Protein 6ZVF (pdb70)

Nearest PDB structures (foldseek):
  6zvf-assembly1_L  TM=1.005E+00  e=1.394E-44  Rattus norvegicus
  6x8u-assembly1_L  TM=9.868E-01  e=9.577E-41  Mus musculus
  4jn2-assembly2_L  TM=9.913E-01  e=4.842E-40  Mus musculus
  8fas-assembly1_B  TM=9.924E-01  e=2.448E-39  Mus musculus
  7lud-assembly2_B  TM=9.868E-01  e=1.115E-38  Homo sapiens

Secondary structure (DSSP, 8-state):
--EEEEE--SEE-TT--EEEEEEEESS-GGGSEEEEEEE-TTS-EEEEEEE-TTT--EEE-GGGTTTEEEEEEGGGTEEEEEE-S--GGG-EEEEEEEE-TT--EEEE---EEEEE-SSPPBPPEEEEE---TTSEETTEEEEEEEEEEEBSS--EEEEGGGTB-TTEEEPPPEE-TTS-EEEEEEEEEEGGGTTT---EEEEEEGGGTEEEEEE------/---EEEE-SEEEEETT--EEEEEEESS--B-TTS-B-EEEEEE-TTS--EEEEETTTEEPTT--TTEEEEE-SSEEEEEESS--GGG-EEEEEEE-SSSSPEE---EEEEEE---BPPEEEEEPPPHHHHHTTEEEEEEEEEEEBSS--EEEEEETTEEP-SSEEEEEPPPPTTT--EEEEEEEEEEHHHHHT--EEEEEEE-TT-SSPEEEEEESS--/---GGGS--

B-factor: mean 27.75, std 8.6, range [12.98, 88.63]

Foldseek 3Di:
DKAKEKPPQEDAEAFFAKDKIKIFIPWFQQAPVRFRFKFKWFDAFPGDIDTAGTSQFHGDPPHDPLWGKDDDTGMIMIMRNGDALQRFGWMWMWGVRDPPIGIYPTYTYAYDDDFAFWDKDKDWADPVVVVVFKTKIKIKTPFGPDPDKDKWKAFVNRTDPDQKDKDKGDADSHSRGIMMMMIGMDGSVVVVVTFKIWIWMDGPNDPHIDIDIGTPPDD/DWAWAKDWDAEDAQQAKIKIKTFIDDDQLQQWKKWKWWAAVVHDIDTQWIARLNVQDTDGDPVNPDQWDWGDPNVRSMIMIMGGSDDQVSQTWMKIFTADPVGDSDYIYPTHGHHHDPDAWDFWDKDKQAWEPVQDDPQKTKIWIKGDFTDDDDKDKDKPVPPDDPQKDWDDWDQDPVRTTITIIMGIGGNVCLVPDWIWIFIADPRVRDTDTHTHHHPDD/DDDPVVDDD

Solvent-accessible surface area: 19866 Å² total; per-residue (Å²): 129,6,94,7,70,3,71,53,120,67,35,35,36,39,102,38,92,89,6,57,4,38,0,112,11,74,86,41,0,70,43,118,75,62,84,20,7,0,0,1,1,5,27,64,42,97,91,21,2,97,9,12,2,49,24,19,63,108,56,14,117,83,24,61,130,20,8,54,10,51,45,72,99,50,107,2,28,0,88,3,74,123,1,50,13,71,3,5,8,39,2,14,0,3,0,0,6,56,47,20,3,20,21,4,81,7,0,104,5,35,0,103,78,102,76,20,42,12,50,10,7,0,1,21,14,16,109,92,2,30,164,80,32,50,0,2,0,0,0,0,0,12,48,0,17,26,95,126,30,125,22,60,6,62,4,56,130,54,106,46,111,82,38,56,63,87,19,50,9,90,14,42,46,177,56,3,5,4,0,6,7,3,24,0,48,21,54,67,62,60,7,75,146,65,114,36,0,9,0,33,0,67,9,130,32,42,127,75,71,52,80,43,36,15,47,88,76,119,119,196,48,99,8,75,5,65,12,54,25,35,47,98,74,47,76,50,2,106,0,28,0,110,4,38,52,47,75,10,50,92,59,0,0,2,0,0,34,25,33,77,92,121,11,12,76,5,0,0,2,0,24,2,175,93,28,127,45,16,46,5,99,99,7,128,74,51,12,83,4,43,44,92,60,125,48,35,10,0,3,0,50,0,48,82,2,85,127,115,2,45,0,26,0,2,0,0,13,0,37,106,59,1,7,2,24,93,18,0,104,9,8,55,0,25,12,23,90,53,85,50,94,27,13,54,10,15,24,5,24,2,17,100,75,0,49,61,84,50,53,0,0,0,0,0,6,0,19,32,0,30,1,54,35,15,82,28,45,2,40,102,40,95,35,100,90,40,40,20,52,4,61,24,28,103,29,134,77,33,35,42,11,14,5,0,1,0,42,6,75,39,109,22,40,79,106,91,71,19,39,0,27,2,40,0,99,29,28,138,23,161,52,97,45,92,4,94,64,87,87,137,53,8,1,38,1,0,100,75,141

Structure (mmCIF, N/CA/C/O backbone):
data_6ZVF
#
_entry.id   6ZVF
#
_cell.length_a   94.134
_cell.length_b   61.270
_cell.length_c   80.909
_cell.angle_alpha   90.000
_cell.angle_beta   103.360
_cell.angle_gamma   90.000
#
_symmetry.space_group_name_H-M   'C 1 2 1'
#
loop_
_entity.id
_entity.type
_entity.pdbx_description
1 polymer 'Chimeric Fab M3/38 (L,H)'
2 polymer 'Chimeric Fab M3/38 (L,H)'
3 polymer Galectin-3
4 water water
#
loop_
_atom_site.group_PDB
_atom_site.id
_atom_site.type_symbol
_atom_site.label_atom_id
_atom_site.label_alt_id
_atom_site.label_comp_id
_atom_site.label_asym_id
_atom_site.label_entity_id
_atom_site.label_seq_id
_atom_site.pdbx_PDB_ins_code
_atom_site.Cartn_x
_atom_site.Cartn_y
_atom_site.Cartn_z
_atom_site.occupancy
_atom_site.B_iso_or_equiv
_atom_site.auth_seq_id
_atom_site.auth_comp_id
_atom_site.auth_asym_id
_atom_site.auth_atom_id
_atom_site.pdbx_PDB_model_num
ATOM 1 N N . ASP A 1 1 ? 95.487 60.185 114.131 1.00 33.39 1 ASP L N 1
ATOM 2 C CA . ASP A 1 1 ? 95.852 58.858 113.592 1.00 32.86 1 ASP L CA 1
ATOM 3 C C . ASP A 1 1 ? 97.352 58.629 113.791 1.00 31.70 1 ASP L C 1
ATOM 4 O O . ASP A 1 1 ? 98.133 59.572 113.551 1.00 32.30 1 ASP L O 1
ATOM 9 N N . VAL A 1 2 ? 97.752 57.412 114.150 1.00 29.92 2 VAL L N 1
ATOM 10 C CA . VAL A 1 2 ? 99.188 57.028 114.237 1.00 29.65 2 VAL L CA 1
ATOM 11 C C . VAL A 1 2 ? 99.729 56.901 112.807 1.00 29.72 2 VAL L C 1
ATOM 12 O O . VAL A 1 2 ? 99.139 56.134 112.033 1.00 29.62 2 VAL L O 1
ATOM 16 N N . VAL A 1 3 ? 100.776 57.659 112.475 1.00 29.69 3 VAL L N 1
ATOM 17 C CA . VAL A 1 3 ? 101.488 57.561 111.166 1.00 30.10 3 VAL L CA 1
ATOM 18 C C . VAL A 1 3 ? 102.522 56.443 111.261 1.00 29.85 3 VAL L C 1
ATOM 19 O O . VAL A 1 3 ? 103.379 56.430 112.204 1.00 29.84 3 VAL L O 1
ATOM 23 N N . MET A 1 4 ? 102.419 55.521 110.317 1.00 29.10 4 MET L N 1
ATOM 24 C CA . MET A 1 4 ? 103.317 54.364 110.170 1.00 29.06 4 MET L CA 1
ATOM 25 C C . MET A 1 4 ? 104.194 54.618 108.941 1.00 28.76 4 MET L C 1
ATOM 26 O O . MET A 1 4 ? 103.637 54.676 107.842 1.00 28.93 4 MET L O 1
ATOM 31 N N . THR A 1 5 ? 105.490 54.859 109.133 1.00 28.67 5 THR L N 1
ATOM 32 C CA . THR A 1 5 ? 106.443 55.157 108.027 1.00 28.47 5 THR L CA 1
ATOM 33 C C . THR A 1 5 ? 107.331 53.936 107.808 1.00 28.15 5 THR L C 1
ATOM 34 O O . THR A 1 5 ? 107.869 53.384 108.803 1.00 27.79 5 THR L O 1
ATOM 38 N N . GLN A 1 6 ? 107.482 53.537 106.550 1.00 26.68 6 GLN L N 1
ATOM 39 C CA . GLN A 1 6 ? 108.268 52.350 106.167 1.00 26.44 6 GLN L CA 1
ATOM 40 C C . GLN A 1 6 ? 109.398 52.786 105.243 1.00 26.55 6 GLN L C 1
ATOM 41 O O . GLN A 1 6 ? 109.155 53.585 104.323 1.00 26.13 6 GLN L O 1
ATOM 47 N N . THR A 1 7 ? 110.584 52.247 105.479 1.00 27.75 7 THR L N 1
ATOM 48 C CA . THR A 1 7 ? 111.768 52.408 104.605 1.00 28.36 7 THR L CA 1
ATOM 49 C C . THR A 1 7 ? 112.415 51.039 104.463 1.00 27.98 7 THR L C 1
ATOM 50 O O . THR A 1 7 ? 112.309 50.218 105.375 1.00 28.44 7 THR L O 1
ATOM 54 N N . PRO A 1 8 ? 113.023 50.720 103.297 1.00 27.37 8 PRO L N 1
ATOM 55 C CA . PRO A 1 8 ? 112.939 51.580 102.111 1.00 27.10 8 PRO L CA 1
ATOM 56 C C . PRO A 1 8 ? 111.549 51.559 101.460 1.00 26.86 8 PRO L C 1
ATOM 57 O O . PRO A 1 8 ? 110.734 50.696 101.779 1.00 26.86 8 PRO L O 1
ATOM 61 N N . VAL A 1 9 ? 111.293 52.496 100.548 1.00 26.79 9 VAL L N 1
ATOM 62 C CA . VAL A 1 9 ? 110.048 52.519 99.727 1.00 27.04 9 VAL L CA 1
ATOM 63 C C . VAL A 1 9 ? 110.051 51.249 98.870 1.00 27.05 9 VAL L C 1
ATOM 64 O O . VAL A 1 9 ? 108.987 50.648 98.674 1.00 25.93 9 VAL L O 1
ATOM 68 N N . SER A 1 10 ? 111.220 50.850 98.370 1.00 28.13 10 SER L N 1
ATOM 69 C CA . SER A 1 10 ? 111.374 49.623 97.560 1.00 28.57 10 SER L CA 1
ATOM 70 C C . SER A 1 10 ? 112.808 49.105 97.667 1.00 28.97 10 SER L C 1
ATOM 71 O O . SER A 1 10 ? 113.721 49.897 97.965 1.00 29.04 10 SER L O 1
ATOM 74 N N . LEU A 1 11 ? 112.977 47.805 97.449 1.00 28.70 11 LEU L N 1
ATOM 75 C CA . LEU A 1 11 ? 114.309 47.183 97.324 1.00 28.69 11 LEU L CA 1
ATOM 76 C C . LEU A 1 11 ? 114.229 45.996 96.370 1.00 27.67 11 LEU L C 1
ATOM 77 O O . LEU A 1 11 ? 113.148 45.456 96.123 1.00 26.37 11 LEU L O 1
ATOM 82 N N . SER A 1 12 ? 115.363 45.736 95.751 1.00 27.08 12 SER L N 1
ATOM 83 C CA . SER A 1 12 ? 115.590 44.645 94.792 1.00 26.69 12 SER L CA 1
ATOM 84 C C . SER A 1 12 ? 116.698 43.782 95.389 1.00 26.77 12 SER L C 1
ATOM 85 O O . SER A 1 12 ? 117.813 44.311 95.561 1.00 27.25 12 SER L O 1
ATOM 88 N N . LEU A 1 13 ? 116.375 42.534 95.732 1.00 26.20 13 LEU L N 1
ATOM 89 C CA . LEU A 1 13 ? 117.286 41.553 96.368 1.00 25.81 13 LEU L CA 1
ATOM 90 C C . LEU A 1 13 ? 117.298 40.270 95.545 1.00 25.19 13 LEU L C 1
ATOM 91 O O . LEU A 1 13 ? 116.235 39.874 95.028 1.00 23.81 13 LEU L O 1
ATOM 96 N N . ALA A 1 14 ? 118.476 39.651 95.440 1.00 25.64 14 ALA L N 1
ATOM 97 C CA . ALA A 1 14 ? 118.677 38.359 94.751 1.00 25.69 14 ALA L CA 1
ATOM 98 C C . ALA A 1 14 ? 118.087 37.262 95.627 1.00 25.80 14 ALA L C 1
ATOM 99 O O . ALA A 1 14 ? 118.029 37.432 96.883 1.00 24.75 14 ALA L O 1
ATOM 101 N N . ILE A 1 15 ? 117.680 36.171 94.994 1.00 25.89 15 ILE L N 1
ATOM 102 C CA . ILE A 1 15 ? 117.273 34.923 95.694 1.00 26.79 15 ILE L CA 1
ATOM 103 C C . ILE A 1 15 ? 118.418 34.481 96.624 1.00 27.17 15 ILE L C 1
ATOM 104 O O . ILE A 1 15 ? 119.597 34.523 96.196 1.00 26.17 15 ILE L O 1
ATOM 109 N N . GLY A 1 16 ? 118.066 34.137 97.867 1.00 27.05 16 GLY L N 1
ATOM 110 C CA . GLY A 1 16 ? 118.985 33.647 98.908 1.00 28.11 16 GLY L CA 1
ATOM 111 C C . GLY A 1 16 ? 119.577 34.751 99.773 1.00 28.82 16 GLY L C 1
ATOM 112 O O . GLY A 1 16 ? 120.262 34.394 100.756 1.00 28.61 16 GLY L O 1
ATOM 113 N N . GLN A 1 17 ? 119.413 36.028 99.404 1.00 28.86 17 GLN L N 1
ATOM 114 C CA . GLN A 1 17 ? 119.984 37.177 100.158 1.00 29.57 17 GLN L CA 1
ATOM 115 C C . GLN A 1 17 ? 119.041 37.485 101.317 1.00 29.10 17 GLN L C 1
ATOM 116 O O . GLN A 1 17 ? 117.861 37.155 101.261 1.00 28.15 17 GLN L O 1
ATOM 122 N N . PRO A 1 18 ? 119.536 38.064 102.431 1.00 29.37 18 PRO L N 1
ATOM 123 C CA . PRO A 1 18 ? 118.670 38.424 103.546 1.00 29.07 18 PRO L CA 1
ATOM 124 C C . PRO A 1 18 ? 117.941 39.743 103.241 1.00 29.08 18 PRO L C 1
ATOM 125 O O . PRO A 1 18 ? 118.437 40.515 102.425 1.00 28.17 18 PRO L O 1
ATOM 129 N N . ALA A 1 19 ? 116.795 39.970 103.897 1.00 29.30 19 ALA L N 1
ATOM 130 C CA . ALA A 1 19 ? 115.966 41.193 103.781 1.00 29.39 19 ALA L CA 1
ATOM 131 C C . ALA A 1 19 ? 115.642 41.747 105.170 1.00 30.07 19 ALA L C 1
ATOM 132 O O . ALA A 1 19 ? 115.279 40.962 106.067 1.00 29.22 19 ALA L O 1
ATOM 134 N N . SER A 1 20 ? 115.733 43.068 105.307 1.00 30.72 20 SER L N 1
ATOM 135 C CA . SER A 1 20 ? 115.336 43.833 106.509 1.00 31.33 20 SER L CA 1
ATOM 136 C C . SER A 1 20 ? 114.564 45.071 106.054 1.00 31.06 20 SER L C 1
ATOM 137 O O . SER A 1 20 ? 115.127 45.859 105.272 1.00 31.40 20 SER L O 1
ATOM 140 N N . ILE A 1 21 ? 113.311 45.194 106.502 1.00 30.74 21 ILE L N 1
ATOM 141 C CA . ILE A 1 21 ? 112.406 46.353 106.255 1.00 30.89 21 ILE L CA 1
ATOM 142 C C . ILE A 1 21 ? 112.080 46.995 107.600 1.00 30.36 21 ILE L C 1
ATOM 143 O O . ILE A 1 21 ? 111.700 46.252 108.525 1.00 30.01 21 ILE L O 1
ATOM 148 N N . SER A 1 22 ? 112.144 48.321 107.660 1.00 30.33 22 SER L N 1
ATOM 149 C CA . SER A 1 22 ? 111.866 49.114 108.883 1.00 30.58 22 SER L CA 1
ATOM 150 C C . SER A 1 22 ? 110.490 49.769 108.804 1.00 29.51 22 SER L C 1
ATOM 151 O O . SER A 1 22 ? 110.037 50.162 107.704 1.00 27.76 22 SER L O 1
ATOM 154 N N . CYS A 1 23 ? 109.885 49.936 109.974 1.00 28.46 23 CYS L N 1
ATOM 155 C CA . CYS A 1 23 ? 108.545 50.517 110.180 1.00 28.09 23 CYS L CA 1
ATOM 156 C C . CYS A 1 23 ? 108.642 51.405 111.421 1.00 28.46 23 CYS L C 1
ATOM 157 O O . CYS A 1 23 ? 109.065 50.868 112.465 1.00 28.78 23 CYS L O 1
ATOM 160 N N . LYS A 1 24 ? 108.320 52.691 111.308 1.00 28.60 24 LYS L N 1
ATOM 161 C CA . LYS A 1 24 ? 108.386 53.624 112.468 1.00 30.23 24 LYS L CA 1
ATOM 162 C C . LYS A 1 24 ? 106.986 54.179 112.739 1.00 29.42 24 LYS L C 1
ATOM 163 O O . LYS A 1 24 ? 106.290 54.523 111.770 1.00 28.52 24 LYS L O 1
ATOM 169 N N . SER A 1 25 ? 106.561 54.158 114.006 1.00 28.72 25 SER L N 1
ATOM 170 C CA . SER A 1 25 ? 105.258 54.710 114.444 1.00 28.64 25 SER L CA 1
ATOM 171 C C . SER A 1 25 ? 105.471 56.107 115.040 1.00 28.74 25 SER L C 1
ATOM 172 O O . SER A 1 25 ? 106.528 56.355 115.648 1.00 29.08 25 SER L O 1
ATOM 175 N N . SER A 1 26 ? 104.489 56.980 114.866 1.00 28.53 26 SER L N 1
ATOM 176 C CA . SER A 1 26 ? 104.501 58.375 115.368 1.00 29.13 26 SER L CA 1
ATOM 177 C C . SER A 1 26 ? 104.202 58.393 116.873 1.00 30.01 26 SER L C 1
ATOM 178 O O . SER A 1 26 ? 104.353 59.472 117.481 1.00 30.05 26 SER L O 1
ATOM 181 N N . GLN A 1 27 ? 103.783 57.264 117.453 1.00 30.90 27 GLN L N 1
ATOM 182 C CA . GLN A 1 27 ? 103.745 57.095 118.931 1.00 32.27 27 GLN L CA 1
ATOM 183 C C . GLN A 1 27 ? 103.950 55.630 119.334 1.00 31.86 27 GLN L C 1
ATOM 184 O O . GLN A 1 27 ? 103.810 54.714 118.487 1.00 30.99 27 GLN L O 1
ATOM 190 N N . SER A 1 28 A 104.328 55.425 120.595 1.00 30.96 27 SER L N 1
ATOM 191 C CA . SER A 1 28 A 104.585 54.086 121.166 1.00 31.00 27 SER L CA 1
ATOM 192 C C . SER A 1 28 A 103.388 53.190 120.863 1.00 30.98 27 SER L C 1
ATOM 193 O O . SER A 1 28 A 102.234 53.651 121.049 1.00 31.13 27 SER L O 1
ATOM 196 N N . LEU A 1 29 B 103.656 51.958 120.434 1.00 30.91 27 LEU L N 1
ATOM 197 C CA . LEU A 1 29 B 102.603 50.953 120.153 1.00 31.35 27 LEU L CA 1
ATOM 198 C C . LEU A 1 29 B 102.474 49.997 121.340 1.00 31.65 27 LEU L C 1
ATOM 199 O O . LEU A 1 29 B 101.730 49.021 121.209 1.00 32.39 27 LEU L O 1
ATOM 204 N N . VAL A 1 30 C 103.160 50.286 122.449 1.00 31.95 27 VAL L N 1
ATOM 205 C CA . VAL A 1 30 C 103.061 49.522 123.726 1.00 32.54 27 VAL L CA 1
ATOM 206 C C . VAL A 1 30 C 101.782 49.988 124.417 1.00 32.02 27 VAL L C 1
ATOM 207 O O . VAL A 1 30 C 101.715 51.187 124.751 1.00 32.69 27 VAL L O 1
ATOM 211 N N . HIS A 1 31 D 100.786 49.107 124.533 1.00 31.03 27 HIS L N 1
ATOM 212 C CA . HIS A 1 31 D 99.456 49.407 125.115 1.00 31.02 27 HIS L CA 1
ATOM 213 C C . HIS A 1 31 D 99.559 49.226 126.635 1.00 32.02 27 HIS L C 1
ATOM 214 O O . HIS A 1 31 D 100.446 48.481 127.066 1.00 31.34 27 HIS L O 1
ATOM 221 N N . SER A 1 32 E 98.652 49.838 127.397 1.00 33.55 27 SER L N 1
ATOM 222 C CA . SER A 1 32 E 98.610 49.761 128.887 1.00 34.38 27 SER L CA 1
ATOM 223 C C . SER A 1 32 E 98.383 48.327 129.375 1.00 34.85 27 SER L C 1
ATOM 224 O O . SER A 1 32 E 98.607 48.097 130.566 1.00 36.41 27 SER L O 1
ATOM 227 N N . ASP A 1 33 ? 97.942 47.403 128.512 1.00 34.00 28 ASP L N 1
ATOM 228 C CA . ASP A 1 33 ? 97.751 45.963 128.842 1.00 33.34 28 ASP L CA 1
ATOM 229 C C . ASP A 1 33 ? 99.075 45.205 128.654 1.00 33.17 28 ASP L C 1
ATOM 230 O O . ASP A 1 33 ? 99.072 43.995 128.877 1.00 33.29 28 ASP L O 1
ATOM 235 N N . GLY A 1 34 ? 100.160 45.887 128.261 1.00 32.73 29 GLY L N 1
ATOM 236 C CA . GLY A 1 34 ? 101.517 45.312 128.164 1.00 32.75 29 GLY L CA 1
ATOM 237 C C . GLY A 1 34 ? 101.805 44.735 126.785 1.00 32.94 29 GLY L C 1
ATOM 238 O O . GLY A 1 34 ? 102.956 44.342 126.540 1.00 32.59 29 GLY L O 1
ATOM 239 N N . LYS A 1 35 ? 100.799 44.650 125.917 1.00 33.12 30 LYS L N 1
ATOM 240 C CA . LYS A 1 35 ? 100.951 44.056 124.557 1.00 33.00 30 LYS L CA 1
ATOM 241 C C . LYS A 1 35 ? 101.246 45.165 123.547 1.00 31.80 30 LYS L C 1
ATOM 242 O O . LYS A 1 35 ? 100.788 46.306 123.751 1.00 31.02 30 LYS L O 1
ATOM 248 N N . THR A 1 36 ? 101.961 44.819 122.473 1.00 30.96 31 THR L N 1
ATOM 249 C CA . THR A 1 36 ? 102.345 45.739 121.374 1.00 30.29 31 THR L CA 1
ATOM 250 C C . THR A 1 36 ? 101.673 45.272 120.079 1.00 29.61 31 THR L C 1
ATOM 251 O O . THR A 1 36 ? 102.070 44.210 119.552 1.00 29.65 31 THR L O 1
ATOM 255 N N . TYR A 1 37 ? 100.663 46.002 119.619 1.00 28.63 32 TYR L N 1
ATOM 256 C CA . TYR A 1 37 ? 99.745 45.533 118.561 1.00 28.35 32 TYR L CA 1
ATOM 257 C C . TYR A 1 37 ? 100.298 46.031 117.230 1.00 27.58 32 TYR L C 1
ATOM 258 O O . TYR A 1 37 ? 99.634 46.864 116.611 1.00 26.72 32 TYR L O 1
ATOM 267 N N . LEU A 1 38 ? 101.508 45.593 116.875 1.00 27.42 33 LEU L N 1
ATOM 268 C CA . LEU A 1 38 ? 102.074 45.845 115.522 1.00 27.19 33 LEU L CA 1
ATOM 269 C C . LEU A 1 38 ? 102.065 44.548 114.709 1.00 26.40 33 LEU L C 1
ATOM 270 O O . LEU A 1 38 ? 102.612 43.517 115.194 1.00 27.07 33 LEU L O 1
ATOM 275 N N . SER A 1 39 ? 101.580 44.629 113.466 1.00 24.58 34 SER L N 1
ATOM 276 C CA . SER A 1 39 ? 101.361 43.465 112.590 1.00 23.75 34 SER L CA 1
ATOM 277 C C . SER A 1 39 ? 101.911 43.794 111.189 1.00 22.89 34 SER L C 1
ATOM 278 O O . SER A 1 39 ? 102.173 44.995 110.915 1.00 21.45 34 SER L O 1
ATOM 281 N N . TRP A 1 40 ? 102.153 42.753 110.403 1.00 22.57 35 TRP L N 1
ATOM 282 C CA . TRP A 1 40 ? 102.622 42.857 108.991 1.00 22.30 35 TRP L CA 1
ATOM 283 C C . TRP A 1 40 ? 101.729 42.006 108.090 1.00 22.11 35 TRP L C 1
ATOM 284 O O . TRP A 1 40 ? 101.368 40.865 108.482 1.00 21.70 35 TRP L O 1
ATOM 295 N N . ILE A 1 41 ? 101.472 42.511 106.878 1.00 21.49 36 ILE L N 1
ATOM 296 C CA . ILE A 1 41 ? 100.706 41.804 105.822 1.00 21.36 36 ILE L CA 1
ATOM 297 C C . ILE A 1 41 ? 101.547 41.904 104.533 1.00 20.97 36 ILE L C 1
ATOM 298 O O . ILE A 1 41 ? 102.467 42.744 104.476 1.00 19.80 36 ILE L O 1
ATOM 303 N N . LEU A 1 42 ? 101.278 41.026 103.576 1.00 21.47 37 LEU L N 1
ATOM 304 C CA . LEU A 1 42 ? 101.936 41.058 102.242 1.00 22.07 37 LEU L CA 1
ATOM 305 C C . LEU A 1 42 ? 100.830 41.050 101.199 1.00 23.08 37 LEU L C 1
ATOM 306 O O . LEU A 1 42 ? 99.911 40.231 101.331 1.00 23.27 37 LEU L O 1
ATOM 311 N N . GLN A 1 43 ? 100.934 41.912 100.192 1.00 24.38 38 GLN L N 1
ATOM 312 C CA . GLN A 1 43 ? 100.033 41.898 99.021 1.00 26.10 38 GLN L CA 1
ATOM 313 C C . GLN A 1 43 ? 100.895 41.692 97.774 1.00 27.59 38 GLN L C 1
ATOM 314 O O . GLN A 1 43 ? 101.687 42.600 97.458 1.00 26.01 38 GLN L O 1
ATOM 320 N N . ARG A 1 44 ? 100.774 40.513 97.163 1.00 31.27 39 ARG L N 1
ATOM 321 C CA . ARG A 1 44 ? 101.516 40.082 95.942 1.00 35.04 39 ARG L CA 1
ATOM 322 C C . ARG A 1 44 ? 100.721 40.550 94.732 1.00 36.21 39 ARG L C 1
ATOM 323 O O . ARG A 1 44 ? 99.582 40.993 94.862 1.00 37.72 39 ARG L O 1
ATOM 331 N N . PRO A 1 45 ? 101.314 40.528 93.518 1.00 39.64 40 PRO L N 1
ATOM 332 C CA . PRO A 1 45 ? 100.693 41.153 92.345 1.00 40.24 40 PRO L CA 1
ATOM 333 C C . PRO A 1 45 ? 99.183 40.956 92.071 1.00 41.82 40 PRO L C 1
ATOM 334 O O . PRO A 1 45 ? 98.760 39.835 91.882 1.00 42.48 40 PRO L O 1
ATOM 338 N N . GLY A 1 46 ? 98.425 42.065 92.013 1.00 42.40 41 GLY L N 1
ATOM 339 C CA . GLY A 1 46 ? 96.976 42.135 91.715 1.00 44.12 41 GLY L CA 1
ATOM 340 C C . GLY A 1 46 ? 96.073 41.416 92.727 1.00 45.37 41 GLY L C 1
ATOM 341 O O . GLY A 1 46 ? 94.856 41.303 92.449 1.00 47.72 41 GLY L O 1
ATOM 342 N N . GLN A 1 47 ? 96.600 40.925 93.854 1.00 43.69 42 GLN L N 1
ATOM 343 C CA . GLN A 1 47 ? 95.818 40.067 94.791 1.00 41.83 42 GLN L CA 1
ATOM 344 C C . GLN A 1 47 ? 95.505 40.812 96.083 1.00 39.07 42 GLN L C 1
ATOM 345 O O . GLN A 1 47 ? 96.030 41.921 96.295 1.00 39.67 42 GLN L O 1
ATOM 351 N N . SER A 1 48 ? 94.692 40.165 96.913 1.00 36.63 43 SER L N 1
ATOM 352 C CA . SER A 1 48 ? 94.317 40.597 98.279 1.00 35.06 43 SER L CA 1
ATOM 353 C C . SER A 1 48 ? 95.465 40.290 99.233 1.00 32.10 43 SER L C 1
ATOM 354 O O . SER A 1 48 ? 96.159 39.283 99.084 1.00 29.44 43 SER L O 1
ATOM 357 N N . PRO A 1 49 ? 95.695 41.152 100.245 1.00 29.49 44 PRO L N 1
ATOM 358 C CA . PRO A 1 49 ? 96.675 40.871 101.288 1.00 28.64 44 PRO L CA 1
ATOM 359 C C . PRO A 1 49 ? 96.524 39.504 101.972 1.00 27.58 44 PRO L C 1
ATOM 360 O O . PRO A 1 49 ? 95.440 38.936 101.940 1.00 26.25 44 PRO L O 1
ATOM 364 N N . LYS A 1 50 ? 97.629 39.036 102.560 1.00 27.40 45 LYS L N 1
ATOM 365 C CA . LYS A 1 50 ? 97.711 37.890 103.500 1.00 28.66 45 LYS L CA 1
ATOM 366 C C . LYS A 1 50 ? 98.404 38.358 104.791 1.00 26.94 45 LYS L C 1
ATOM 367 O O . LYS A 1 50 ? 99.385 39.069 104.702 1.00 26.11 45 LYS L O 1
ATOM 373 N N . GLY A 1 51 ? 97.922 37.960 105.964 1.00 27.38 46 GLY L N 1
ATOM 374 C CA . GLY A 1 51 ? 98.624 38.237 107.235 1.00 27.12 46 GLY L CA 1
ATOM 375 C C . GLY A 1 51 ? 99.914 37.429 107.341 1.00 26.74 46 GLY L C 1
ATOM 376 O O . GLY A 1 51 ? 99.910 36.249 106.919 1.00 27.94 46 GLY L O 1
ATOM 377 N N . LEU A 1 52 ? 100.987 38.029 107.859 1.00 25.59 47 LEU L N 1
ATOM 378 C CA . LEU A 1 52 ? 102.289 37.361 108.102 1.00 25.70 47 LEU L CA 1
ATOM 379 C C . LEU A 1 52 ? 102.583 37.293 109.601 1.00 25.88 47 LEU L C 1
ATOM 380 O O . LEU A 1 52 ? 102.932 36.198 110.072 1.00 25.65 47 LEU L O 1
ATOM 385 N N . ILE A 1 53 ? 102.528 38.442 110.276 1.00 26.10 48 ILE L N 1
ATOM 386 C CA . ILE A 1 53 ? 103.033 38.622 111.672 1.00 26.97 48 ILE L CA 1
ATOM 387 C C . ILE A 1 53 ? 102.012 39.435 112.471 1.00 27.46 48 ILE L C 1
ATOM 388 O O . ILE A 1 53 ? 101.365 40.313 111.907 1.00 27.12 48 ILE L O 1
ATOM 393 N N . TYR A 1 54 ? 101.913 39.143 113.770 1.00 28.28 49 TYR L N 1
ATOM 394 C CA . TYR A 1 54 ? 101.124 39.915 114.757 1.00 28.65 49 TYR L CA 1
ATOM 395 C C . TYR A 1 54 ? 101.922 39.925 116.065 1.00 29.23 49 TYR L C 1
ATOM 396 O O . TYR A 1 54 ? 102.869 39.102 116.227 1.00 28.69 49 TYR L O 1
ATOM 405 N N . LEU A 1 55 ? 101.561 40.845 116.954 1.00 29.78 50 LEU L N 1
ATOM 406 C CA . LEU A 1 55 ? 102.251 41.046 118.249 1.00 30.36 50 LEU L CA 1
ATOM 407 C C . LEU A 1 55 ? 103.760 41.072 118.012 1.00 30.14 50 LEU L C 1
ATOM 408 O O . LEU A 1 55 ? 104.473 40.328 118.698 1.00 29.91 50 LEU L O 1
ATOM 413 N N . VAL A 1 56 ? 104.188 41.864 117.016 1.00 29.63 51 VAL L N 1
ATOM 414 C CA . VAL A 1 56 ? 105.608 42.208 116.692 1.00 29.70 51 VAL L CA 1
ATOM 415 C C . VAL A 1 56 ? 106.338 41.036 116.030 1.00 30.10 51 VAL L C 1
ATOM 416 O O . VAL A 1 56 ? 107.091 41.298 115.076 1.00 30.20 51 VAL L O 1
ATOM 420 N N . SER A 1 57 ? 106.228 39.826 116.578 1.00 31.25 52 SER L N 1
ATOM 421 C CA . SER A 1 57 ? 107.160 38.704 116.301 1.00 31.79 52 SER L CA 1
ATOM 422 C C . SER A 1 57 ? 106.442 37.354 116.164 1.00 32.50 52 SER L C 1
ATOM 423 O O . SER A 1 57 ? 107.160 36.361 115.937 1.00 32.47 52 SER L O 1
ATOM 426 N N . LYS A 1 58 ? 105.102 37.295 116.267 1.00 32.74 53 LYS L N 1
ATOM 427 C CA . LYS A 1 58 ? 104.348 36.014 116.179 1.00 33.49 53 LYS L CA 1
ATOM 428 C C . LYS A 1 58 ? 103.975 35.723 114.717 1.00 33.12 53 LYS L C 1
ATOM 429 O O . LYS A 1 58 ? 103.263 36.542 114.110 1.00 32.06 53 LYS L O 1
ATOM 435 N N . LEU A 1 59 ? 104.426 34.586 114.182 1.00 33.31 54 LEU L N 1
ATOM 436 C CA . LEU A 1 59 ? 104.147 34.212 112.767 1.00 33.54 54 LEU L CA 1
ATOM 437 C C . LEU A 1 59 ? 102.703 33.720 112.683 1.00 33.48 54 LEU L C 1
ATOM 438 O O . LEU A 1 59 ? 102.302 32.931 113.540 1.00 32.71 54 LEU L O 1
ATOM 443 N N . ASP A 1 60 ? 101.932 34.255 111.733 1.00 33.67 55 ASP L N 1
ATOM 444 C CA . ASP A 1 60 ? 100.596 33.716 111.378 1.00 34.39 55 ASP L CA 1
ATOM 445 C C . ASP A 1 60 ? 100.780 32.262 110.950 1.00 34.54 55 ASP L C 1
ATOM 446 O O . ASP A 1 60 ? 101.869 31.923 110.408 1.00 34.66 55 ASP L O 1
ATOM 451 N N . SER A 1 61 ? 99.748 31.452 111.168 1.00 35.00 56 SER L N 1
ATOM 452 C CA . SER A 1 61 ? 99.722 30.008 110.827 1.00 35.79 56 SER L CA 1
ATOM 453 C C . SER A 1 61 ? 100.135 29.829 109.360 1.00 35.63 56 SER L C 1
ATOM 454 O O . SER A 1 61 ? 99.591 30.562 108.493 1.00 34.97 56 SER L O 1
ATOM 457 N N . GLY A 1 62 ? 101.098 28.938 109.111 1.00 35.34 57 GLY L N 1
ATOM 458 C CA . GLY A 1 62 ? 101.518 28.508 107.763 1.00 34.96 57 GLY L CA 1
ATOM 459 C C . GLY A 1 62 ? 102.593 29.402 107.171 1.00 34.99 57 GLY L C 1
ATOM 460 O O . GLY A 1 62 ? 103.097 29.064 106.070 1.00 33.59 57 GLY L O 1
ATOM 461 N N . VAL A 1 63 ? 102.946 30.505 107.845 1.00 34.69 58 VAL L N 1
ATOM 462 C CA . VAL A 1 63 ? 103.950 31.479 107.314 1.00 33.88 58 VAL L CA 1
ATOM 463 C C . VAL A 1 63 ? 105.329 30.864 107.498 1.00 33.33 58 VAL L C 1
ATOM 464 O O . VAL A 1 63 ? 105.650 30.429 108.601 1.00 33.75 58 VAL L O 1
ATOM 468 N N . PRO A 1 64 ? 106.180 30.804 106.445 1.00 32.98 59 PRO L N 1
ATOM 469 C CA . PRO A 1 64 ? 107.504 30.188 106.560 1.00 32.67 59 PRO L CA 1
ATOM 470 C C . PRO A 1 64 ? 108.342 30.864 107.647 1.00 32.33 59 PRO L C 1
ATOM 471 O O . PRO A 1 64 ? 108.215 32.070 107.802 1.00 31.59 59 PRO L O 1
ATOM 475 N N . ASP A 1 65 ? 109.226 30.110 108.303 1.00 32.82 60 ASP L N 1
ATOM 476 C CA . ASP A 1 65 ? 110.006 30.617 109.466 1.00 33.52 60 ASP L CA 1
ATOM 477 C C . ASP A 1 65 ? 111.249 31.365 108.965 1.00 32.10 60 ASP L C 1
ATOM 478 O O . ASP A 1 65 ? 112.050 31.776 109.813 1.00 31.79 60 ASP L O 1
ATOM 483 N N . ARG A 1 66 ? 111.371 31.580 107.643 1.00 29.86 61 ARG L N 1
ATOM 484 C CA . ARG A 1 66 ? 112.351 32.515 107.031 1.00 28.81 61 ARG L CA 1
ATOM 485 C C . ARG A 1 66 ? 111.985 33.941 107.455 1.00 27.68 61 ARG L C 1
ATOM 486 O O . ARG A 1 66 ? 112.860 34.824 107.426 1.00 26.78 61 ARG L O 1
ATOM 494 N N . PHE A 1 67 ? 110.711 34.154 107.798 1.00 27.22 62 PHE L N 1
ATOM 495 C CA . PHE A 1 67 ? 110.153 35.458 108.229 1.00 26.71 62 PHE L CA 1
ATOM 496 C C . PHE A 1 67 ? 110.258 35.583 109.748 1.00 27.33 62 PHE L C 1
ATOM 497 O O . PHE A 1 67 ? 109.985 34.606 110.464 1.00 27.05 62 PHE L O 1
ATOM 505 N N . SER A 1 68 ? 110.601 36.782 110.204 1.00 27.38 63 SER L N 1
ATOM 506 C CA . SER A 1 68 ? 110.587 37.150 111.637 1.00 28.02 63 SER L CA 1
ATOM 507 C C . SER A 1 68 ? 110.390 38.661 111.762 1.00 28.41 63 SER L C 1
ATOM 508 O O . SER A 1 68 ? 110.651 39.411 110.769 1.00 27.06 63 SER L O 1
ATOM 511 N N . GLY A 1 69 ? 109.870 39.076 112.917 1.00 28.69 64 GLY L N 1
ATOM 512 C CA . GLY A 1 69 ? 109.698 40.486 113.277 1.00 29.37 64 GLY L CA 1
ATOM 513 C C . GLY A 1 69 ? 110.392 40.762 114.591 1.00 30.81 64 GLY L C 1
ATOM 514 O O . GLY A 1 69 ? 110.481 39.827 115.426 1.00 31.48 64 GLY L O 1
ATOM 515 N N . SER A 1 70 ? 110.930 41.968 114.740 1.00 31.98 65 SER L N 1
ATOM 516 C CA . SER A 1 70 ? 111.500 42.485 116.008 1.00 33.12 65 SER L CA 1
ATOM 517 C C . SER A 1 70 ? 111.085 43.941 116.173 1.00 33.41 65 SER L C 1
ATOM 518 O O . SER A 1 70 ? 110.569 44.549 115.210 1.00 33.36 65 SER L O 1
ATOM 521 N N . GLY A 1 71 ? 111.283 44.465 117.378 1.00 33.38 66 GLY L N 1
ATOM 522 C CA . GLY A 1 71 ? 111.109 45.891 117.646 1.00 32.91 66 GLY L CA 1
ATOM 523 C C . GLY A 1 71 ? 110.835 46.122 119.105 1.00 33.19 66 GLY L C 1
ATOM 524 O O . GLY A 1 71 ? 110.998 45.179 119.911 1.00 32.44 66 GLY L O 1
ATOM 525 N N . SER A 1 72 ? 110.400 47.340 119.405 1.00 33.57 67 SER L N 1
ATOM 526 C CA . SER A 1 72 ? 110.294 47.886 120.773 1.00 34.00 67 SER L CA 1
ATOM 527 C C . SER A 1 72 ? 109.047 48.764 120.852 1.00 34.06 67 SER L C 1
ATOM 528 O O . SER A 1 72 ? 107.955 48.189 120.956 1.00 35.33 67 SER L O 1
ATOM 531 N N . GLU A 1 73 ? 109.190 50.087 120.773 1.00 34.10 68 GLU L N 1
ATOM 532 C CA . GLU A 1 73 ? 108.111 51.044 121.125 1.00 34.54 68 GLU L CA 1
ATOM 533 C C . GLU A 1 73 ? 107.603 51.734 119.859 1.00 32.93 68 GLU L C 1
ATOM 534 O O . GLU A 1 73 ? 106.386 51.726 119.651 1.00 32.57 68 GLU L O 1
ATOM 540 N N . THR A 1 74 ? 108.508 52.325 119.077 1.00 32.17 69 THR L N 1
ATOM 541 C CA . THR A 1 74 ? 108.191 53.044 117.814 1.00 31.39 69 THR L CA 1
ATOM 542 C C . THR A 1 74 ? 109.020 52.511 116.636 1.00 31.20 69 THR L C 1
ATOM 543 O O . THR A 1 74 ? 108.825 53.042 115.529 1.00 30.05 69 THR L O 1
ATOM 547 N N . GLU A 1 75 ? 109.935 51.555 116.858 1.00 31.33 70 GLU L N 1
ATOM 548 C CA . GLU A 1 75 ? 110.790 50.977 115.782 1.00 30.95 70 GLU L CA 1
ATOM 549 C C . GLU A 1 75 ? 110.552 49.471 115.700 1.00 30.16 70 GLU L C 1
ATOM 550 O O . GLU A 1 75 ? 110.660 48.780 116.718 1.00 29.55 70 GLU L O 1
ATOM 556 N N . PHE A 1 76 ? 110.271 48.993 114.488 1.00 29.07 71 PHE L N 1
ATOM 557 C CA . PHE A 1 76 ? 109.966 47.577 114.205 1.00 28.71 71 PHE L CA 1
ATOM 558 C C . PHE A 1 76 ? 110.634 47.196 112.887 1.00 28.57 71 PHE L C 1
ATOM 559 O O . PHE A 1 76 ? 110.781 48.061 111.995 1.00 27.83 71 PHE L O 1
ATOM 567 N N . THR A 1 77 ? 111.034 45.936 112.784 1.00 28.92 72 THR L N 1
ATOM 568 C CA A THR A 1 77 ? 111.660 45.394 111.556 0.50 28.88 72 THR L CA 1
ATOM 569 C CA B THR A 1 77 ? 111.672 45.386 111.563 0.50 29.14 72 THR L CA 1
ATOM 570 C C . THR A 1 77 ? 110.997 44.061 111.201 1.00 29.09 72 THR L C 1
ATOM 571 O O . THR A 1 77 ? 110.692 43.290 112.121 1.00 29.07 72 THR L O 1
ATOM 578 N N . LEU A 1 78 ? 110.774 43.849 109.907 1.00 28.46 73 LEU L N 1
ATOM 579 C CA . LEU A 1 78 ? 110.459 42.530 109.332 1.00 28.44 73 LEU L CA 1
ATOM 580 C C . LEU A 1 78 ? 111.735 42.054 108.642 1.00 28.42 73 LEU L C 1
ATOM 581 O O . LEU A 1 78 ? 112.354 42.869 107.920 1.00 27.39 73 LEU L O 1
ATOM 586 N N . LYS A 1 79 ? 112.105 40.796 108.874 1.00 28.80 74 LYS L N 1
ATOM 587 C CA . LYS A 1 79 ? 113.329 40.191 108.319 1.00 29.35 74 LYS L CA 1
ATOM 588 C C . LYS A 1 79 ? 112.949 38.920 107.570 1.00 28.34 74 LYS L C 1
ATOM 589 O O . LYS A 1 79 ? 112.031 38.216 108.005 1.00 27.92 74 LYS L O 1
ATOM 595 N N . ILE A 1 80 ? 113.615 38.701 106.443 1.00 27.78 75 ILE L N 1
ATOM 596 C CA . ILE A 1 80 ? 113.599 37.429 105.673 1.00 27.37 75 ILE L CA 1
ATOM 597 C C . ILE A 1 80 ? 115.045 36.935 105.697 1.00 27.71 75 ILE L C 1
ATOM 598 O O . ILE A 1 80 ? 115.915 37.706 105.269 1.00 27.25 75 ILE L O 1
ATOM 603 N N . SER A 1 81 ? 115.297 35.752 106.272 1.00 28.61 76 SER L N 1
ATOM 604 C CA . SER A 1 81 ? 116.662 35.183 106.423 1.00 29.11 76 SER L CA 1
ATOM 605 C C . SER A 1 81 ? 117.239 34.951 105.025 1.00 29.88 76 SER L C 1
ATOM 606 O O . SER A 1 81 ? 118.398 35.332 104.798 1.00 29.36 76 SER L O 1
ATOM 609 N N . ARG A 1 82 ? 116.403 34.408 104.133 1.00 31.00 77 ARG L N 1
ATOM 610 C CA . ARG A 1 82 ? 116.720 33.917 102.766 1.00 32.58 77 ARG L CA 1
ATOM 611 C C . ARG A 1 82 ? 115.561 34.304 101.834 1.00 31.07 77 ARG L C 1
ATOM 612 O O . ARG A 1 82 ? 114.478 33.723 101.977 1.00 30.32 77 ARG L O 1
ATOM 620 N N . VAL A 1 83 ? 115.743 35.246 100.910 1.00 30.34 78 VAL L N 1
ATOM 621 C CA . VAL A 1 83 ? 114.624 35.666 100.010 1.00 29.05 78 VAL L CA 1
ATOM 622 C C . VAL A 1 83 ? 114.377 34.562 98.971 1.00 28.04 78 VAL L C 1
ATOM 623 O O . VAL A 1 83 ? 115.348 33.988 98.471 1.00 27.02 78 VAL L O 1
ATOM 627 N N . GLU A 1 84 ? 113.105 34.274 98.700 1.00 27.67 79 GLU L N 1
ATOM 628 C CA . GLU A 1 84 ? 112.636 33.320 97.666 1.00 27.98 79 GLU L CA 1
ATOM 629 C C . GLU A 1 84 ? 111.805 34.087 96.620 1.00 26.42 79 GLU L C 1
ATOM 630 O O . GLU A 1 84 ? 111.299 35.173 96.935 1.00 25.17 79 GLU L O 1
ATOM 636 N N . ALA A 1 85 ? 111.661 33.528 95.413 1.00 25.72 80 ALA L N 1
ATOM 637 C CA . ALA A 1 85 ? 111.037 34.199 94.247 1.00 24.61 80 ALA L CA 1
ATOM 638 C C . ALA A 1 85 ? 109.622 34.644 94.623 1.00 24.31 80 ALA L C 1
ATOM 639 O O . ALA A 1 85 ? 109.208 35.744 94.226 1.00 23.66 80 ALA L O 1
ATOM 641 N N . GLU A 1 86 ? 108.915 33.831 95.406 1.00 24.36 81 GLU L N 1
ATOM 642 C CA . GLU A 1 86 ? 107.494 34.096 95.770 1.00 24.85 81 GLU L CA 1
ATOM 643 C C . GLU A 1 86 ? 107.354 35.121 96.906 1.00 23.81 81 GLU L C 1
ATOM 644 O O . GLU A 1 86 ? 106.228 35.356 97.313 1.00 24.10 81 GLU L O 1
ATOM 650 N N . ASP A 1 87 ? 108.426 35.673 97.458 1.00 23.19 82 ASP L N 1
ATOM 651 C CA . ASP A 1 87 ? 108.326 36.688 98.546 1.00 22.93 82 ASP L CA 1
ATOM 652 C C . ASP A 1 87 ? 108.044 38.083 97.978 1.00 22.25 82 ASP L C 1
ATOM 653 O O . ASP A 1 87 ? 107.827 39.016 98.785 1.00 22.25 82 ASP L O 1
ATOM 658 N N . LEU A 1 88 ? 108.033 38.238 96.646 1.00 21.75 83 LEU L N 1
ATOM 659 C CA . LEU A 1 88 ? 107.858 39.564 95.992 1.00 21.04 83 LEU L CA 1
ATOM 660 C C . LEU A 1 88 ? 106.491 40.157 96.339 1.00 20.22 83 LEU L C 1
ATOM 661 O O . LEU A 1 88 ? 105.533 39.408 96.529 1.00 19.84 83 LEU L O 1
ATOM 666 N N . GLY A 1 89 ? 106.402 41.485 96.359 1.00 20.13 84 GLY L N 1
ATOM 667 C CA . GLY A 1 89 ? 105.133 42.211 96.564 1.00 19.85 84 GLY L CA 1
ATOM 668 C C . GLY A 1 89 ? 105.314 43.379 97.515 1.00 19.70 84 GLY L C 1
ATOM 669 O O . GLY A 1 89 ? 106.458 43.853 97.686 1.00 20.41 84 GLY L O 1
ATOM 670 N N . VAL A 1 90 ? 104.228 43.854 98.107 1.00 19.18 85 VAL L N 1
ATOM 671 C CA . VAL A 1 90 ? 104.264 45.065 98.970 1.00 18.67 85 VAL L CA 1
ATOM 672 C C . VAL A 1 90 ? 103.986 44.598 100.387 1.00 19.06 85 VAL L C 1
ATOM 673 O O . VAL A 1 90 ? 102.927 44.026 100.589 1.00 18.94 85 VAL L O 1
ATOM 677 N N . TYR A 1 91 ? 104.933 44.853 101.280 1.00 19.48 86 TYR L N 1
ATOM 678 C CA . TYR A 1 91 ? 104.854 44.565 102.733 1.00 19.79 86 TYR L CA 1
ATOM 679 C C . TYR A 1 91 ? 104.320 45.817 103.433 1.00 20.21 86 TYR L C 1
ATOM 680 O O . TYR A 1 91 ? 104.867 46.922 103.217 1.00 20.57 86 TYR L O 1
ATOM 689 N N . TYR A 1 92 ? 103.289 45.663 104.263 1.00 20.45 87 TYR L N 1
ATOM 690 C CA . TYR A 1 92 ? 102.735 46.779 105.056 1.00 20.79 87 TYR L CA 1
ATOM 691 C C . TYR A 1 92 ? 102.797 46.381 106.521 1.00 20.90 87 TYR L C 1
ATOM 692 O O . TYR A 1 92 ? 102.337 45.276 106.820 1.00 20.18 87 TYR L O 1
ATOM 701 N N . CYS A 1 93 ? 103.388 47.223 107.359 1.00 21.44 88 CYS L N 1
ATOM 702 C CA . CYS A 1 93 ? 103.152 47.147 108.824 1.00 22.16 88 CYS L CA 1
ATOM 703 C C . CYS A 1 93 ? 101.822 47.836 109.107 1.00 21.79 88 CYS L C 1
ATOM 704 O O . CYS A 1 93 ? 101.344 48.614 108.289 1.00 20.77 88 CYS L O 1
ATOM 707 N N . TRP A 1 94 ? 101.197 47.527 110.235 1.00 21.65 89 TRP L N 1
ATOM 708 C CA . TRP A 1 94 ? 99.923 48.192 110.592 1.00 21.75 89 TRP L CA 1
ATOM 709 C C . TRP A 1 94 ? 99.734 48.007 112.088 1.00 21.80 89 TRP L C 1
ATOM 710 O O . TRP A 1 94 ? 100.287 47.026 112.609 1.00 21.41 89 TRP L O 1
ATOM 721 N N . GLN A 1 95 ? 99.027 48.933 112.731 1.00 22.51 90 GLN L N 1
ATOM 722 C CA . GLN A 1 95 ? 98.948 48.965 114.221 1.00 22.77 90 GLN L CA 1
ATOM 723 C C . GLN A 1 95 ? 97.485 48.936 114.663 1.00 23.47 90 GLN L C 1
ATOM 724 O O . GLN A 1 95 ? 96.621 49.429 113.930 1.00 23.26 90 GLN L O 1
ATOM 730 N N . ALA A 1 96 ? 97.222 48.397 115.860 1.00 24.31 91 ALA L N 1
ATOM 731 C CA . ALA A 1 96 ? 95.862 48.337 116.437 1.00 25.03 91 ALA L CA 1
ATOM 732 C C . ALA A 1 96 ? 95.932 48.537 117.955 1.00 26.06 91 ALA L C 1
ATOM 733 O O . ALA A 1 96 ? 95.107 47.921 118.639 1.00 26.81 91 ALA L O 1
ATOM 735 N N . THR A 1 97 ? 96.885 49.348 118.425 1.00 26.96 92 THR L N 1
ATOM 736 C CA . THR A 1 97 ? 97.027 49.813 119.839 1.00 27.52 92 THR L CA 1
ATOM 737 C C . THR A 1 97 ? 96.145 51.049 120.016 1.00 28.67 92 THR L C 1
ATOM 738 O O . THR A 1 97 ? 95.553 51.199 121.099 1.00 29.72 92 THR L O 1
ATOM 742 N N . HIS A 1 98 ? 96.049 51.900 118.986 1.00 29.16 93 HIS L N 1
ATOM 743 C CA . HIS A 1 98 ? 95.304 53.188 119.032 1.00 29.47 93 HIS L CA 1
ATOM 744 C C . HIS A 1 98 ? 94.236 53.240 117.939 1.00 29.49 93 HIS L C 1
ATOM 745 O O . HIS A 1 98 ? 94.519 52.803 116.790 1.00 29.26 93 HIS L O 1
ATOM 752 N N . PHE A 1 99 ? 93.069 53.803 118.274 1.00 28.97 94 PHE L N 1
ATOM 753 C CA . PHE A 1 99 ? 91.962 54.057 117.318 1.00 28.52 94 PHE L CA 1
ATOM 754 C C . PHE A 1 99 ? 92.269 55.305 116.488 1.00 27.98 94 PHE L C 1
ATOM 755 O O . PHE A 1 99 ? 92.664 56.333 117.043 1.00 27.71 94 PHE L O 1
ATOM 763 N N . PRO A 1 100 ? 92.112 55.293 115.135 1.00 26.88 95 PRO L N 1
ATOM 764 C CA . PRO A 1 100 ? 91.760 54.101 114.366 1.00 26.31 95 PRO L CA 1
ATOM 765 C C . PRO A 1 100 ? 92.986 53.262 113.971 1.00 25.31 95 PRO L C 1
ATOM 766 O O . PRO A 1 100 ? 94.091 53.760 113.951 1.00 25.25 95 PRO L O 1
ATOM 770 N N . LEU A 1 101 ? 92.759 51.998 113.653 1.00 24.71 96 LEU L N 1
ATOM 771 C CA . LEU A 1 101 ? 93.799 51.133 113.044 1.00 24.18 96 LEU L CA 1
ATOM 772 C C . LEU A 1 101 ? 94.380 51.893 111.842 1.00 23.32 96 LEU L C 1
ATOM 773 O O . LEU A 1 101 ? 93.618 52.577 111.167 1.00 22.55 96 LEU L O 1
ATOM 778 N N . THR A 1 102 ? 95.694 51.817 111.641 1.00 23.27 97 THR L N 1
ATOM 779 C CA . THR A 1 102 ? 96.403 52.497 110.525 1.00 23.07 97 THR L CA 1
ATOM 780 C C . THR A 1 102 ? 97.431 51.546 109.907 1.00 22.72 97 THR L C 1
ATOM 781 O O . THR A 1 102 ? 97.974 50.704 110.609 1.00 22.17 97 THR L O 1
ATOM 785 N N . PHE A 1 103 ? 97.651 51.711 108.604 1.00 22.60 98 PHE L N 1
ATOM 786 C CA . PHE A 1 103 ? 98.579 50.927 107.763 1.00 22.47 98 PHE L CA 1
ATOM 787 C C . PHE A 1 103 ? 99.757 51.824 107.396 1.00 22.41 98 PHE L C 1
ATOM 788 O O . PHE A 1 103 ? 99.570 53.033 107.174 1.00 21.88 98 PHE L O 1
ATOM 796 N N . GLY A 1 104 ? 100.940 51.229 107.352 1.00 23.00 99 GLY L N 1
ATOM 797 C CA . GLY A 1 104 ? 102.156 51.843 106.801 1.00 23.54 99 GLY L CA 1
ATOM 798 C C . GLY A 1 104 ? 102.042 52.166 105.324 1.00 23.78 99 GLY L C 1
ATOM 799 O O . GLY A 1 104 ? 101.069 51.740 104.676 1.00 23.66 99 GLY L O 1
ATOM 800 N N . SER A 1 105 ? 103.041 52.907 104.847 1.00 24.51 100 SER L N 1
ATOM 801 C CA . SER A 1 105 ? 103.189 53.448 103.478 1.00 24.28 100 SER L CA 1
ATOM 802 C C . SER A 1 105 ? 103.566 52.314 102.520 1.00 24.02 100 SER L C 1
ATOM 803 O O . SER A 1 105 ? 103.366 52.495 101.313 1.00 23.62 100 SER L O 1
ATOM 806 N N . GLY A 1 106 ? 104.109 51.203 103.037 1.00 22.90 101 GLY L N 1
ATOM 807 C CA . GLY A 1 106 ? 104.400 50.007 102.232 1.00 22.72 101 GLY L CA 1
ATOM 808 C C . GLY A 1 106 ? 105.813 50.028 101.667 1.00 22.39 101 GLY L C 1
ATOM 809 O O . GLY A 1 106 ? 106.323 51.109 101.322 1.00 22.09 101 GLY L O 1
ATOM 810 N N . THR A 1 107 ? 106.435 48.854 101.630 1.00 22.02 102 THR L N 1
ATOM 811 C CA . THR A 1 107 ? 107.741 48.600 100.997 1.00 21.85 102 THR L CA 1
ATOM 812 C C . THR A 1 107 ? 107.524 47.560 99.896 1.00 21.71 102 THR L C 1
ATOM 813 O O . THR A 1 107 ? 107.070 46.466 100.220 1.00 21.29 102 THR L O 1
ATOM 817 N N . LYS A 1 108 ? 107.894 47.858 98.653 1.00 21.95 103 LYS L N 1
ATOM 818 C CA . LYS A 1 108 ? 107.784 46.879 97.541 1.00 22.08 103 LYS L CA 1
ATOM 819 C C . LYS A 1 108 ? 109.110 46.118 97.413 1.00 22.21 103 LYS L C 1
ATOM 820 O O . LYS A 1 108 ? 110.155 46.771 97.215 1.00 22.06 103 LYS L O 1
ATOM 826 N N . LEU A 1 109 ? 109.061 44.787 97.504 1.00 22.29 104 LEU L N 1
ATOM 827 C CA . LEU A 1 109 ? 110.232 43.891 97.320 1.00 22.17 104 LEU L CA 1
ATOM 828 C C . LEU A 1 109 ? 110.227 43.387 95.880 1.00 21.40 104 LEU L C 1
ATOM 829 O O . LEU A 1 109 ? 109.234 42.761 95.529 1.00 21.34 104 LEU L O 1
ATOM 834 N N . GLU A 1 110 ? 111.257 43.715 95.086 1.00 21.17 105 GLU L N 1
ATOM 835 C CA A GLU A 1 110 ? 111.493 43.190 93.699 0.50 20.65 105 GLU L CA 1
ATOM 836 C CA B GLU A 1 110 ? 111.454 43.162 93.728 0.50 21.38 105 GLU L CA 1
ATOM 837 C C . GLU A 1 110 ? 112.575 42.113 93.794 1.00 20.90 105 GLU L C 1
ATOM 838 O O . GLU A 1 110 ? 113.467 42.237 94.652 1.00 21.41 105 GLU L O 1
ATOM 849 N N . ILE A 1 111 ? 112.503 41.092 92.960 1.00 20.30 106 ILE L N 1
ATOM 850 C CA . ILE A 1 111 ? 113.558 40.055 92.928 1.00 20.57 106 ILE L CA 1
ATOM 851 C C . ILE A 1 111 ? 114.546 40.470 91.835 1.00 20.94 106 ILE L C 1
ATOM 852 O O . ILE A 1 111 ? 114.099 40.820 90.725 1.00 20.45 106 ILE L O 1
ATOM 857 N N . LYS A 1 112 ? 115.827 40.516 92.187 1.00 21.63 107 LYS L N 1
ATOM 858 C CA . LYS A 1 112 ? 116.944 40.727 91.235 1.00 22.14 107 LYS L CA 1
ATOM 859 C C . LYS A 1 112 ? 117.362 39.356 90.699 1.00 21.53 107 LYS L C 1
ATOM 860 O O . LYS A 1 112 ? 117.519 38.408 91.497 1.00 22.24 107 LYS L O 1
ATOM 866 N N . ARG A 1 113 ? 117.475 39.219 89.385 1.00 20.25 108 ARG L N 1
ATOM 867 C CA . ARG A 1 113 ? 117.821 37.927 88.761 1.00 19.50 108 ARG L CA 1
ATOM 868 C C . ARG A 1 113 ? 118.735 38.229 87.571 1.00 19.16 108 ARG L C 1
ATOM 869 O O . ARG A 1 113 ? 119.051 39.410 87.330 1.00 18.86 108 ARG L O 1
ATOM 877 N N . THR A 1 114 ? 119.128 37.207 86.843 1.00 18.76 109 THR L N 1
ATOM 878 C CA . THR A 1 114 ? 120.045 37.381 85.693 1.00 18.63 109 THR L CA 1
ATOM 879 C C . THR A 1 114 ? 119.280 38.053 84.554 1.00 18.02 109 THR L C 1
ATOM 880 O O . THR A 1 114 ? 118.037 37.961 84.467 1.00 17.58 109 THR L O 1
ATOM 884 N N . VAL A 1 115 ? 120.037 38.726 83.702 1.00 17.83 110 VAL L N 1
ATOM 885 C CA . VAL A 1 115 ? 119.535 39.378 82.475 1.00 17.39 110 VAL L CA 1
ATOM 886 C C . VAL A 1 115 ? 118.895 38.284 81.618 1.00 17.09 110 VAL L C 1
ATOM 887 O O . VAL A 1 115 ? 119.487 37.225 81.494 1.00 17.21 110 VAL L O 1
ATOM 891 N N . ALA A 1 116 ? 117.699 38.534 81.099 1.00 16.68 111 ALA L N 1
ATOM 892 C CA . ALA A 1 116 ? 116.947 37.607 80.222 1.00 16.52 111 ALA L CA 1
ATOM 893 C C . ALA A 1 116 ? 116.337 38.435 79.102 1.00 16.47 111 ALA L C 1
ATOM 894 O O . ALA A 1 116 ? 115.557 39.350 79.370 1.00 15.95 111 ALA L O 1
ATOM 896 N N . ALA A 1 117 ? 116.771 38.157 77.883 1.00 16.75 112 ALA L N 1
ATOM 897 C CA . ALA A 1 117 ? 116.295 38.834 76.673 1.00 16.87 112 ALA L CA 1
ATOM 898 C C . ALA A 1 117 ? 114.864 38.370 76.393 1.00 16.78 112 ALA L C 1
ATOM 899 O O . ALA A 1 117 ? 114.497 37.243 76.702 1.00 16.70 112 ALA L O 1
ATOM 901 N N . PRO A 1 118 ? 113.995 39.229 75.830 1.00 16.87 113 PRO L N 1
ATOM 902 C CA . PRO A 1 118 ? 112.631 38.824 75.499 1.00 16.88 113 PRO L CA 1
ATOM 903 C C . PRO A 1 118 ? 112.581 37.881 74.290 1.00 17.22 113 PRO L C 1
ATOM 904 O O . PRO A 1 118 ? 113.434 38.022 73.391 1.00 17.00 113 PRO L O 1
ATOM 908 N N . SER A 1 119 ? 111.620 36.952 74.320 1.00 17.33 114 SER L N 1
ATOM 909 C CA . SER A 1 119 ? 111.057 36.281 73.123 1.00 17.80 114 SER L CA 1
ATOM 910 C C . SER A 1 119 ? 110.022 37.223 72.484 1.00 17.91 114 SER L C 1
ATOM 911 O O . SER A 1 119 ? 109.104 37.705 73.205 1.00 17.51 114 SER L O 1
ATOM 914 N N . VAL A 1 120 ? 110.155 37.493 71.185 1.00 18.10 115 VAL L N 1
ATOM 915 C CA . VAL A 1 120 ? 109.322 38.515 70.502 1.00 18.61 115 VAL L CA 1
ATOM 916 C C . VAL A 1 120 ? 108.387 37.856 69.483 1.00 19.21 115 VAL L C 1
ATOM 917 O O . VAL A 1 120 ? 108.878 37.223 68.516 1.00 19.70 115 VAL L O 1
ATOM 921 N N . PHE A 1 121 ? 107.087 38.110 69.636 1.00 19.29 116 PHE L N 1
ATOM 922 C CA . PHE A 1 121 ? 106.028 37.556 68.765 1.00 19.73 116 PHE L CA 1
ATOM 923 C C . PHE A 1 121 ? 105.190 38.707 68.196 1.00 19.60 116 PHE L C 1
ATOM 924 O O . PHE A 1 121 ? 105.169 39.845 68.738 1.00 19.22 116 PHE L O 1
ATOM 932 N N . ILE A 1 122 ? 104.563 38.447 67.050 1.00 19.47 117 ILE L N 1
ATOM 933 C CA . ILE A 1 122 ? 103.603 39.411 66.450 1.00 19.38 117 ILE L CA 1
ATOM 934 C C . ILE A 1 122 ? 102.358 38.655 65.992 1.00 19.28 117 ILE L C 1
ATOM 935 O O . ILE A 1 122 ? 102.481 37.488 65.546 1.00 19.78 117 ILE L O 1
ATOM 940 N N . PHE A 1 123 ? 101.208 39.323 66.110 1.00 19.13 118 PHE L N 1
ATOM 941 C CA . PHE A 1 123 ? 99.857 38.844 65.745 1.00 18.92 118 PHE L CA 1
ATOM 942 C C . PHE A 1 123 ? 99.240 39.861 64.792 1.00 19.43 118 PHE L C 1
ATOM 943 O O . PHE A 1 123 ? 99.045 41.017 65.155 1.00 18.97 118 PHE L O 1
ATOM 951 N N . PRO A 1 124 ? 98.937 39.477 63.529 1.00 20.21 119 PRO L N 1
ATOM 952 C CA . PRO A 1 124 ? 98.111 40.308 62.660 1.00 20.85 119 PRO L CA 1
ATOM 953 C C . PRO A 1 124 ? 96.705 40.525 63.212 1.00 21.68 119 PRO L C 1
ATOM 954 O O . PRO A 1 124 ? 96.264 39.836 64.125 1.00 20.72 119 PRO L O 1
ATOM 958 N N . PRO A 1 125 ? 95.924 41.470 62.647 1.00 23.03 120 PRO L N 1
ATOM 959 C CA . PRO A 1 125 ? 94.526 41.589 63.046 1.00 23.67 120 PRO L CA 1
ATOM 960 C C . PRO A 1 125 ? 93.784 40.279 62.694 1.00 24.46 120 PRO L C 1
ATOM 961 O O . PRO A 1 125 ? 94.125 39.628 61.699 1.00 24.15 120 PRO L O 1
ATOM 965 N N . SER A 1 126 ? 92.820 39.902 63.531 1.00 24.77 121 SER L N 1
ATOM 966 C CA . SER A 1 126 ? 91.852 38.810 63.265 1.00 25.97 121 SER L CA 1
ATOM 967 C C . SER A 1 126 ? 90.917 39.242 62.131 1.00 27.18 121 SER L C 1
ATOM 968 O O . SER A 1 126 ? 90.635 40.456 62.009 1.00 26.25 121 SER L O 1
ATOM 971 N N . ASP A 1 127 ? 90.426 38.274 61.359 1.00 29.98 122 ASP L N 1
ATOM 972 C CA . ASP A 1 127 ? 89.413 38.530 60.306 1.00 32.80 122 ASP L CA 1
ATOM 973 C C . ASP A 1 127 ? 88.168 39.137 60.965 1.00 33.11 122 ASP L C 1
ATOM 974 O O . ASP A 1 127 ? 87.615 40.082 60.375 1.00 33.38 122 ASP L O 1
ATOM 979 N N . GLU A 1 128 ? 87.800 38.674 62.167 1.00 32.66 123 GLU L N 1
ATOM 980 C CA . GLU A 1 128 ? 86.637 39.197 62.935 1.00 33.60 123 GLU L CA 1
ATOM 981 C C . GLU A 1 128 ? 86.770 40.719 63.093 1.00 31.77 123 GLU L C 1
ATOM 982 O O . GLU A 1 128 ? 85.796 41.427 62.792 1.00 31.70 123 GLU L O 1
ATOM 988 N N . GLN A 1 129 ? 87.926 41.227 63.527 1.00 30.55 124 GLN L N 1
ATOM 989 C CA . GLN A 1 129 ? 88.123 42.691 63.743 1.00 29.40 124 GLN L CA 1
ATOM 990 C C . GLN A 1 129 ? 88.142 43.418 62.387 1.00 29.64 124 GLN L C 1
ATOM 991 O O . GLN A 1 129 ? 87.607 44.535 62.281 1.00 28.56 124 GLN L O 1
ATOM 997 N N . LEU A 1 130 ? 88.789 42.847 61.382 1.00 30.38 125 LEU L N 1
ATOM 998 C CA . LEU A 1 130 ? 88.897 43.528 60.067 1.00 32.00 125 LEU L CA 1
ATOM 999 C C . LEU A 1 130 ? 87.487 43.814 59.531 1.00 33.66 125 LEU L C 1
ATOM 1000 O O . LEU A 1 130 ? 87.239 44.966 59.114 1.00 35.05 125 LEU L O 1
ATOM 1005 N N . LYS A 1 131 ? 86.574 42.852 59.679 1.00 35.00 126 LYS L N 1
ATOM 1006 C CA . LYS A 1 131 ? 85.139 42.963 59.290 1.00 36.52 126 LYS L CA 1
ATOM 1007 C C . LYS A 1 131 ? 84.460 44.152 59.982 1.00 36.40 126 LYS L C 1
ATOM 1008 O O . LYS A 1 131 ? 83.598 44.781 59.345 1.00 35.94 126 LYS L O 1
ATOM 1014 N N . SER A 1 132 ? 84.840 44.476 61.220 1.00 35.73 127 SER L N 1
ATOM 1015 C CA . SER A 1 132 ? 84.297 45.638 61.968 1.00 35.85 127 SER L CA 1
ATOM 1016 C C . SER A 1 132 ? 84.939 46.934 61.460 1.00 35.01 127 SER L C 1
ATOM 1017 O O . SER A 1 132 ? 84.487 47.989 61.881 1.00 36.07 127 SER L O 1
ATOM 1020 N N . GLY A 1 133 ? 85.985 46.858 60.626 1.00 34.59 128 GLY L N 1
ATOM 1021 C CA . GLY A 1 133 ? 86.624 48.027 59.978 1.00 33.87 128 GLY L CA 1
ATOM 1022 C C . GLY A 1 133 ? 87.751 48.670 60.793 1.00 32.71 128 GLY L C 1
ATOM 1023 O O . GLY A 1 133 ? 88.106 49.821 60.498 1.00 32.66 128 GLY L O 1
ATOM 1024 N N . THR A 1 134 ? 88.339 47.963 61.761 1.00 31.18 129 THR L N 1
ATOM 1025 C CA . THR A 1 134 ? 89.561 48.407 62.492 1.00 29.82 129 THR L CA 1
ATOM 1026 C C . THR A 1 134 ? 90.600 47.286 62.455 1.00 27.63 129 THR L C 1
ATOM 1027 O O . THR A 1 134 ? 90.196 46.126 62.330 1.00 27.73 129 THR L O 1
ATOM 1031 N N . ALA A 1 135 ? 91.887 47.633 62.544 1.00 26.02 130 ALA L N 1
ATOM 1032 C CA . ALA A 1 135 ? 93.047 46.704 62.484 1.00 24.37 130 ALA L CA 1
ATOM 1033 C C . ALA A 1 135 ? 93.979 46.963 63.674 1.00 23.07 130 ALA L C 1
ATOM 1034 O O . ALA A 1 135 ? 94.669 47.987 63.640 1.00 23.10 130 ALA L O 1
ATOM 1036 N N . SER A 1 136 ? 93.974 46.078 64.682 1.00 21.61 131 SER L N 1
ATOM 1037 C CA . SER A 1 136 ? 94.959 46.011 65.799 1.00 20.53 131 SER L CA 1
ATOM 1038 C C . SER A 1 136 ? 96.027 44.964 65.492 1.00 19.76 131 SER L C 1
ATOM 1039 O O . SER A 1 136 ? 95.651 43.793 65.284 1.00 20.04 131 SER L O 1
ATOM 1042 N N . VAL A 1 137 ? 97.295 45.376 65.488 1.00 19.10 132 VAL L N 1
ATOM 1043 C CA . VAL A 1 137 ? 98.498 44.497 65.440 1.00 18.77 132 VAL L CA 1
ATOM 1044 C C . VAL A 1 137 ? 99.135 44.453 66.836 1.00 18.43 132 VAL L C 1
ATOM 1045 O O . VAL A 1 137 ? 99.341 45.520 67.465 1.00 18.00 132 VAL L O 1
ATOM 1049 N N . VAL A 1 138 ? 99.427 43.254 67.315 1.00 18.11 133 VAL L N 1
ATOM 1050 C CA . VAL A 1 138 ? 99.943 43.080 68.698 1.00 17.91 133 VAL L CA 1
ATOM 1051 C C . VAL A 1 138 ? 101.353 42.504 68.641 1.00 18.07 133 VAL L C 1
ATOM 1052 O O . VAL A 1 138 ? 101.560 41.456 67.957 1.00 18.17 133 VAL L O 1
ATOM 1056 N N . CYS A 1 139 ? 102.259 43.166 69.363 1.00 18.51 134 CYS L N 1
ATOM 1057 C CA . CYS A 1 139 ? 103.662 42.769 69.592 1.00 18.86 134 CYS L CA 1
ATOM 1058 C C . CYS A 1 139 ? 103.811 42.323 71.046 1.00 18.60 134 CYS L C 1
ATOM 1059 O O . CYS A 1 139 ? 103.458 43.117 71.950 1.00 18.46 134 CYS L O 1
ATOM 1062 N N . LEU A 1 140 ? 104.290 41.088 71.246 1.00 18.33 135 LEU L N 1
ATOM 1063 C CA . LEU A 1 140 ? 104.460 40.472 72.586 1.00 18.12 135 LEU L CA 1
ATOM 1064 C C . LEU A 1 140 ? 105.952 40.274 72.851 1.00 18.04 135 LEU L C 1
ATOM 1065 O O . LEU A 1 140 ? 106.639 39.699 71.983 1.00 18.35 135 LEU L O 1
ATOM 1070 N N . LEU A 1 141 ? 106.431 40.800 73.973 1.00 17.67 136 LEU L N 1
ATOM 1071 C CA . LEU A 1 141 ? 107.792 40.572 74.522 1.00 17.68 136 LEU L CA 1
ATOM 1072 C C . LEU A 1 141 ? 107.616 39.707 75.758 1.00 17.71 136 LEU L C 1
ATOM 1073 O O . LEU A 1 141 ? 107.112 40.257 76.774 1.00 17.36 136 LEU L O 1
ATOM 1078 N N . ASN A 1 142 ? 108.034 38.444 75.694 1.00 18.27 137 ASN L N 1
ATOM 1079 C CA . ASN A 1 142 ? 107.757 37.449 76.769 1.00 1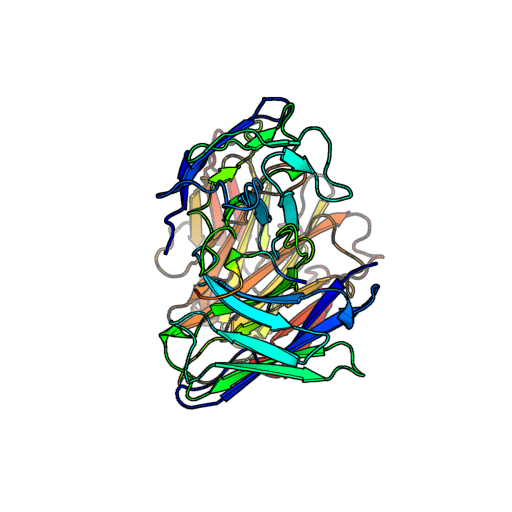8.93 137 ASN L CA 1
ATOM 1080 C C . ASN A 1 142 ? 108.997 37.187 77.643 1.00 18.54 137 ASN L C 1
ATOM 1081 O O . ASN A 1 142 ? 110.083 36.942 77.101 1.00 17.98 137 ASN L O 1
ATOM 1086 N N . ASN A 1 143 ? 108.810 37.257 78.971 1.00 18.17 138 ASN L N 1
ATOM 1087 C CA . ASN A 1 143 ? 109.733 36.721 80.013 1.00 18.40 138 ASN L CA 1
ATOM 1088 C C . ASN A 1 143 ? 111.136 37.334 79.862 1.00 17.64 138 ASN L C 1
ATOM 1089 O O . ASN A 1 143 ? 112.064 36.570 79.601 1.00 17.59 138 ASN L O 1
ATOM 1094 N N . PHE A 1 144 ? 111.281 38.636 80.125 1.00 16.65 139 PHE L N 1
ATOM 1095 C CA . PHE A 1 144 ? 112.565 39.372 80.061 1.00 16.40 139 PHE L CA 1
ATOM 1096 C C . PHE A 1 144 ? 112.890 39.988 81.420 1.00 16.27 139 PHE L C 1
ATOM 1097 O O . PHE A 1 144 ? 112.038 40.045 82.340 1.00 15.86 139 PHE L O 1
ATOM 1105 N N . TYR A 1 145 ? 114.142 40.381 81.575 1.00 16.49 140 TYR L N 1
ATOM 1106 C CA . TYR A 1 145 ? 114.660 41.038 82.802 1.00 16.82 140 TYR L CA 1
ATOM 1107 C C . TYR A 1 145 ? 115.962 41.753 82.454 1.00 17.55 140 TYR L C 1
ATOM 1108 O O . TYR A 1 145 ? 116.818 41.142 81.825 1.00 17.82 140 TYR L O 1
ATOM 1117 N N . PRO A 1 146 ? 116.181 43.029 82.851 1.00 18.28 141 PRO L N 1
ATOM 1118 C CA . PRO A 1 146 ? 115.236 43.798 83.667 1.00 18.52 141 PRO L CA 1
ATOM 1119 C C . PRO A 1 146 ? 114.009 44.347 82.909 1.00 18.96 141 PRO L C 1
ATOM 1120 O O . PRO A 1 146 ? 113.820 44.094 81.727 1.00 17.98 141 PRO L O 1
ATOM 1124 N N . ARG A 1 147 ? 113.189 45.105 83.637 1.00 20.03 142 ARG L N 1
ATOM 1125 C CA . ARG A 1 147 ? 111.853 45.570 83.193 1.00 21.56 142 ARG L CA 1
ATOM 1126 C C . ARG A 1 147 ? 111.918 46.542 82.014 1.00 21.56 142 ARG L C 1
ATOM 1127 O O . ARG A 1 147 ? 110.977 46.548 81.213 1.00 21.20 142 ARG L O 1
ATOM 1135 N N . GLU A 1 148 ? 112.985 47.328 81.889 1.00 22.25 143 GLU L N 1
ATOM 1136 C CA . GLU A 1 148 ? 113.058 48.416 80.884 1.00 22.62 143 GLU L CA 1
ATOM 1137 C C . GLU A 1 148 ? 113.206 47.760 79.514 1.00 22.18 143 GLU L C 1
ATOM 1138 O O . GLU A 1 148 ? 114.033 46.863 79.390 1.00 21.54 143 GLU L O 1
ATOM 1144 N N . ALA A 1 149 ? 112.400 48.180 78.546 1.00 21.62 144 ALA L N 1
ATOM 1145 C CA . ALA A 1 149 ? 112.463 47.690 77.156 1.00 22.55 144 ALA L CA 1
ATOM 1146 C C . ALA A 1 149 ? 111.893 48.774 76.249 1.00 22.97 144 ALA L C 1
ATOM 1147 O O . ALA A 1 149 ? 111.076 49.585 76.724 1.00 21.93 144 ALA L O 1
ATOM 1149 N N . LYS A 1 150 ? 112.310 48.781 74.992 1.00 23.41 145 LYS L N 1
ATOM 1150 C CA . LYS A 1 150 ? 111.827 49.753 73.989 1.00 24.49 145 LYS L CA 1
ATOM 1151 C C . LYS A 1 150 ? 111.207 48.985 72.820 1.00 24.11 145 LYS L C 1
ATOM 1152 O O . LYS A 1 150 ? 111.853 48.036 72.341 1.00 23.27 145 LYS L O 1
ATOM 1158 N N . VAL A 1 151 ? 109.987 49.356 72.424 1.00 23.70 146 VAL L N 1
ATOM 1159 C CA . VAL A 1 151 ? 109.297 48.809 71.227 1.00 24.47 146 VAL L CA 1
ATOM 1160 C C . VAL A 1 151 ? 109.068 49.980 70.276 1.00 24.64 146 VAL L C 1
ATOM 1161 O O . VAL A 1 151 ? 108.598 51.005 70.736 1.00 24.87 146 VAL L O 1
ATOM 1165 N N . GLN A 1 152 ? 109.444 49.827 69.018 1.00 25.38 147 GLN L N 1
ATOM 1166 C CA . GLN A 1 152 ? 109.085 50.790 67.943 1.00 26.29 147 GLN L CA 1
ATOM 1167 C C . GLN A 1 152 ? 108.282 50.023 66.892 1.00 25.62 147 GLN L C 1
ATOM 1168 O O . GLN A 1 152 ? 108.658 48.885 66.577 1.00 25.90 147 GLN L O 1
ATOM 1174 N N . TRP A 1 153 ? 107.192 50.612 66.405 1.00 24.47 148 TRP L N 1
ATOM 1175 C CA . TRP A 1 153 ? 106.370 50.048 65.312 1.00 23.73 148 TRP L CA 1
ATOM 1176 C C . TRP A 1 153 ? 106.887 50.626 64.006 1.00 24.70 148 TRP L C 1
ATOM 1177 O O . TRP A 1 153 ? 107.140 51.831 63.993 1.00 24.71 148 TRP L O 1
ATOM 1188 N N . LYS A 1 154 ? 107.036 49.790 62.984 1.00 26.29 149 LYS L N 1
ATOM 1189 C CA . LYS A 1 154 ? 107.410 50.221 61.610 1.00 27.52 149 LYS L CA 1
ATOM 1190 C C . LYS A 1 154 ? 106.415 49.619 60.619 1.00 28.32 149 LYS L C 1
ATOM 1191 O O . LYS A 1 154 ? 106.129 48.415 60.727 1.00 28.05 149 LYS L O 1
ATOM 1197 N N . VAL A 1 155 ? 105.903 50.439 59.689 1.00 29.52 150 VAL L N 1
ATOM 1198 C CA . VAL A 1 155 ? 104.963 50.014 58.612 1.00 30.08 150 VAL L CA 1
ATOM 1199 C C . VAL A 1 155 ? 105.624 50.391 57.280 1.00 31.57 150 VAL L C 1
ATOM 1200 O O . VAL A 1 155 ? 105.925 51.575 57.102 1.00 31.68 150 VAL L O 1
ATOM 1204 N N . ASP A 1 156 ? 105.927 49.406 56.435 1.00 32.81 151 ASP L N 1
ATOM 1205 C CA . ASP A 1 156 ? 106.786 49.594 55.232 1.00 34.94 151 ASP L CA 1
ATOM 1206 C C . ASP A 1 156 ? 107.975 50.483 55.612 1.00 35.82 151 ASP L C 1
ATOM 1207 O O . ASP A 1 156 ? 108.138 51.549 54.984 1.00 36.07 151 ASP L O 1
ATOM 1212 N N . ASN A 1 157 ? 108.726 50.091 56.651 1.00 35.78 152 ASN L N 1
ATOM 1213 C CA . ASN A 1 157 ? 109.981 50.757 57.103 1.00 36.61 152 ASN L CA 1
ATOM 1214 C C . ASN A 1 157 ? 109.725 52.140 57.724 1.00 34.66 152 ASN L C 1
ATOM 1215 O O . ASN A 1 157 ? 110.708 52.797 58.048 1.00 35.58 152 ASN L O 1
ATOM 1220 N N . ALA A 1 158 ? 108.488 52.607 57.866 1.00 32.95 153 ALA L N 1
ATOM 1221 C CA . ALA A 1 158 ? 108.221 53.974 58.373 1.00 32.88 153 ALA L CA 1
ATOM 1222 C C . ALA A 1 158 ? 107.936 53.919 59.881 1.00 32.28 153 ALA L C 1
ATOM 1223 O O . ALA A 1 158 ? 106.930 53.314 60.251 1.00 31.00 153 ALA L O 1
ATOM 1225 N N . LEU A 1 159 ? 108.785 54.552 60.692 1.00 32.05 154 LEU L N 1
ATOM 1226 C CA . LEU A 1 159 ? 108.626 54.630 62.171 1.00 32.63 154 LEU L CA 1
ATOM 1227 C C . LEU A 1 159 ? 107.266 55.263 62.503 1.00 32.04 154 LEU L C 1
ATOM 1228 O O . LEU A 1 159 ? 106.993 56.386 62.047 1.00 32.78 154 LEU L O 1
ATOM 1233 N N . GLN A 1 160 ? 106.425 54.563 63.261 1.00 31.10 155 GLN L N 1
ATOM 1234 C CA . GLN A 1 160 ? 105.066 55.036 63.627 1.00 30.74 155 GLN L CA 1
ATOM 1235 C C . GLN A 1 160 ? 105.135 55.845 64.923 1.00 31.70 155 GLN L C 1
ATOM 1236 O O . GLN A 1 160 ? 105.877 55.456 65.837 1.00 32.76 155 GLN L O 1
ATOM 1242 N N . SER A 1 161 ? 104.366 56.927 64.997 1.00 32.35 156 SER L N 1
ATOM 1243 C CA . SER A 1 161 ? 104.067 57.628 66.263 1.00 31.91 156 SER L CA 1
ATOM 1244 C C . SER A 1 161 ? 102.566 57.857 66.361 1.00 30.86 156 SER L C 1
ATOM 1245 O O . SER A 1 161 ? 101.938 58.189 65.332 1.00 32.38 156 SER L O 1
ATOM 1248 N N . GLY A 1 162 ? 102.017 57.668 67.559 1.00 29.51 157 GLY L N 1
ATOM 1249 C CA . GLY A 1 162 ? 100.706 58.210 67.957 1.00 28.08 157 GLY L CA 1
ATOM 1250 C C . GLY A 1 162 ? 99.573 57.220 67.777 1.00 26.90 157 GLY L C 1
ATOM 1251 O O . GLY A 1 162 ? 98.428 57.620 68.053 1.00 28.88 157 GLY L O 1
ATOM 1252 N N . ASN A 1 163 ? 99.860 55.973 67.395 1.00 24.97 158 ASN L N 1
ATOM 1253 C CA A ASN A 1 163 ? 98.830 54.952 67.062 0.50 24.14 158 ASN L CA 1
ATOM 1254 C CA B ASN A 1 163 ? 98.799 54.971 67.102 0.50 24.28 158 ASN L CA 1
ATOM 1255 C C . ASN A 1 163 ? 99.103 53.666 67.852 1.00 23.25 158 ASN L C 1
ATOM 1256 O O . ASN A 1 163 ? 98.561 52.619 67.454 1.00 23.45 158 ASN L O 1
ATOM 1265 N N . SER A 1 164 ? 99.879 53.743 68.939 1.00 21.72 159 SER L N 1
ATOM 1266 C CA . SER A 1 164 ? 100.237 52.540 69.743 1.00 20.32 159 SER L CA 1
ATOM 1267 C C . SER A 1 164 ? 100.122 52.826 71.245 1.00 19.24 159 SER L C 1
ATOM 1268 O O . SER A 1 164 ? 100.215 54.001 71.649 1.00 18.76 159 SER L O 1
ATOM 1271 N N . GLN A 1 165 ? 99.828 51.765 72.001 1.00 18.66 160 GLN L N 1
ATOM 1272 C CA A GLN A 1 165 ? 99.831 51.748 73.487 0.50 18.16 160 GLN L CA 1
ATOM 1273 C CA B GLN A 1 165 ? 99.784 51.735 73.489 0.50 18.36 160 GLN L CA 1
ATOM 1274 C C . GLN A 1 165 ? 100.455 50.436 73.974 1.00 17.89 160 GLN L C 1
ATOM 1275 O O . GLN A 1 165 ? 100.328 49.407 73.259 1.00 17.88 160 GLN L O 1
ATOM 1286 N N . GLU A 1 166 ? 101.095 50.456 75.149 1.00 17.41 161 GLU L N 1
ATOM 1287 C CA . GLU A 1 166 ? 101.776 49.267 75.705 1.00 16.95 161 GLU L CA 1
ATOM 1288 C C . GLU A 1 166 ? 101.561 49.227 77.219 1.00 16.18 161 GLU L C 1
ATOM 1289 O O . GLU A 1 166 ? 101.285 50.285 77.806 1.00 15.75 161 GLU L O 1
ATOM 1295 N N . SER A 1 167 ? 101.628 48.037 77.798 1.00 15.37 162 SER L N 1
ATOM 1296 C CA . SER A 1 167 ? 101.713 47.886 79.267 1.00 15.14 162 SER L CA 1
ATOM 1297 C C . SER A 1 167 ? 102.690 46.760 79.593 1.00 15.02 162 SER L C 1
ATOM 1298 O O . SER A 1 167 ? 102.901 45.849 78.766 1.00 14.63 162 SER L O 1
ATOM 1301 N N . VAL A 1 168 ? 103.247 46.818 80.799 1.00 14.76 163 VAL L N 1
ATOM 1302 C CA . VAL A 1 168 ? 104.190 45.789 81.295 1.00 14.78 163 VAL L CA 1
ATOM 1303 C C . VAL A 1 168 ? 103.507 45.073 82.470 1.00 14.71 163 VAL L C 1
ATOM 1304 O O . VAL A 1 168 ? 102.736 45.738 83.183 1.00 14.46 163 VAL L O 1
ATOM 1308 N N . THR A 1 169 ? 103.721 43.763 82.592 1.00 14.65 164 THR L N 1
ATOM 1309 C CA . THR A 1 169 ? 103.233 42.983 83.739 1.00 14.82 164 THR L CA 1
ATOM 1310 C C . THR A 1 169 ? 103.971 43.433 84.997 1.00 14.89 164 THR L C 1
ATOM 1311 O O . THR A 1 169 ? 105.016 44.075 84.918 1.00 14.58 164 THR L O 1
ATOM 1315 N N . GLU A 1 170 ? 103.375 43.112 86.119 1.00 15.22 165 GLU L N 1
ATOM 1316 C CA A GLU A 1 170 ? 104.075 42.972 87.410 0.50 15.49 165 GLU L CA 1
ATOM 1317 C CA B GLU A 1 170 ? 104.094 42.988 87.407 0.50 15.53 165 GLU L CA 1
ATOM 1318 C C . GLU A 1 170 ? 105.126 41.865 87.251 1.00 15.54 165 GLU L C 1
ATOM 1319 O O . GLU A 1 170 ? 105.032 41.101 86.262 1.00 15.19 165 GLU L O 1
ATOM 1330 N N . GLN A 1 171 ? 106.044 41.756 88.200 1.00 15.68 166 GLN L N 1
ATOM 1331 C CA . GLN A 1 171 ? 107.090 40.712 88.180 1.00 16.16 166 GLN L CA 1
ATOM 1332 C C . GLN A 1 171 ? 106.482 39.324 88.446 1.00 16.49 166 GLN L C 1
ATOM 1333 O O . GLN A 1 171 ? 105.588 39.176 89.349 1.00 16.05 166 GLN L O 1
ATOM 1339 N N . ASP A 1 172 ? 106.940 38.324 87.693 1.00 17.03 167 ASP L N 1
ATOM 1340 C CA . ASP A 1 172 ? 106.485 36.910 87.824 1.00 17.88 167 ASP L CA 1
ATOM 1341 C C . ASP A 1 172 ? 106.973 36.298 89.145 1.00 18.53 167 ASP L C 1
ATOM 1342 O O . ASP A 1 172 ? 108.197 36.347 89.432 1.00 17.89 167 ASP L O 1
ATOM 1347 N N . SER A 1 173 ? 106.057 35.685 89.904 1.00 19.54 168 SER L N 1
ATOM 1348 C CA . SER A 1 173 ? 106.330 35.133 91.254 1.00 20.96 168 SER L CA 1
ATOM 1349 C C . SER A 1 173 ? 107.165 33.851 91.152 1.00 21.59 168 SER L C 1
ATOM 1350 O O . SER A 1 173 ? 107.570 33.366 92.198 1.00 22.06 168 SER L O 1
ATOM 1353 N N . LYS A 1 174 ? 107.463 33.354 89.940 1.00 22.29 169 LYS L N 1
ATOM 1354 C CA . LYS A 1 174 ? 108.196 32.078 89.765 1.00 23.05 169 LYS L CA 1
ATOM 1355 C C . LYS A 1 174 ? 109.533 32.274 89.035 1.00 21.94 169 LYS L C 1
ATOM 1356 O O . LYS A 1 174 ? 110.516 31.763 89.564 1.00 22.11 169 LYS L O 1
ATOM 1362 N N . ASP A 1 175 ? 109.582 32.924 87.867 1.00 20.32 170 ASP L N 1
ATOM 1363 C CA . ASP A 1 175 ? 110.858 33.094 87.107 1.00 19.52 170 ASP L CA 1
ATOM 1364 C C . ASP A 1 175 ? 111.397 34.528 87.267 1.00 18.32 170 ASP L C 1
ATOM 1365 O O . ASP A 1 175 ? 112.462 34.826 86.685 1.00 18.77 170 ASP L O 1
ATOM 1370 N N . SER A 1 176 ? 110.687 35.405 87.979 1.00 16.84 171 SER L N 1
ATOM 1371 C CA . SER A 1 176 ? 111.105 36.793 88.320 1.00 16.12 171 SER L CA 1
ATOM 1372 C C . SER A 1 176 ? 111.269 37.676 87.066 1.00 15.38 171 SER L C 1
ATOM 1373 O O . SER A 1 176 ? 111.953 38.702 87.169 1.00 15.26 171 SER L O 1
ATOM 1376 N N . THR A 1 177 ? 110.654 37.312 85.941 1.00 14.53 172 THR L N 1
ATOM 1377 C CA . THR A 1 177 ? 110.669 38.102 84.688 1.00 14.19 172 THR L CA 1
ATOM 1378 C C . THR A 1 177 ? 109.460 39.049 84.603 1.00 13.73 172 THR L C 1
ATOM 1379 O O . THR A 1 177 ? 108.540 39.000 85.448 1.00 13.36 172 THR L O 1
ATOM 1383 N N . TYR A 1 178 ? 109.473 39.850 83.559 1.00 13.40 173 TYR L N 1
ATOM 1384 C CA . TYR A 1 178 ? 108.384 40.738 83.120 1.00 13.23 173 TYR L CA 1
ATOM 1385 C C . TYR A 1 178 ? 107.990 40.332 81.707 1.00 13.18 173 TYR L C 1
ATOM 1386 O O . TYR A 1 178 ? 108.804 39.707 81.007 1.00 13.31 173 TYR L O 1
ATOM 1395 N N . SER A 1 179 ? 106.787 40.693 81.306 1.00 13.14 174 SER L N 1
ATOM 1396 C CA . SER A 1 179 ? 106.334 40.600 79.893 1.00 13.24 174 SER L CA 1
ATOM 1397 C C . SER A 1 179 ? 105.686 41.932 79.487 1.00 13.29 174 SER L C 1
ATOM 1398 O O . SER A 1 179 ? 105.248 42.704 80.352 1.00 13.14 174 SER L O 1
ATOM 1401 N N . LEU A 1 180 ? 105.691 42.236 78.199 1.00 13.53 175 LEU L N 1
ATOM 1402 C CA . LEU A 1 180 ? 105.113 43.497 77.711 1.00 13.84 175 LEU L CA 1
ATOM 1403 C C . LEU A 1 180 ? 104.298 43.219 76.457 1.00 14.14 175 LEU L C 1
ATOM 1404 O O . LEU A 1 180 ? 104.767 42.453 75.596 1.00 14.19 175 LEU L O 1
ATOM 1409 N N . SER A 1 181 ? 103.165 43.909 76.344 1.00 14.43 176 SER L N 1
ATOM 1410 C CA . SER A 1 181 ? 102.268 43.867 75.172 1.00 14.68 176 SER L CA 1
ATOM 1411 C C . SER A 1 181 ? 102.168 45.277 74.603 1.00 14.97 176 SER L C 1
ATOM 1412 O O . SER A 1 181 ? 101.884 46.199 75.393 1.00 14.83 176 SER L O 1
ATOM 1415 N N . SER A 1 182 ? 102.402 45.427 73.292 1.00 15.24 177 SER L N 1
ATOM 1416 C CA . SER A 1 182 ? 102.148 46.685 72.545 1.00 15.50 177 SER L CA 1
ATOM 1417 C C . SER A 1 182 ? 101.117 46.415 71.444 1.00 15.89 177 SER L C 1
ATOM 1418 O O . SER A 1 182 ? 101.220 45.382 70.775 1.00 15.99 177 SER L O 1
ATOM 1421 N N . THR A 1 183 ? 100.138 47.311 71.283 1.00 16.42 178 THR L N 1
ATOM 1422 C CA . THR A 1 183 ? 99.094 47.255 70.224 1.00 16.85 178 THR L CA 1
ATOM 1423 C C . THR A 1 183 ? 99.184 48.496 69.345 1.00 17.58 178 THR L C 1
ATOM 1424 O O . THR A 1 183 ? 99.078 49.633 69.890 1.00 17.32 178 THR L O 1
ATOM 1428 N N . LEU A 1 184 ? 99.359 48.261 68.041 1.00 18.40 179 LEU L N 1
ATOM 1429 C CA . LEU A 1 184 ? 99.278 49.289 66.982 1.00 19.54 179 LEU L CA 1
ATOM 1430 C C . LEU A 1 184 ? 97.872 49.196 66.384 1.00 20.18 179 LEU L C 1
ATOM 1431 O O . LEU A 1 184 ? 97.535 48.086 65.919 1.00 20.22 179 LEU L O 1
ATOM 1436 N N . THR A 1 185 ? 97.081 50.275 66.443 1.00 21.23 180 THR L N 1
ATOM 1437 C CA . THR A 1 185 ? 95.68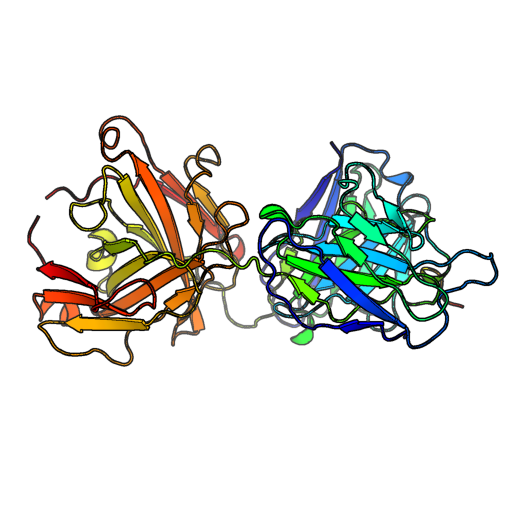4 50.314 65.930 1.00 22.42 180 THR L CA 1
ATOM 1438 C C . THR A 1 185 ? 95.558 51.306 64.772 1.00 23.70 180 THR L C 1
ATOM 1439 O O . THR A 1 185 ? 95.838 52.499 64.967 1.00 23.65 180 THR L O 1
ATOM 1443 N N . LEU A 1 186 ? 95.156 50.788 63.611 1.00 25.35 181 LEU L N 1
ATOM 1444 C CA . LEU A 1 186 ? 94.871 51.546 62.374 1.00 26.76 181 LEU L CA 1
ATOM 1445 C C . LEU A 1 186 ? 93.422 51.292 61.964 1.00 27.84 181 LEU L C 1
ATOM 1446 O O . LEU A 1 186 ? 92.888 50.214 62.312 1.00 27.86 181 LEU L O 1
ATOM 1451 N N . SER A 1 187 ? 92.824 52.221 61.205 1.00 28.81 182 SER L N 1
ATOM 1452 C CA . SER A 1 187 ? 91.581 51.976 60.438 1.00 29.71 182 SER L CA 1
ATOM 1453 C C . SER A 1 187 ? 91.865 50.820 59.479 1.00 30.42 182 SER L C 1
ATOM 1454 O O . SER A 1 187 ? 93.028 50.666 59.102 1.00 30.70 182 SER L O 1
ATOM 1457 N N . LYS A 1 188 ? 90.853 50.038 59.096 1.00 32.21 183 LYS L N 1
ATOM 1458 C CA . LYS A 1 188 ? 91.018 48.932 58.111 1.00 33.32 183 LYS L CA 1
ATOM 1459 C C . LYS A 1 188 ? 91.556 49.506 56.798 1.00 33.69 183 LYS L C 1
ATOM 1460 O O . LYS A 1 188 ? 92.370 48.831 56.135 1.00 33.08 183 LYS L O 1
ATOM 1466 N N . ALA A 1 189 ? 91.127 50.713 56.438 1.00 34.70 184 ALA L N 1
ATOM 1467 C CA . ALA A 1 189 ? 91.493 51.353 55.154 1.00 35.65 184 ALA L CA 1
ATOM 1468 C C . ALA A 1 189 ? 92.982 51.698 55.205 1.00 36.24 184 ALA L C 1
ATOM 1469 O O . ALA A 1 189 ? 93.720 51.322 54.254 1.00 36.11 184 ALA L O 1
ATOM 1471 N N . ASP A 1 190 ? 93.426 52.328 56.301 1.00 35.96 185 ASP L N 1
ATOM 1472 C CA . ASP A 1 190 ? 94.863 52.675 56.485 1.00 36.22 185 ASP L CA 1
ATOM 1473 C C . ASP A 1 190 ? 95.679 51.377 56.494 1.00 35.72 185 ASP L C 1
ATOM 1474 O O . ASP A 1 190 ? 96.719 51.352 55.806 1.00 36.30 185 ASP L O 1
ATOM 1479 N N . TYR A 1 191 ? 95.215 50.335 57.204 1.00 34.84 186 TYR L N 1
ATOM 1480 C CA . TYR A 1 191 ? 95.879 48.999 57.246 1.00 34.57 186 TYR L CA 1
ATOM 1481 C C . TYR A 1 191 ? 96.061 48.464 55.819 1.00 35.74 186 TYR L C 1
ATOM 1482 O O . TYR A 1 191 ? 97.161 47.985 55.485 1.00 34.50 186 TYR L O 1
ATOM 1491 N N . GLU A 1 192 ? 94.978 48.552 55.036 1.00 39.06 187 GLU L N 1
ATOM 1492 C CA . GLU A 1 192 ? 94.814 48.067 53.632 1.00 42.20 187 GLU L CA 1
ATOM 1493 C C . GLU A 1 192 ? 95.887 48.655 52.708 1.00 42.48 187 GLU L C 1
ATOM 1494 O O . GLU A 1 192 ? 96.195 48.013 51.681 1.00 43.74 187 GLU L O 1
ATOM 1500 N N . LYS A 1 193 ? 96.371 49.856 53.031 1.00 42.72 188 LYS L N 1
ATOM 1501 C CA . LYS A 1 193 ? 97.237 50.708 52.170 1.00 43.61 188 LYS L CA 1
ATOM 1502 C C . LYS A 1 193 ? 98.708 50.288 52.236 1.00 42.24 188 LYS L C 1
ATOM 1503 O O . LYS A 1 193 ? 99.491 50.819 51.432 1.00 42.29 188 LYS L O 1
ATOM 1509 N N . HIS A 1 194 ? 99.092 49.432 53.186 1.00 40.02 189 HIS L N 1
ATOM 1510 C CA . HIS A 1 194 ? 100.517 49.102 53.461 1.00 38.75 189 HIS L CA 1
ATOM 1511 C C . HIS A 1 194 ? 100.706 47.592 53.492 1.00 36.96 189 HIS L C 1
ATOM 1512 O O . HIS A 1 194 ? 99.711 46.874 53.674 1.00 37.07 189 HIS L O 1
ATOM 1519 N N . LYS A 1 195 ? 101.959 47.154 53.390 1.00 36.66 190 LYS L N 1
ATOM 1520 C CA . LYS A 1 195 ? 102.352 45.733 53.227 1.00 36.44 190 LYS L CA 1
ATOM 1521 C C . LYS A 1 195 ? 103.036 45.209 54.504 1.00 34.28 190 LYS L C 1
ATOM 1522 O O . LYS A 1 195 ? 102.527 44.233 55.081 1.00 33.25 190 LYS L O 1
ATOM 1528 N N . VAL A 1 196 ? 104.160 45.800 54.918 1.00 32.31 191 VAL L N 1
ATOM 1529 C CA . VAL A 1 196 ? 105.055 45.216 55.964 1.00 30.12 191 VAL L CA 1
ATOM 1530 C C . VAL A 1 196 ? 104.732 45.843 57.322 1.00 28.71 191 VAL L C 1
ATOM 1531 O O . VAL A 1 196 ? 104.827 47.084 57.435 1.00 27.92 191 VAL L O 1
ATOM 1535 N N . TYR A 1 197 ? 104.381 45.007 58.307 1.00 27.30 192 TYR L N 1
ATOM 1536 C CA . TYR A 1 197 ? 104.147 45.408 59.720 1.00 26.60 192 TYR L CA 1
ATOM 1537 C C . TYR A 1 197 ? 105.217 44.752 60.591 1.00 25.65 192 TYR L C 1
ATOM 1538 O O . TYR A 1 197 ? 105.388 43.539 60.518 1.00 25.61 192 TYR L O 1
ATOM 1547 N N . ALA A 1 198 ? 105.937 45.569 61.359 1.00 25.62 193 ALA L N 1
ATOM 1548 C CA . ALA A 1 198 ? 107.170 45.195 62.087 1.00 24.94 193 ALA L CA 1
ATOM 1549 C C . ALA A 1 198 ? 107.136 45.831 63.462 1.00 23.98 193 ALA L C 1
ATOM 1550 O O . ALA A 1 198 ? 106.864 47.036 63.531 1.00 24.40 193 ALA L O 1
ATOM 1552 N N . CYS A 1 199 ? 107.482 45.089 64.506 1.00 23.51 194 CYS L N 1
ATOM 1553 C CA . CYS A 1 199 ? 107.846 45.725 65.794 1.00 23.08 194 CYS L CA 1
ATOM 1554 C C . CYS A 1 199 ? 109.322 45.454 66.055 1.00 22.97 194 CYS L C 1
ATOM 1555 O O . CYS A 1 199 ? 109.754 44.316 65.853 1.00 23.83 194 CYS L O 1
ATOM 1558 N N . GLU A 1 200 ? 110.054 46.503 66.412 1.00 23.07 195 GLU L N 1
ATOM 1559 C CA . GLU A 1 200 ? 111.508 46.493 66.667 1.00 23.78 195 GLU L CA 1
ATOM 1560 C C . GLU A 1 200 ? 111.735 46.665 68.173 1.00 22.77 195 GLU L C 1
ATOM 1561 O O . GLU A 1 200 ? 111.270 47.668 68.702 1.00 22.41 195 GLU L O 1
ATOM 1567 N N . VAL A 1 201 ? 112.404 45.694 68.795 1.00 21.94 196 VAL L N 1
ATOM 1568 C CA . VAL A 1 201 ? 112.604 45.569 70.268 1.00 21.50 196 VAL L CA 1
ATOM 1569 C C . VAL A 1 201 ? 114.085 45.792 70.612 1.00 21.37 196 VAL L C 1
ATOM 1570 O O . VAL A 1 201 ? 114.977 45.192 69.932 1.00 22.08 196 VAL L O 1
ATOM 1574 N N . THR A 1 202 ? 114.313 46.651 71.601 1.00 20.87 197 THR L N 1
ATOM 1575 C CA . THR A 1 202 ? 115.612 46.974 72.227 1.00 21.02 197 THR L CA 1
ATOM 1576 C C . THR A 1 202 ? 115.492 46.562 73.699 1.00 20.00 197 THR L C 1
ATOM 1577 O O . THR A 1 202 ? 114.463 46.923 74.350 1.00 19.64 197 THR L O 1
ATOM 1581 N N . HIS A 1 203 ? 116.481 45.817 74.190 1.00 19.11 198 HIS L N 1
ATOM 1582 C CA . HIS A 1 203 ? 116.531 45.323 75.593 1.00 18.44 198 HIS L CA 1
ATOM 1583 C C . HIS A 1 203 ? 117.991 45.010 75.915 1.00 18.47 198 HIS L C 1
ATOM 1584 O O . HIS A 1 203 ? 118.760 44.606 74.990 1.00 18.45 198 HIS L O 1
ATOM 1591 N N . GLN A 1 204 ? 118.347 45.168 77.181 1.00 18.31 199 GLN L N 1
ATOM 1592 C CA . GLN A 1 204 ? 119.710 44.928 77.711 1.00 18.69 199 GLN L CA 1
ATOM 1593 C C . GLN A 1 204 ? 120.196 43.515 77.339 1.00 18.66 199 GLN L C 1
ATOM 1594 O O . GLN A 1 204 ? 121.392 43.366 77.146 1.00 18.95 199 GLN L O 1
ATOM 1600 N N . GLY A 1 205 ? 119.310 42.522 77.205 1.00 18.48 200 GLY L N 1
ATOM 1601 C CA . GLY A 1 205 ? 119.686 41.126 76.905 1.00 18.61 200 GLY L CA 1
ATOM 1602 C C . GLY A 1 205 ? 120.035 40.905 75.442 1.00 18.78 200 GLY L C 1
ATOM 1603 O O . GLY A 1 205 ? 120.478 39.782 75.126 1.00 18.33 200 GLY L O 1
ATOM 1604 N N . LEU A 1 206 ? 119.796 41.919 74.595 1.00 19.02 201 LEU L N 1
ATOM 1605 C CA . LEU A 1 206 ? 119.986 41.864 73.122 1.00 19.68 201 LEU L CA 1
ATOM 1606 C C . LEU A 1 206 ? 121.159 42.755 72.719 1.00 20.72 201 LEU L C 1
ATOM 1607 O O . LEU A 1 206 ? 121.240 43.886 73.172 1.00 20.63 201 LEU L O 1
ATOM 1612 N N . SER A 1 207 ? 122.019 42.295 71.826 1.00 22.41 202 SER L N 1
ATOM 1613 C CA . SER A 1 207 ? 123.189 43.094 71.389 1.00 23.97 202 SER L CA 1
ATOM 1614 C C . SER A 1 207 ? 122.817 43.901 70.146 1.00 25.61 202 SER L C 1
ATOM 1615 O O . SER A 1 207 ? 123.528 44.858 69.829 1.00 26.75 202 SER L O 1
ATOM 1618 N N . SER A 1 208 ? 121.760 43.521 69.433 1.00 26.79 203 SER L N 1
ATOM 1619 C CA . SER A 1 208 ? 121.151 44.412 68.415 1.00 27.88 203 SER L CA 1
ATOM 1620 C C . SER A 1 208 ? 119.638 44.324 68.541 1.00 28.22 203 SER L C 1
ATOM 1621 O O . SER A 1 208 ? 119.119 43.395 69.159 1.00 27.80 203 SER L O 1
ATOM 1624 N N . PRO A 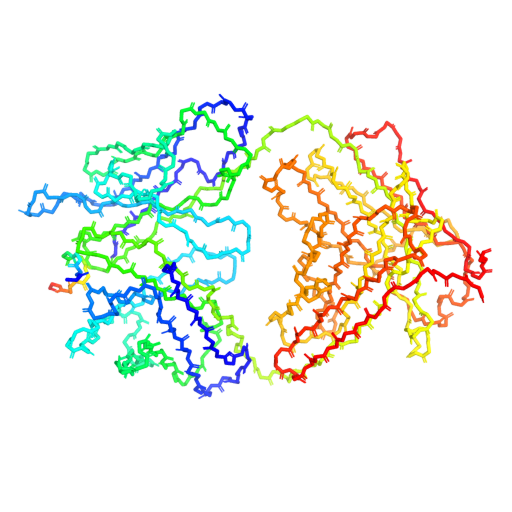1 209 ? 118.881 45.300 67.991 1.00 29.27 204 PRO L N 1
ATOM 1625 C CA . PRO A 1 209 ? 117.420 45.231 68.031 1.00 28.80 204 PRO L CA 1
ATOM 1626 C C . PRO A 1 209 ? 116.899 44.014 67.253 1.00 28.39 204 PRO L C 1
ATOM 1627 O O . PRO A 1 209 ? 117.485 43.630 66.264 1.00 29.14 204 PRO L O 1
ATOM 1631 N N . VAL A 1 210 ? 115.828 43.406 67.754 1.00 27.79 205 VAL L N 1
ATOM 1632 C CA . VAL A 1 210 ? 115.150 42.231 67.141 1.00 27.98 205 VAL L CA 1
ATOM 1633 C C . VAL A 1 210 ? 113.894 42.759 66.437 1.00 27.80 205 VAL L C 1
ATOM 1634 O O . VAL A 1 210 ? 113.053 43.382 67.095 1.00 27.03 205 VAL L O 1
ATOM 1638 N N . THR A 1 211 ? 113.780 42.522 65.142 1.00 27.48 206 THR L N 1
ATOM 1639 C CA . THR A 1 211 ? 112.593 42.892 64.335 1.00 27.65 206 THR L CA 1
ATOM 1640 C C . THR A 1 211 ? 111.723 41.660 64.109 1.00 27.38 206 THR L C 1
ATOM 1641 O O . THR A 1 211 ? 112.209 40.683 63.534 1.00 28.53 206 THR L O 1
ATOM 1645 N N . LYS A 1 212 ? 110.468 41.727 64.536 1.00 26.73 207 LYS L N 1
ATOM 1646 C CA . LYS A 1 212 ? 109.434 40.726 64.205 1.00 26.26 207 LYS L CA 1
ATOM 1647 C C . LYS A 1 212 ? 108.463 41.386 63.223 1.00 26.35 207 LYS L C 1
ATOM 1648 O O . LYS A 1 212 ? 108.006 42.505 63.529 1.00 25.48 207 LYS L O 1
ATOM 1654 N N . SER A 1 213 ? 108.207 40.766 62.066 1.00 26.31 208 SER L N 1
ATOM 1655 C CA . SER A 1 213 ? 107.394 41.381 60.985 1.00 27.12 208 SER L CA 1
ATOM 1656 C C . SER A 1 213 ? 106.508 40.350 60.289 1.00 27.34 208 SER L C 1
ATOM 1657 O O . SER A 1 213 ? 106.749 39.150 60.410 1.00 27.62 208 SER L O 1
ATOM 1660 N N . PHE A 1 214 ? 105.512 40.838 59.562 1.00 27.55 209 PHE L N 1
ATOM 1661 C CA . PHE A 1 214 ? 104.736 40.039 58.588 1.00 28.08 209 PHE L CA 1
ATOM 1662 C C . PHE A 1 214 ? 104.348 40.931 57.405 1.00 29.48 209 PHE L C 1
ATOM 1663 O O . PHE A 1 214 ? 104.424 42.180 57.508 1.00 28.46 209 PHE L O 1
ATOM 1671 N N . ASN A 1 215 ? 104.008 40.274 56.299 1.00 31.84 210 ASN L N 1
ATOM 1672 C CA . ASN A 1 215 ? 103.444 40.895 55.079 1.00 34.19 210 ASN L CA 1
ATOM 1673 C C . ASN A 1 215 ? 101.933 40.666 55.093 1.00 35.26 210 ASN L C 1
ATOM 1674 O O . ASN A 1 215 ? 101.533 39.486 55.098 1.00 34.70 210 ASN L O 1
ATOM 1679 N N . ARG A 1 216 ? 101.149 41.750 55.146 1.00 37.69 211 ARG L N 1
ATOM 1680 C CA . ARG A 1 216 ? 99.661 41.716 55.145 1.00 40.62 211 ARG L CA 1
ATOM 1681 C C . ARG A 1 216 ? 99.190 40.837 53.984 1.00 44.50 211 ARG L C 1
ATOM 1682 O O . ARG A 1 216 ? 99.472 41.204 52.826 1.00 44.43 211 ARG L O 1
ATOM 1690 N N . GLY A 1 217 ? 98.512 39.726 54.302 1.00 49.39 212 GLY L N 1
ATOM 1691 C CA . GLY A 1 217 ? 98.000 38.741 53.330 1.00 54.00 212 GLY L CA 1
ATOM 1692 C C . GLY A 1 217 ? 99.116 37.875 52.769 1.00 58.02 212 GLY L C 1
ATOM 1693 O O . GLY A 1 217 ? 99.423 38.025 51.576 1.00 59.22 212 GLY L O 1
ATOM 1694 N N . GLU A 1 218 ? 99.701 37.009 53.606 1.00 61.77 213 GLU L N 1
ATOM 1695 C CA . GLU A 1 218 ? 100.740 36.015 53.220 1.00 65.62 213 GLU L CA 1
ATOM 1696 C C . GLU A 1 218 ? 100.733 34.866 54.234 1.00 72.87 213 GLU L C 1
ATOM 1697 O O . GLU A 1 218 ? 101.593 34.877 55.151 1.00 76.66 213 GLU L O 1
ATOM 1703 N N . CYS A 1 219 ? 99.792 33.926 54.089 1.00 79.91 214 CYS L N 1
ATOM 1704 C CA . CYS A 1 219 ? 99.638 32.736 54.971 1.00 82.57 214 CYS L CA 1
ATOM 1705 C C . CYS A 1 219 ? 100.843 31.804 54.780 1.00 83.35 214 CYS L C 1
ATOM 1706 O O . CYS A 1 219 ? 101.436 31.741 53.698 1.00 83.54 214 CYS L O 1
ATOM 1710 N N . GLN B 2 1 ? 88.751 24.836 103.932 1.00 46.24 1 GLN H N 1
ATOM 1711 C CA . GLN B 2 1 ? 89.706 25.993 103.967 1.00 44.83 1 GLN H CA 1
ATOM 1712 C C . GLN B 2 1 ? 88.936 27.272 104.293 1.00 41.86 1 GLN H C 1
ATOM 1713 O O . GLN B 2 1 ? 87.734 27.365 103.963 1.00 41.33 1 GLN H O 1
ATOM 1719 N N . ILE B 2 2 ? 89.628 28.219 104.917 1.00 39.23 2 ILE H N 1
ATOM 1720 C CA . ILE B 2 2 ? 89.072 29.540 105.314 1.00 37.89 2 ILE H CA 1
ATOM 1721 C C . ILE B 2 2 ? 89.069 30.431 104.071 1.00 35.88 2 ILE H C 1
ATOM 1722 O O . ILE B 2 2 ? 90.150 30.604 103.498 1.00 34.65 2 ILE H O 1
ATOM 1727 N N . GLN B 2 3 ? 87.908 30.933 103.645 1.00 34.59 3 GLN H N 1
ATOM 1728 C CA . GLN B 2 3 ? 87.862 31.959 102.568 1.00 34.28 3 GLN H CA 1
ATOM 1729 C C . GLN B 2 3 ? 86.771 32.997 102.850 1.00 32.34 3 GLN H C 1
ATOM 1730 O O . GLN B 2 3 ? 85.748 32.661 103.518 1.00 31.85 3 GLN H O 1
ATOM 1736 N N . LEU B 2 4 ? 87.065 34.235 102.435 1.00 30.05 4 LEU H N 1
ATOM 1737 C CA . LEU B 2 4 ? 86.124 35.369 102.313 1.00 28.95 4 LEU H CA 1
ATOM 1738 C C . LEU B 2 4 ? 85.930 35.642 100.821 1.00 28.73 4 LEU H C 1
ATOM 1739 O O . LEU B 2 4 ? 86.933 35.926 100.136 1.00 27.68 4 LEU H O 1
ATOM 1744 N N . VAL B 2 5 ? 84.703 35.509 100.340 1.00 28.45 5 VAL H N 1
ATOM 1745 C CA . VAL B 2 5 ? 84.374 35.746 98.913 1.00 28.65 5 VAL H CA 1
ATOM 1746 C C . VAL B 2 5 ? 83.413 36.934 98.871 1.00 28.22 5 VAL H C 1
ATOM 1747 O O . VAL B 2 5 ? 82.332 36.877 99.486 1.00 28.32 5 VAL H O 1
ATOM 1751 N N . GLN B 2 6 ? 83.813 37.974 98.150 1.00 27.28 6 GLN H N 1
ATOM 1752 C CA . GLN B 2 6 ? 83.041 39.226 98.041 1.00 26.82 6 GLN H CA 1
ATOM 1753 C C . GLN B 2 6 ? 82.290 39.228 96.715 1.00 27.35 6 GLN H C 1
ATOM 1754 O O . GLN B 2 6 ? 82.697 38.499 95.793 1.00 26.95 6 GLN H O 1
ATOM 1760 N N . SER B 2 7 ? 81.221 40.010 96.630 1.00 28.11 7 SER H N 1
ATOM 1761 C CA . SER B 2 7 ? 80.584 40.361 95.337 1.00 28.43 7 SER H CA 1
ATOM 1762 C C . SER B 2 7 ? 79.868 41.700 95.474 1.00 27.87 7 SER H C 1
ATOM 1763 O O . SER B 2 7 ? 79.648 42.179 96.611 1.00 27.35 7 SER H O 1
ATOM 1766 N N . GLY B 2 8 ? 79.568 42.298 94.329 1.00 27.10 8 GLY H N 1
ATOM 1767 C CA . GLY B 2 8 ? 78.864 43.580 94.230 1.00 26.59 8 GLY H CA 1
ATOM 1768 C C . GLY B 2 8 ? 79.044 44.140 92.825 1.00 26.38 8 GLY H C 1
ATOM 1769 O O . GLY B 2 8 ? 79.911 43.690 92.089 1.00 25.00 8 GLY H O 1
ATOM 1770 N N . PRO B 2 9 ? 78.214 45.124 92.432 1.00 26.90 9 PRO H N 1
ATOM 1771 C CA . PRO B 2 9 ? 78.388 45.814 91.156 1.00 26.61 9 PRO H CA 1
ATOM 1772 C C . PRO B 2 9 ? 79.728 46.571 91.115 1.00 25.53 9 PRO H C 1
ATOM 1773 O O . PRO B 2 9 ? 80.193 47.010 92.156 1.00 24.92 9 PRO H O 1
ATOM 1777 N N . GLU B 2 10 ? 80.291 46.733 89.911 1.00 24.75 10 GLU H N 1
ATOM 1778 C CA . GLU B 2 10 ? 81.607 47.374 89.690 1.00 24.20 10 GLU H CA 1
ATOM 1779 C C . GLU B 2 10 ? 81.459 48.786 89.101 1.00 23.89 10 GLU H C 1
ATOM 1780 O O . GLU B 2 10 ? 82.488 49.482 89.034 1.00 22.99 10 GLU H O 1
ATOM 1786 N N . LEU B 2 11 ? 80.248 49.203 88.697 1.00 23.76 11 LEU H N 1
ATOM 1787 C CA . LEU B 2 11 ? 79.977 50.550 88.120 1.00 23.85 11 LEU H CA 1
ATOM 1788 C C . LEU B 2 11 ? 78.694 51.119 88.735 1.00 24.72 11 LEU H C 1
ATOM 1789 O O . LEU B 2 11 ? 77.698 50.392 88.790 1.00 25.12 11 LEU H O 1
ATOM 1794 N N . LYS B 2 12 ? 78.758 52.360 89.213 1.00 25.66 12 LYS H N 1
ATOM 1795 C CA . LYS B 2 12 ? 77.634 53.146 89.783 1.00 27.06 12 LYS H CA 1
ATOM 1796 C C . LYS B 2 12 ? 77.801 54.597 89.341 1.00 27.47 12 LYS H C 1
ATOM 1797 O O . LYS B 2 12 ? 78.937 54.990 89.042 1.00 27.37 12 LYS H O 1
ATOM 1803 N N . LYS B 2 13 ? 76.708 55.350 89.314 1.00 28.53 13 LYS H N 1
ATOM 1804 C CA . LYS B 2 13 ? 76.702 56.812 89.055 1.00 28.89 13 LYS H CA 1
ATOM 1805 C C . LYS B 2 13 ? 76.832 57.564 90.375 1.00 28.87 13 LYS H C 1
ATOM 1806 O O . LYS B 2 13 ? 76.417 57.062 91.422 1.00 28.08 13 LYS H O 1
ATOM 1812 N N . PRO B 2 14 ? 77.370 58.805 90.349 1.00 28.55 14 PRO H N 1
ATOM 1813 C CA . PRO B 2 14 ? 77.396 59.642 91.543 1.00 28.66 14 PRO H CA 1
ATOM 1814 C C . PRO B 2 14 ? 75.943 59.768 92.037 1.00 29.33 14 PRO H C 1
ATOM 1815 O O . PRO B 2 14 ? 75.051 59.809 91.211 1.00 28.87 14 PRO H O 1
ATOM 1819 N N . GLY B 2 15 ? 75.742 59.750 93.353 1.00 29.42 15 GLY H N 1
ATOM 1820 C CA . GLY B 2 15 ? 74.413 59.826 93.987 1.00 30.33 15 GLY H CA 1
ATOM 1821 C C . GLY B 2 15 ? 73.843 58.448 94.268 1.00 31.24 15 GLY H C 1
ATOM 1822 O O . GLY B 2 15 ? 73.074 58.331 95.232 1.00 31.71 15 GLY H O 1
ATOM 1823 N N . GLU B 2 16 ? 74.206 57.420 93.484 1.00 31.41 16 GLU H N 1
ATOM 1824 C CA . GLU B 2 16 ? 73.619 56.058 93.630 1.00 31.83 16 GLU H CA 1
ATOM 1825 C C . GLU B 2 16 ? 74.120 55.411 94.927 1.00 31.51 16 GLU H C 1
ATOM 1826 O O . GLU B 2 16 ? 74.924 56.029 95.653 1.00 31.60 16 GLU H O 1
ATOM 1832 N N . SER B 2 17 ? 73.600 54.220 95.224 1.00 31.61 17 SER H N 1
ATOM 1833 C CA . SER B 2 17 ? 73.945 53.375 96.395 1.00 31.13 17 SER H CA 1
ATOM 1834 C C . SER B 2 17 ? 74.556 52.070 95.883 1.00 30.26 17 SER H C 1
ATOM 1835 O O . SER B 2 17 ? 74.191 51.632 94.774 1.00 29.48 17 SER H O 1
ATOM 1838 N N . VAL B 2 18 ? 75.470 51.473 96.644 1.00 29.49 18 VAL H N 1
ATOM 1839 C CA . VAL B 2 18 ? 76.032 50.134 96.298 1.00 29.37 18 VAL H CA 1
ATOM 1840 C C . VAL B 2 18 ? 76.072 49.256 97.550 1.00 29.50 18 VAL H C 1
ATOM 1841 O O . VAL B 2 18 ? 76.328 49.786 98.652 1.00 28.90 18 VAL H O 1
ATOM 1845 N N . LYS B 2 19 ? 75.799 47.966 97.355 1.00 30.56 19 LYS H N 1
ATOM 1846 C CA . LYS B 2 19 ? 75.920 46.901 98.385 1.00 31.78 19 LYS H CA 1
ATOM 1847 C C . LYS B 2 19 ? 77.028 45.949 97.939 1.00 30.71 19 LYS H C 1
ATOM 1848 O O . LYS B 2 19 ? 76.950 45.447 96.801 1.00 30.31 19 LYS H O 1
ATOM 1854 N N . ILE B 2 20 ? 78.006 45.742 98.818 1.00 30.54 20 ILE H N 1
ATOM 1855 C CA . ILE B 2 20 ? 79.185 44.844 98.652 1.00 30.32 20 ILE H CA 1
ATOM 1856 C C . ILE B 2 20 ? 79.066 43.737 99.701 1.00 31.01 20 ILE H C 1
ATOM 1857 O O . ILE B 2 20 ? 78.994 44.080 100.915 1.00 31.00 20 ILE H O 1
ATOM 1862 N N . SER B 2 21 ? 79.046 42.476 99.261 1.00 31.12 21 SER H N 1
ATOM 1863 C CA . SER B 2 21 ? 78.859 41.294 100.140 1.00 32.07 21 SER H CA 1
ATOM 1864 C C . SER B 2 21 ? 80.208 40.627 100.391 1.00 31.31 21 SER H C 1
ATOM 1865 O O . SER B 2 21 ? 81.068 40.625 99.500 1.00 30.61 21 SER H O 1
ATOM 1868 N N . CYS B 2 22 ? 80.398 40.153 101.617 1.00 31.61 22 CYS H N 1
ATOM 1869 C CA . CYS B 2 22 ? 81.579 39.387 102.086 1.00 31.37 22 CYS H CA 1
ATOM 1870 C C . CYS B 2 22 ? 81.063 38.081 102.700 1.00 31.99 22 CYS H C 1
ATOM 1871 O O . CYS B 2 22 ? 80.493 38.155 103.806 1.00 31.85 22 CYS H O 1
ATOM 1874 N N . LYS B 2 23 ? 81.210 36.962 101.989 1.00 31.94 23 LYS H N 1
ATOM 1875 C CA . LYS B 2 23 ? 80.718 35.627 102.422 1.00 33.83 23 LYS H CA 1
ATOM 1876 C C . LYS B 2 23 ? 81.891 34.845 103.028 1.00 33.21 23 LYS H C 1
ATOM 1877 O O . LYS B 2 23 ? 82.889 34.618 102.318 1.00 31.40 23 LYS H O 1
ATOM 1883 N N . ALA B 2 24 ? 81.764 34.471 104.302 1.00 33.39 24 ALA H N 1
ATOM 1884 C CA . ALA B 2 24 ? 82.755 33.645 105.032 1.00 33.84 24 ALA H CA 1
ATOM 1885 C C . ALA B 2 24 ? 82.398 32.162 104.908 1.00 33.56 24 ALA H C 1
ATOM 1886 O O . ALA B 2 24 ? 81.200 31.826 104.939 1.00 35.08 24 ALA H O 1
ATOM 1888 N N . SER B 2 25 ? 83.419 31.315 104.824 1.00 33.19 25 SER H N 1
ATOM 1889 C CA . SER B 2 25 ? 83.304 29.835 104.779 1.00 33.14 25 SER H CA 1
ATOM 1890 C C . SER B 2 25 ? 84.576 29.187 105.341 1.00 32.39 25 SER H C 1
ATOM 1891 O O . SER B 2 25 ? 85.626 29.864 105.383 1.00 31.84 25 SER H O 1
ATOM 1894 N N . GLY B 2 26 ? 84.467 27.933 105.795 1.00 32.35 26 GLY H N 1
ATOM 1895 C CA . GLY B 2 26 ? 85.584 27.152 106.367 1.00 32.04 26 GLY H CA 1
ATOM 1896 C C . GLY B 2 26 ? 85.879 27.481 107.834 1.00 31.70 26 GLY H C 1
ATOM 1897 O O . GLY B 2 26 ? 86.924 27.031 108.322 1.00 31.00 26 GLY H O 1
ATOM 1898 N N . TYR B 2 27 ? 85.039 28.253 108.529 1.00 31.52 27 TYR H N 1
ATOM 1899 C CA . TYR B 2 27 ? 85.294 28.581 109.964 1.00 31.93 27 TYR H CA 1
ATOM 1900 C C . TYR B 2 27 ? 84.010 29.061 110.640 1.00 31.97 27 TYR H C 1
ATOM 1901 O O . TYR B 2 27 ? 82.994 29.231 109.950 1.00 31.99 27 TYR H O 1
ATOM 1910 N N . THR B 2 28 ? 84.059 29.287 111.953 1.00 32.13 28 THR H N 1
ATOM 1911 C CA . THR B 2 28 ? 82.916 29.844 112.728 1.00 32.75 28 THR H CA 1
ATOM 1912 C C . THR B 2 28 ? 82.829 31.359 112.506 1.00 32.42 28 THR H C 1
ATOM 1913 O O . THR B 2 28 ? 83.651 32.109 113.063 1.00 31.76 28 THR H O 1
ATOM 1917 N N . PHE B 2 29 ? 81.850 31.788 111.713 1.00 32.89 29 PHE H N 1
ATOM 1918 C CA . PHE B 2 29 ? 81.657 33.200 111.306 1.00 33.06 29 PHE H CA 1
ATOM 1919 C C . PHE B 2 29 ? 81.676 34.095 112.550 1.00 33.35 29 PHE H C 1
ATOM 1920 O O . PHE B 2 29 ? 82.405 35.093 112.556 1.00 32.92 29 PHE H O 1
ATOM 1928 N N . THR B 2 30 ? 80.944 33.703 113.597 1.00 34.29 30 THR H N 1
ATOM 1929 C CA . THR B 2 30 ? 80.631 34.552 114.775 1.00 35.20 30 THR H CA 1
ATOM 1930 C C . THR B 2 30 ? 81.815 34.620 115.751 1.00 35.98 30 THR H C 1
ATOM 1931 O O . THR B 2 30 ? 81.709 35.373 116.733 1.00 37.23 30 THR H O 1
ATOM 1935 N N . ASP B 2 31 ? 82.898 33.882 115.503 1.00 35.87 31 ASP H N 1
ATOM 1936 C CA . ASP B 2 31 ? 84.086 33.847 116.400 1.00 35.95 31 ASP H CA 1
ATOM 1937 C C . ASP B 2 31 ? 85.107 34.914 116.002 1.00 35.08 31 ASP H C 1
ATOM 1938 O O . ASP B 2 31 ? 86.035 35.159 116.806 1.00 35.47 31 ASP H O 1
ATOM 1943 N N . TYR B 2 32 ? 84.943 35.530 114.830 1.00 33.16 32 TYR H N 1
ATOM 1944 C CA . TYR B 2 32 ? 85.940 36.457 114.245 1.00 32.07 32 TYR H CA 1
ATOM 1945 C C . TYR B 2 32 ? 85.263 37.738 113.757 1.00 30.49 32 TYR H C 1
ATOM 1946 O O . TYR B 2 32 ? 84.200 37.673 113.131 1.00 31.04 32 TYR H O 1
ATOM 1955 N N . ALA B 2 33 ? 85.878 38.869 114.070 1.00 28.98 33 ALA H N 1
ATOM 1956 C CA . ALA B 2 33 ? 85.514 40.197 113.553 1.00 28.22 33 ALA H CA 1
ATOM 1957 C C . ALA B 2 33 ? 85.654 40.169 112.024 1.00 26.92 33 ALA H C 1
ATOM 1958 O O . ALA B 2 33 ? 86.415 39.326 111.533 1.00 26.10 33 ALA H O 1
ATOM 1960 N N . ILE B 2 34 ? 84.854 40.978 111.330 1.00 26.67 34 ILE H N 1
ATOM 1961 C CA . ILE B 2 34 ? 85.107 41.409 109.919 1.00 26.16 34 ILE H CA 1
ATOM 1962 C C . ILE B 2 34 ? 85.510 42.884 109.936 1.00 25.75 34 ILE H C 1
ATOM 1963 O O . ILE B 2 34 ? 84.755 43.707 110.497 1.00 26.10 34 ILE H O 1
ATOM 1968 N N . HIS B 2 35 ? 86.655 43.199 109.322 1.00 25.07 35 HIS H N 1
ATOM 1969 C CA . HIS B 2 35 ? 87.194 44.571 109.153 1.00 24.66 35 HIS H CA 1
ATOM 1970 C C . HIS B 2 35 ? 86.966 44.974 107.704 1.00 24.14 35 HIS H C 1
ATOM 1971 O O . HIS B 2 35 ? 87.013 44.068 106.864 1.00 23.73 35 HIS H O 1
ATOM 1978 N N . TRP B 2 36 ? 86.636 46.245 107.478 1.00 23.80 36 TRP H N 1
ATOM 1979 C CA . TRP B 2 36 ? 86.393 46.825 106.135 1.00 23.42 36 TRP H CA 1
ATOM 1980 C C . TRP B 2 36 ? 87.525 47.804 105.838 1.00 22.78 36 TRP H C 1
ATOM 1981 O O . TRP B 2 36 ? 87.856 48.648 106.707 1.00 22.67 36 TRP H O 1
ATOM 1992 N N . VAL B 2 37 ? 88.128 47.682 104.658 1.00 22.14 37 VAL H N 1
ATOM 1993 C CA . VAL B 2 37 ? 89.382 48.399 104.312 1.00 21.50 37 VAL H CA 1
ATOM 1994 C C . VAL B 2 37 ? 89.214 48.923 102.887 1.00 21.2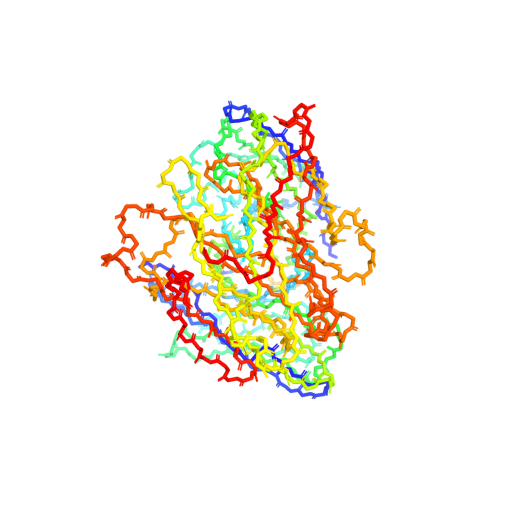5 37 VAL H C 1
ATOM 1995 O O . VAL B 2 37 ? 88.792 48.133 102.041 1.00 20.53 37 VAL H O 1
ATOM 1999 N N . LYS B 2 38 ? 89.462 50.215 102.685 1.00 21.25 38 LYS H N 1
ATOM 2000 C CA . LYS B 2 38 ? 89.381 50.871 101.359 1.00 21.78 38 LYS H CA 1
ATOM 2001 C C . LYS B 2 38 ? 90.789 50.898 100.766 1.00 22.28 38 LYS H C 1
ATOM 2002 O O . LYS B 2 38 ? 91.692 51.295 101.479 1.00 21.27 38 LYS H O 1
ATOM 2008 N N . GLN B 2 39 ? 90.958 50.506 99.499 1.00 23.54 39 GLN H N 1
ATOM 2009 C CA . GLN B 2 39 ? 92.283 50.583 98.833 1.00 24.92 39 GLN H CA 1
ATOM 2010 C C . GLN B 2 39 ? 92.077 51.376 97.543 1.00 26.55 39 GLN H C 1
ATOM 2011 O O . GLN B 2 39 ? 91.350 50.897 96.688 1.00 25.65 39 GLN H O 1
ATOM 2017 N N . ALA B 2 40 ? 92.644 52.574 97.475 1.00 30.59 40 ALA H N 1
ATOM 2018 C CA . ALA B 2 40 ? 92.588 53.466 96.298 1.00 35.64 40 ALA H CA 1
ATOM 2019 C C . ALA B 2 40 ? 93.415 52.816 95.192 1.00 38.94 40 ALA H C 1
ATOM 2020 O O . ALA B 2 40 ? 94.554 52.432 95.444 1.00 39.12 40 ALA H O 1
ATOM 2022 N N . PRO B 2 41 ? 92.887 52.647 93.954 1.00 44.63 41 PRO H N 1
ATOM 2023 C CA . PRO B 2 41 ? 93.657 52.000 92.893 1.00 46.48 41 PRO H CA 1
ATOM 2024 C C . PRO B 2 41 ? 94.989 52.761 92.790 1.00 49.13 41 PRO H C 1
ATOM 2025 O O . PRO B 2 41 ? 94.944 53.971 92.625 1.00 51.08 41 PRO H O 1
ATOM 2029 N N . GLY B 2 42 ? 96.113 52.049 92.941 1.00 51.24 42 GLY H N 1
ATOM 2030 C CA . GLY B 2 42 ? 97.462 52.623 93.123 1.00 52.21 42 GLY H CA 1
ATOM 2031 C C . GLY B 2 42 ? 97.932 52.553 94.570 1.00 52.87 42 GLY H C 1
ATOM 2032 O O . GLY B 2 42 ? 98.977 51.912 94.815 1.00 56.99 42 GLY H O 1
ATOM 2033 N N . LYS B 2 43 ? 97.173 53.148 95.502 1.00 51.70 43 LYS H N 1
ATOM 2034 C CA . LYS B 2 43 ? 97.644 53.569 96.857 1.00 48.68 43 LYS H CA 1
ATOM 2035 C C . LYS B 2 43 ? 97.425 52.470 97.909 1.00 45.15 43 LYS H C 1
ATOM 2036 O O . LYS B 2 43 ? 96.887 51.381 97.581 1.00 43.93 43 LYS H O 1
ATOM 2042 N N . GLY B 2 44 ? 97.841 52.777 99.140 1.00 40.67 44 GLY H N 1
ATOM 2043 C CA . GLY B 2 44 ? 97.782 51.895 100.314 1.00 36.90 44 GLY H CA 1
ATOM 2044 C C . GLY B 2 44 ? 96.377 51.723 100.854 1.00 34.09 44 GLY H C 1
ATOM 2045 O O . GLY B 2 44 ? 95.387 51.810 100.087 1.00 32.27 44 GLY H O 1
ATOM 2046 N N . LEU B 2 45 ? 96.297 51.499 102.163 1.00 30.90 45 LEU H N 1
ATOM 2047 C CA . LEU B 2 45 ? 95.116 50.886 102.801 1.00 28.97 45 LEU H CA 1
ATOM 2048 C C . LEU B 2 45 ? 94.613 51.817 103.893 1.00 28.10 45 LEU H C 1
ATOM 2049 O O . LEU B 2 45 ? 95.442 52.401 104.622 1.00 26.63 45 LEU H O 1
ATOM 2054 N N . LYS B 2 46 ? 93.295 51.981 103.933 1.00 27.28 46 LYS H N 1
ATOM 2055 C CA . LYS B 2 46 ? 92.610 52.857 104.896 1.00 27.30 46 LYS H CA 1
ATOM 2056 C C . LYS B 2 46 ? 91.538 52.024 105.593 1.00 25.52 46 LYS H C 1
ATOM 2057 O O . LYS B 2 46 ? 90.677 51.461 104.904 1.00 24.92 46 LYS H O 1
ATOM 2063 N N . TRP B 2 47 ? 91.639 51.922 106.909 1.00 24.52 47 TRP H N 1
ATOM 2064 C CA . TRP B 2 47 ? 90.674 51.182 107.757 1.00 23.99 47 TRP H CA 1
ATOM 2065 C C . TRP B 2 47 ? 89.360 51.957 107.838 1.00 23.39 47 TRP H C 1
ATOM 2066 O O . TRP B 2 47 ? 89.387 53.128 108.274 1.00 23.37 47 TRP H O 1
ATOM 2077 N N . MET B 2 48 ? 88.241 51.323 107.490 1.00 23.28 48 MET H N 1
ATOM 2078 C CA . MET B 2 48 ? 86.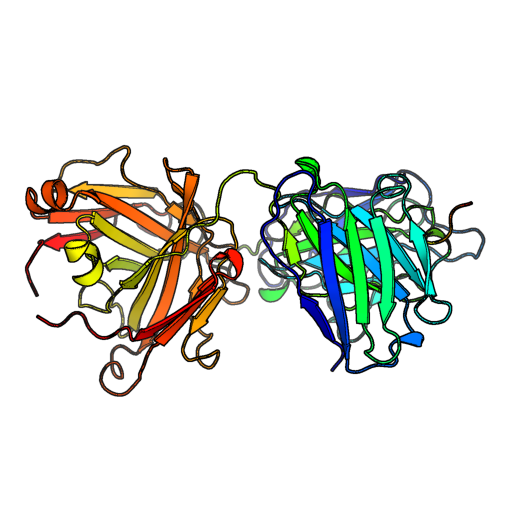888 51.951 107.518 1.00 23.56 48 MET H CA 1
ATOM 2079 C C . MET B 2 48 ? 86.198 51.686 108.862 1.00 24.03 48 MET H C 1
ATOM 2080 O O . MET B 2 48 ? 85.275 52.427 109.207 1.00 23.57 48 MET H O 1
ATOM 2085 N N . GLY B 2 49 ? 86.639 50.648 109.564 1.00 24.31 49 GLY H N 1
ATOM 2086 C CA . GLY B 2 49 ? 86.013 50.166 110.800 1.00 25.42 49 GLY H CA 1
ATOM 2087 C C . GLY B 2 49 ? 85.804 48.679 110.707 1.00 25.92 49 GLY H C 1
ATOM 2088 O O . GLY B 2 49 ? 86.441 48.032 109.837 1.00 26.86 49 GLY H O 1
ATOM 2089 N N . TRP B 2 50 ? 84.956 48.147 111.572 1.00 26.24 50 TRP H N 1
ATOM 2090 C CA . TRP B 2 50 ? 84.775 46.692 111.746 1.00 26.75 50 TRP H CA 1
ATOM 2091 C C . TRP B 2 50 ? 83.347 46.433 112.228 1.00 27.62 50 TRP H C 1
ATOM 2092 O O . TRP B 2 50 ? 82.657 47.415 112.598 1.00 28.28 50 TRP H O 1
ATOM 2103 N N . ILE B 2 51 ? 82.900 45.185 112.155 1.00 28.19 51 ILE H N 1
ATOM 2104 C CA . ILE B 2 51 ? 81.573 44.767 112.683 1.00 28.88 51 ILE H CA 1
ATOM 2105 C C . ILE B 2 51 ? 81.795 43.548 113.579 1.00 29.69 51 ILE H C 1
ATOM 2106 O O . ILE B 2 51 ? 82.477 42.582 113.138 1.00 29.30 51 ILE H O 1
ATOM 2111 N N . ASN B 2 52 ? 81.269 43.613 114.809 1.00 30.51 52 ASN H N 1
ATOM 2112 C CA . ASN B 2 52 ? 81.227 42.457 115.729 1.00 31.12 52 ASN H CA 1
ATOM 2113 C C . ASN B 2 52 ? 80.227 41.466 115.141 1.00 31.63 52 ASN H C 1
ATOM 2114 O O . ASN B 2 52 ? 79.038 41.835 114.996 1.00 32.46 52 ASN H O 1
ATOM 2119 N N . THR B 2 53 A 80.688 40.264 114.804 1.00 31.90 52 THR H N 1
ATOM 2120 C CA . THR B 2 53 A 79.900 39.257 114.046 1.00 32.35 52 THR H CA 1
ATOM 2121 C C . THR B 2 53 A 78.976 38.508 115.012 1.00 34.50 52 THR H C 1
ATOM 2122 O O . THR B 2 53 A 78.066 37.833 114.526 1.00 35.14 52 THR H O 1
ATOM 2126 N N . TYR B 2 54 ? 79.221 38.644 116.317 1.00 36.30 53 TYR H N 1
ATOM 2127 C CA . TYR B 2 54 ? 78.436 38.025 117.420 1.00 38.56 53 TYR H CA 1
ATOM 2128 C C . TYR B 2 54 ? 77.245 38.927 117.783 1.00 39.01 53 TYR H C 1
ATOM 2129 O O . TYR B 2 54 ? 76.095 38.435 117.790 1.00 39.19 53 TYR H O 1
ATOM 2138 N N . THR B 2 55 ? 77.506 40.215 118.038 1.00 39.52 54 THR H N 1
ATOM 2139 C CA . THR B 2 55 ? 76.509 41.205 118.533 1.00 39.92 54 THR H CA 1
ATOM 2140 C C . THR B 2 55 ? 75.913 41.995 117.366 1.00 39.40 54 THR H C 1
ATOM 2141 O O . THR B 2 55 ? 74.822 42.570 117.558 1.00 38.48 54 THR H O 1
ATOM 2145 N N . GLY B 2 56 ? 76.604 42.037 116.216 1.00 37.64 55 GLY H N 1
ATOM 2146 C CA . GLY B 2 56 ? 76.162 42.792 115.029 1.00 36.70 55 GLY H CA 1
ATOM 2147 C C . GLY B 2 56 ? 76.522 44.264 115.125 1.00 36.01 55 GLY H C 1
ATOM 2148 O O . GLY B 2 56 ? 76.163 45.011 114.207 1.00 36.52 55 GLY H O 1
ATOM 2149 N N . LYS B 2 57 ? 77.231 44.665 116.181 1.00 35.89 56 LYS H N 1
ATOM 2150 C CA . LYS B 2 57 ? 77.541 46.085 116.487 1.00 35.34 56 LYS H CA 1
ATOM 2151 C C . LYS B 2 57 ? 78.660 46.554 115.558 1.00 33.67 56 LYS H C 1
ATOM 2152 O O . LYS B 2 57 ? 79.756 46.001 115.602 1.00 32.11 56 LYS H O 1
ATOM 2158 N N . PRO B 2 58 ? 78.418 47.578 114.708 1.00 32.79 57 PRO H N 1
ATOM 2159 C CA . PRO B 2 58 ? 79.472 48.182 113.895 1.00 32.60 57 PRO H CA 1
ATOM 2160 C C . PRO B 2 58 ? 80.176 49.366 114.585 1.00 32.38 57 PRO H C 1
ATOM 2161 O O . PRO B 2 58 ? 79.551 50.094 115.375 1.00 32.24 57 PRO H O 1
ATOM 2165 N N . ILE B 2 59 ? 81.472 49.529 114.302 1.00 30.82 58 ILE H N 1
ATOM 2166 C CA . ILE B 2 59 ? 82.287 50.690 114.758 1.00 30.31 58 ILE H CA 1
ATOM 2167 C C . ILE B 2 59 ? 82.924 51.299 113.505 1.00 30.40 58 ILE H C 1
ATOM 2168 O O . ILE B 2 59 ? 83.466 50.532 112.697 1.00 29.73 58 ILE H O 1
ATOM 2173 N N . TYR B 2 60 ? 82.769 52.614 113.338 1.00 30.61 59 TYR H N 1
ATOM 2174 C CA . TYR B 2 60 ? 83.131 53.388 112.128 1.00 29.85 59 TYR H CA 1
ATOM 2175 C C . TYR B 2 60 ? 84.350 54.243 112.462 1.00 30.30 59 TYR H C 1
ATOM 2176 O O . TYR B 2 60 ? 84.371 54.894 113.526 1.00 29.28 59 TYR H O 1
ATOM 2185 N N . ALA B 2 61 ? 85.353 54.242 111.578 1.00 29.56 60 ALA H N 1
ATOM 2186 C CA . ALA B 2 61 ? 86.420 55.262 111.566 1.00 29.62 60 ALA H CA 1
ATOM 2187 C C . ALA B 2 61 ? 85.732 56.595 111.262 1.00 30.06 60 ALA H C 1
ATOM 2188 O O . ALA B 2 61 ? 84.687 56.552 110.587 1.00 30.02 60 ALA H O 1
ATOM 2190 N N . ASP B 2 62 ? 86.277 57.722 111.739 1.00 31.21 61 ASP H N 1
ATOM 2191 C CA . ASP B 2 62 ? 85.630 59.061 111.635 1.00 32.22 61 ASP H CA 1
ATOM 2192 C C . ASP B 2 62 ? 85.342 59.414 110.170 1.00 32.37 61 ASP H C 1
ATOM 2193 O O . ASP B 2 62 ? 84.238 59.925 109.889 1.00 32.93 61 ASP H O 1
ATOM 2198 N N . ASP B 2 63 ? 86.270 59.125 109.257 1.00 32.36 62 ASP H N 1
ATOM 2199 C CA . ASP B 2 63 ? 86.133 59.491 107.823 1.00 32.19 62 ASP H CA 1
ATOM 2200 C C . ASP B 2 63 ? 85.032 58.670 107.142 1.00 31.12 62 ASP H C 1
ATOM 2201 O O . ASP B 2 63 ? 84.754 58.970 105.954 1.00 31.40 62 ASP H O 1
ATOM 2206 N N . PHE B 2 64 ? 84.457 57.663 107.816 1.00 29.67 63 PHE H N 1
ATOM 2207 C CA . PHE B 2 64 ? 83.438 56.739 107.247 1.00 29.47 63 PHE H CA 1
ATOM 2208 C C . PHE B 2 64 ? 82.134 56.780 108.054 1.00 30.56 63 PHE H C 1
ATOM 2209 O O . PHE B 2 64 ? 81.279 55.896 107.851 1.00 30.44 63 PHE H O 1
ATOM 2217 N N . LYS B 2 65 ? 81.952 57.795 108.899 1.00 31.69 64 LYS H N 1
ATOM 2218 C CA . LYS B 2 65 ? 80.649 58.050 109.578 1.00 33.35 64 LYS H CA 1
ATOM 2219 C C . LYS B 2 65 ? 79.727 58.816 108.620 1.00 33.50 64 LYS H C 1
ATOM 2220 O O . LYS B 2 65 ? 80.139 59.879 108.105 1.00 34.35 64 LYS H O 1
ATOM 2226 N N . GLY B 2 66 ? 78.516 58.295 108.401 1.00 34.33 65 GLY H N 1
ATOM 2227 C CA . GLY B 2 66 ? 77.440 58.989 107.672 1.00 34.46 65 GLY H CA 1
ATOM 2228 C C . GLY B 2 66 ? 76.901 58.160 106.527 1.00 34.50 65 GLY H C 1
ATOM 2229 O O . GLY B 2 66 ? 75.740 57.743 106.624 1.00 35.75 65 GLY H O 1
ATOM 2230 N N . ARG B 2 67 ? 77.712 57.915 105.486 1.00 33.61 66 ARG H N 1
ATOM 2231 C CA . ARG B 2 67 ? 77.263 57.279 104.214 1.00 32.98 66 ARG H CA 1
ATOM 2232 C C . ARG B 2 67 ? 77.591 55.779 104.187 1.00 32.31 66 ARG H C 1
ATOM 2233 O O . ARG B 2 67 ? 77.237 55.124 103.177 1.00 31.97 66 ARG H O 1
ATOM 2241 N N . PHE B 2 68 ? 78.228 55.256 105.239 1.00 31.66 67 PHE H N 1
ATOM 2242 C CA . PHE B 2 68 ? 78.767 53.875 105.303 1.00 31.61 67 PHE H CA 1
ATOM 2243 C C . PHE B 2 68 ? 78.007 53.102 106.381 1.00 32.42 67 PHE H C 1
ATOM 2244 O O . PHE B 2 68 ? 77.989 53.570 107.537 1.00 33.54 67 PHE H O 1
ATOM 2252 N N . VAL B 2 69 ? 77.381 51.981 106.010 1.00 31.92 68 VAL H N 1
ATOM 2253 C CA . VAL B 2 69 ? 76.618 51.106 106.949 1.00 32.71 68 VAL H CA 1
ATOM 2254 C C . VAL B 2 69 ? 77.117 49.665 106.789 1.00 32.34 68 VAL H C 1
ATOM 2255 O O . VAL B 2 69 ? 76.965 49.098 105.654 1.00 31.74 68 VAL H O 1
ATOM 2259 N N . PHE B 2 70 ? 77.733 49.129 107.855 1.00 31.45 69 PHE H N 1
ATOM 2260 C CA . PHE B 2 70 ? 78.125 47.706 108.001 1.00 31.60 69 PHE H CA 1
ATOM 2261 C C . PHE B 2 70 ? 76.949 46.974 108.653 1.00 33.22 69 PHE H C 1
ATOM 2262 O O . PHE B 2 70 ? 76.447 47.507 109.680 1.00 33.06 69 PHE H O 1
ATOM 2270 N N . SER B 2 71 ? 76.531 45.833 108.083 1.00 33.82 70 SER H N 1
ATOM 2271 C CA . SER B 2 71 ? 75.409 44.984 108.571 1.00 35.47 70 SER H CA 1
ATOM 2272 C C . SER B 2 71 ? 75.784 43.500 108.446 1.00 36.32 70 SER H C 1
ATOM 2273 O O . SER B 2 71 ? 76.808 43.185 107.788 1.00 35.36 70 SER H O 1
ATOM 2276 N N . LEU B 2 72 ? 74.990 42.618 109.055 1.00 37.76 71 LEU H N 1
ATOM 2277 C CA . LEU B 2 72 ? 75.181 41.142 109.000 1.00 39.27 71 LEU H CA 1
ATOM 2278 C C . LEU B 2 72 ? 73.962 40.485 108.355 1.00 41.06 71 LEU H C 1
ATOM 2279 O O . LEU B 2 72 ? 72.850 41.021 108.498 1.00 41.84 71 LEU H O 1
ATOM 2284 N N . GLU B 2 73 ? 74.204 39.376 107.660 1.00 42.73 72 GLU H N 1
ATOM 2285 C CA . GLU B 2 73 ? 73.237 38.271 107.428 1.00 45.16 72 GLU H CA 1
ATOM 2286 C C . GLU B 2 73 ? 73.863 37.024 108.073 1.00 44.84 72 GLU H C 1
ATOM 2287 O O . GLU B 2 73 ? 74.547 36.262 107.365 1.00 43.75 72 GLU H O 1
ATOM 2293 N N . ALA B 2 74 ? 73.672 36.874 109.390 1.00 45.08 73 ALA H N 1
ATOM 2294 C CA . ALA B 2 74 ? 74.410 35.947 110.283 1.00 45.34 73 ALA H CA 1
ATOM 2295 C C . ALA B 2 74 ? 74.209 34.493 109.842 1.00 45.66 73 ALA H C 1
ATOM 2296 O O . ALA B 2 74 ? 75.177 33.724 109.905 1.00 45.55 73 ALA H O 1
ATOM 2298 N N . SER B 2 75 ? 73.006 34.140 109.385 1.00 46.91 74 SER H N 1
ATOM 2299 C CA . SER B 2 75 ? 72.636 32.763 108.964 1.00 47.14 74 SER H CA 1
ATOM 2300 C C . SER B 2 75 ? 73.200 32.442 107.573 1.00 45.97 74 SER H C 1
ATOM 2301 O O . SER B 2 75 ? 73.138 31.260 107.181 1.00 45.95 74 SER H O 1
ATOM 2304 N N . ALA B 2 76 ? 73.698 33.437 106.830 1.00 44.11 75 ALA H N 1
ATOM 2305 C CA . ALA B 2 76 ? 74.385 33.221 105.533 1.00 41.97 75 ALA H CA 1
ATOM 2306 C C . ALA B 2 76 ? 75.896 33.452 105.684 1.00 40.69 75 ALA H C 1
ATOM 2307 O O . ALA B 2 76 ? 76.577 33.504 104.646 1.00 39.31 75 ALA H O 1
ATOM 2309 N N . SER B 2 77 ? 76.401 33.594 106.919 1.00 39.26 76 SER H N 1
ATOM 2310 C CA . SER B 2 77 ? 77.835 33.862 107.216 1.00 38.38 76 SER H CA 1
ATOM 2311 C C . SER B 2 77 ? 78.367 34.999 106.324 1.00 36.30 76 SER H C 1
ATOM 2312 O O . SER B 2 77 ? 79.496 34.861 105.806 1.00 34.73 76 SER H O 1
ATOM 2315 N N . THR B 2 78 ? 77.582 36.076 106.181 1.00 34.99 77 THR H N 1
ATOM 2316 C CA . THR B 2 78 ? 77.832 37.208 105.251 1.00 34.09 77 THR H CA 1
ATOM 2317 C C . THR B 2 78 ? 77.849 38.530 106.032 1.00 33.51 77 THR H C 1
ATOM 2318 O O . THR B 2 78 ? 76.956 38.752 106.908 1.00 33.59 77 THR H O 1
ATOM 2322 N N . ALA B 2 79 ? 78.860 39.356 105.751 1.00 31.75 78 ALA H N 1
ATOM 2323 C CA . ALA B 2 79 ? 78.957 40.762 106.191 1.00 31.57 78 ALA H CA 1
ATOM 2324 C C . ALA B 2 79 ? 78.734 41.654 104.969 1.00 31.42 78 ALA H C 1
ATOM 2325 O O . ALA B 2 79 ? 79.279 41.338 103.868 1.00 31.52 78 ALA H O 1
ATOM 2327 N N . ASN B 2 80 ? 77.914 42.686 105.140 1.00 31.47 79 ASN H N 1
ATOM 2328 C CA . ASN B 2 80 ? 77.485 43.597 104.049 1.00 31.40 79 ASN H CA 1
ATOM 2329 C C . ASN B 2 80 ? 77.997 45.003 104.339 1.00 31.06 79 ASN H C 1
ATOM 2330 O O . ASN B 2 80 ? 78.012 45.425 105.517 1.00 30.28 79 ASN H O 1
ATOM 2335 N N . LEU B 2 81 ? 78.448 45.659 103.272 1.00 30.87 80 LEU H N 1
ATOM 2336 C CA . LEU B 2 81 ? 78.868 47.076 103.239 1.00 30.68 80 LEU H CA 1
ATOM 2337 C C . LEU B 2 81 ? 77.896 47.785 102.296 1.00 31.36 80 LEU H C 1
ATOM 2338 O O . LEU B 2 81 ? 77.741 47.341 101.127 1.00 31.13 80 LEU H O 1
ATOM 2343 N N . GLN B 2 82 ? 77.192 48.782 102.818 1.00 32.17 81 GLN H N 1
ATOM 2344 C CA . GLN B 2 82 ? 76.371 49.711 102.007 1.00 33.09 81 GLN H CA 1
ATOM 2345 C C . GLN B 2 82 ? 77.040 51.087 102.019 1.00 31.85 81 GLN H C 1
ATOM 2346 O O . GLN B 2 82 ? 77.252 51.632 103.123 1.00 30.55 81 GLN H O 1
ATOM 2352 N N . ILE B 2 83 ? 77.378 51.611 100.836 1.00 30.56 82 ILE H N 1
ATOM 2353 C CA . ILE B 2 83 ? 77.802 53.026 100.657 1.00 30.36 82 ILE H CA 1
ATOM 2354 C C . ILE B 2 83 ? 76.680 53.731 99.904 1.00 30.76 82 ILE H C 1
ATOM 2355 O O . ILE B 2 83 ? 76.276 53.223 98.838 1.00 31.27 82 ILE H O 1
ATOM 2360 N N . SER B 2 84 A 76.196 54.860 100.422 1.00 31.15 82 SER H N 1
ATOM 2361 C CA . SER B 2 84 A 75.084 55.617 99.798 1.00 31.14 82 SER H CA 1
ATOM 2362 C C . SER B 2 84 A 75.583 56.991 99.365 1.00 30.33 82 SER H C 1
ATOM 2363 O O . SER B 2 84 A 76.609 57.457 99.883 1.00 30.92 82 SER H O 1
ATOM 2366 N N . ASN B 2 85 B 74.892 57.595 98.410 1.00 30.43 82 ASN H N 1
ATOM 2367 C CA . ASN B 2 85 B 75.194 58.958 97.920 1.00 30.64 82 ASN H CA 1
ATOM 2368 C C . ASN B 2 85 B 76.601 58.980 97.317 1.00 29.19 82 ASN H C 1
ATOM 2369 O O . ASN B 2 85 B 77.372 59.888 97.619 1.00 28.16 82 ASN H O 1
ATOM 2374 N N . LEU B 2 86 C 76.911 57.995 96.486 1.00 28.43 82 LEU H N 1
ATOM 2375 C CA . LEU B 2 86 C 78.301 57.745 96.028 1.00 27.98 82 LEU H CA 1
ATOM 2376 C C . LEU B 2 86 C 78.914 59.025 95.451 1.00 28.17 82 LEU H C 1
ATOM 2377 O O . LEU B 2 86 C 78.195 59.758 94.742 1.00 27.99 82 LEU H O 1
ATOM 2382 N N . LYS B 2 87 ? 80.206 59.244 95.733 1.00 28.10 83 LYS H N 1
ATOM 2383 C CA . LYS B 2 87 ? 80.993 60.430 95.306 1.00 28.74 83 LYS H CA 1
ATOM 2384 C C . LYS B 2 87 ? 82.215 59.980 94.507 1.00 27.63 83 LYS H C 1
ATOM 2385 O O . LYS B 2 87 ? 82.587 58.781 94.567 1.00 26.36 83 LYS H O 1
ATOM 2391 N N . ASN B 2 88 ? 82.827 60.937 93.814 1.00 28.09 84 ASN H N 1
ATOM 2392 C CA . ASN B 2 88 ? 84.021 60.711 92.961 1.00 27.25 84 ASN H CA 1
ATOM 2393 C C . ASN B 2 88 ? 85.065 59.926 93.766 1.00 26.95 84 ASN H C 1
ATOM 2394 O O . ASN B 2 88 ? 85.646 58.976 93.205 1.00 25.89 84 ASN H O 1
ATOM 2399 N N . GLU B 2 89 ? 85.280 60.332 95.029 1.00 26.71 85 GLU H N 1
ATOM 2400 C CA . GLU B 2 89 ? 86.373 59.861 95.925 1.00 27.34 85 GLU H CA 1
ATOM 2401 C C . GLU B 2 89 ? 86.137 58.411 96.387 1.00 25.97 85 GLU H C 1
ATOM 2402 O O . GLU B 2 89 ? 87.085 57.807 96.920 1.00 25.77 85 GLU H O 1
ATOM 2408 N N . ASP B 2 90 ? 84.921 57.874 96.247 1.00 24.64 86 ASP H N 1
ATOM 2409 C CA . ASP B 2 90 ? 84.583 56.490 96.680 1.00 23.45 86 ASP H CA 1
ATOM 2410 C C . ASP B 2 90 ? 85.094 55.453 95.667 1.00 22.41 86 ASP H C 1
ATOM 2411 O O . ASP B 2 90 ? 85.086 54.252 95.989 1.00 22.06 86 ASP H O 1
ATOM 2416 N N . THR B 2 91 ? 85.507 55.854 94.469 1.00 21.73 87 THR H N 1
ATOM 2417 C CA . THR B 2 91 ? 86.136 54.903 93.514 1.00 21.24 87 THR H CA 1
ATOM 2418 C C . THR B 2 91 ? 87.355 54.250 94.171 1.00 20.91 87 THR H C 1
ATOM 2419 O O . THR B 2 91 ? 88.309 54.981 94.479 1.00 20.88 87 THR H O 1
ATOM 2423 N N . ALA B 2 92 ? 87.316 52.930 94.362 1.00 20.75 88 ALA H N 1
ATOM 2424 C CA . ALA B 2 92 ? 88.298 52.161 95.150 1.00 20.86 88 ALA H CA 1
ATOM 2425 C C . ALA B 2 92 ? 87.977 50.671 95.074 1.00 20.70 88 ALA H C 1
ATOM 2426 O O . ALA B 2 92 ? 86.877 50.316 94.611 1.00 21.33 88 ALA H O 1
ATOM 2428 N N . THR B 2 93 ? 88.895 49.832 95.541 1.00 20.25 89 THR H N 1
ATOM 2429 C CA . THR B 2 93 ? 88.596 48.426 95.889 1.00 20.03 89 THR H CA 1
ATOM 2430 C C . THR B 2 93 ? 88.230 48.405 97.375 1.00 20.37 89 THR H C 1
ATOM 2431 O O . THR B 2 93 ? 88.991 48.983 98.161 1.00 20.25 89 THR H O 1
ATOM 2435 N N . TYR B 2 94 ? 87.108 47.774 97.711 1.00 20.46 90 TYR H N 1
ATOM 2436 C CA . TYR B 2 94 ? 86.633 47.556 99.099 1.00 20.96 90 TYR H CA 1
ATOM 2437 C C . TYR B 2 94 ? 86.918 46.099 99.470 1.00 21.41 90 TYR H C 1
ATOM 2438 O O . TYR B 2 94 ? 86.422 45.175 98.766 1.00 21.98 90 TYR H O 1
ATOM 2447 N N . LEU B 2 95 ? 87.729 45.928 100.521 1.00 21.59 91 LEU H N 1
ATOM 2448 C CA . LEU B 2 95 ? 88.222 44.639 101.057 1.00 21.85 91 LEU H CA 1
ATOM 2449 C C . LEU B 2 95 ? 87.517 44.377 102.399 1.00 22.87 91 LEU H C 1
ATOM 2450 O O . LEU B 2 95 ? 87.300 45.342 103.159 1.00 22.32 91 LEU H O 1
ATOM 2455 N N . CYS B 2 96 ? 87.146 43.127 102.646 1.00 23.87 92 CYS H N 1
ATOM 2456 C CA . CYS B 2 96 ? 86.788 42.621 103.999 1.00 25.11 92 CYS H CA 1
ATOM 2457 C C . CYS B 2 96 ? 87.961 41.760 104.462 1.00 24.57 92 CYS H C 1
ATOM 2458 O O . CYS B 2 96 ? 88.692 41.252 103.607 1.00 24.05 92 CYS H O 1
ATOM 2461 N N . ALA B 2 97 ? 88.185 41.660 105.767 1.00 23.95 93 ALA H N 1
ATOM 2462 C CA . ALA B 2 97 ? 89.272 40.850 106.347 1.00 23.97 93 ALA H CA 1
ATOM 2463 C C . ALA B 2 97 ? 88.788 40.285 107.683 1.00 24.38 93 ALA H C 1
ATOM 2464 O O . ALA B 2 97 ? 88.083 41.011 108.379 1.00 23.59 93 ALA H O 1
ATOM 2466 N N . ARG B 2 98 ? 89.192 39.056 107.985 1.00 24.99 94 ARG H N 1
ATOM 2467 C CA . ARG B 2 98 ? 88.943 38.369 109.277 1.00 25.98 94 ARG H CA 1
ATOM 2468 C C . ARG B 2 98 ? 89.946 38.869 110.316 1.00 25.81 94 ARG H C 1
ATOM 2469 O O . ARG B 2 98 ? 91.156 38.874 110.033 1.00 25.26 94 ARG H O 1
ATOM 2477 N N . GLY B 2 99 ? 89.468 39.243 111.503 1.00 25.94 95 GLY H N 1
ATOM 2478 C CA . GLY B 2 99 ? 90.322 39.839 112.539 1.00 26.19 95 GLY H CA 1
ATOM 2479 C C . GLY B 2 99 ? 90.253 39.036 113.822 1.00 27.20 95 GLY H C 1
ATOM 2480 O O . GLY B 2 99 ? 89.187 38.451 114.072 1.00 26.57 95 GLY H O 1
ATOM 2481 N N . THR B 2 100 ? 91.352 38.993 114.574 1.00 28.03 96 THR H N 1
ATOM 2482 C CA . THR B 2 100 ? 91.415 38.365 115.923 1.00 29.60 96 THR H CA 1
ATOM 2483 C C . THR B 2 100 ? 91.607 39.451 116.975 1.00 30.65 96 THR H C 1
ATOM 2484 O O . THR B 2 100 ? 91.869 40.609 116.598 1.00 29.79 96 THR H O 1
ATOM 2488 N N . MET B 2 101 ? 91.514 39.065 118.249 1.00 32.30 97 MET H N 1
ATOM 2489 C CA . MET B 2 101 ? 91.769 39.955 119.403 1.00 33.61 97 MET H CA 1
ATOM 2490 C C . MET B 2 101 ? 93.236 40.396 119.418 1.00 33.22 97 MET H C 1
ATOM 2491 O O . MET B 2 101 ? 93.509 41.526 119.871 1.00 32.61 97 MET H O 1
ATOM 2496 N N . MET B 2 102 ? 94.149 39.532 118.963 1.00 33.80 98 MET H N 1
ATOM 2497 C CA . MET B 2 102 ? 95.615 39.799 118.967 1.00 34.60 98 MET H CA 1
ATOM 2498 C C . MET B 2 102 ? 96.027 40.612 117.720 1.00 32.80 98 MET H C 1
ATOM 2499 O O . MET B 2 102 ? 97.229 40.847 117.527 1.00 31.61 98 MET H O 1
ATOM 2504 N N . ALA B 2 103 ? 95.047 41.100 116.961 1.00 31.18 99 ALA H N 1
ATOM 2505 C CA . ALA B 2 103 ? 95.228 42.002 115.805 1.00 30.13 99 ALA H CA 1
ATOM 2506 C C . ALA B 2 103 ? 96.014 41.279 114.710 1.00 29.58 99 ALA H C 1
ATOM 2507 O O . ALA B 2 103 ? 97.003 41.861 114.229 1.00 29.52 99 ALA H O 1
ATOM 2509 N N . SER B 2 104 ? 95.602 40.065 114.356 1.00 29.33 100 SER H N 1
ATOM 2510 C CA . SER B 2 104 ? 95.864 39.481 113.012 1.00 29.03 100 SER H CA 1
ATOM 2511 C C . SER B 2 104 ? 94.725 39.924 112.091 1.00 28.27 100 SER H C 1
ATOM 2512 O O . SER B 2 104 ? 93.567 39.876 112.512 1.00 27.76 100 SER H O 1
ATOM 2515 N N . LEU B 2 105 A 95.050 40.373 110.883 1.00 27.53 100 LEU H N 1
ATOM 2516 C CA . LEU B 2 105 A 94.120 40.328 109.738 1.00 27.55 100 LEU H CA 1
ATOM 2517 C C . LEU B 2 105 A 94.689 39.234 108.843 1.00 27.36 100 LEU H C 1
ATOM 2518 O O . LEU B 2 105 A 95.578 39.555 108.040 1.00 26.65 100 LEU H O 1
ATOM 2523 N N . ASP B 2 106 ? 94.290 37.981 109.089 1.00 27.78 101 ASP H N 1
ATOM 2524 C CA . ASP B 2 106 ? 94.976 36.808 108.491 1.00 28.09 101 ASP H CA 1
ATOM 2525 C C . ASP B 2 106 ? 94.457 36.603 107.071 1.00 27.73 101 ASP H C 1
ATOM 2526 O O . ASP B 2 106 ? 95.281 36.661 106.143 1.00 28.36 101 ASP H O 1
ATOM 2531 N N . TYR B 2 107 ? 93.149 36.438 106.901 1.00 27.93 102 TYR H N 1
ATOM 2532 C CA . TYR B 2 107 ? 92.514 36.115 105.596 1.00 27.87 102 TYR H CA 1
ATOM 2533 C C . TYR B 2 107 ? 91.715 37.309 105.068 1.00 26.39 102 TYR H C 1
ATOM 2534 O O . TYR B 2 107 ? 90.901 37.872 105.804 1.00 26.14 102 TYR H O 1
ATOM 2543 N N . TRP B 2 108 ? 91.883 37.629 103.781 1.00 24.73 103 TRP H N 1
ATOM 2544 C CA . TRP B 2 108 ? 91.245 38.803 103.131 1.00 23.71 103 TRP H CA 1
ATOM 2545 C C . TRP B 2 108 ? 90.336 38.337 101.988 1.00 23.48 103 TRP H C 1
ATOM 2546 O O . TRP B 2 108 ? 90.683 37.354 101.311 1.00 23.28 103 TRP H O 1
ATOM 2557 N N . GLY B 2 109 ? 89.228 39.038 101.752 1.00 23.30 104 GLY H N 1
ATOM 2558 C CA . GLY B 2 109 ? 88.419 38.849 100.533 1.00 23.24 104 GLY H CA 1
ATOM 2559 C C . GLY B 2 109 ? 89.202 39.332 99.338 1.00 23.00 104 GLY H C 1
ATOM 2560 O O . GLY B 2 109 ? 90.223 39.991 99.571 1.00 22.48 104 GLY H O 1
ATOM 2561 N N . GLN B 2 110 ? 88.743 39.019 98.120 1.00 23.40 105 GLN H N 1
ATOM 2562 C CA . GLN B 2 110 ? 89.443 39.344 96.848 1.00 23.88 105 GLN H CA 1
ATOM 2563 C C . GLN B 2 110 ? 89.149 40.807 96.506 1.00 24.10 105 GLN H C 1
ATOM 2564 O O . GLN B 2 110 ? 89.783 41.343 95.569 1.00 23.97 105 GLN H O 1
ATOM 2570 N N . GLY B 2 111 ? 88.206 41.421 97.234 1.00 24.39 106 GLY H N 1
ATOM 2571 C CA . GLY B 2 111 ? 87.815 42.829 97.051 1.00 24.53 106 GLY H CA 1
ATOM 2572 C C . GLY B 2 111 ? 86.786 43.001 95.941 1.00 24.65 106 GLY H C 1
ATOM 2573 O O . GLY B 2 111 ? 86.600 42.067 95.115 1.00 25.03 106 GLY H O 1
ATOM 2574 N N . VAL B 2 112 ? 86.118 44.148 95.936 1.00 24.67 107 VAL H N 1
ATOM 2575 C CA . VAL B 2 112 ? 85.220 44.573 94.831 1.00 24.67 107 VAL H CA 1
ATOM 2576 C C . VAL B 2 112 ? 85.673 45.961 94.401 1.00 24.55 107 VAL H C 1
ATOM 2577 O O . VAL B 2 112 ? 85.776 46.875 95.264 1.00 23.34 107 VAL H O 1
ATOM 2581 N N . MET B 2 113 ? 85.967 46.076 93.104 1.00 24.67 108 MET H N 1
ATOM 2582 C CA . MET B 2 113 ? 86.405 47.324 92.460 1.00 25.02 108 MET H CA 1
ATOM 2583 C C . MET B 2 113 ? 85.155 48.115 92.071 1.00 24.30 108 MET H C 1
ATOM 2584 O O . MET B 2 113 ? 84.439 47.673 91.144 1.00 24.31 108 MET H O 1
ATOM 2589 N N . VAL B 2 114 ? 84.875 49.222 92.762 1.00 22.95 109 VAL H N 1
ATOM 2590 C CA . VAL B 2 114 ? 83.720 50.108 92.442 1.00 22.41 109 VAL H CA 1
ATOM 2591 C C . VAL B 2 114 ? 84.245 51.352 91.741 1.00 21.66 109 VAL H C 1
ATOM 2592 O O . VAL B 2 114 ? 85.033 52.091 92.357 1.00 20.89 109 VAL H O 1
ATOM 2596 N N . THR B 2 115 ? 83.825 51.553 90.494 1.00 20.94 110 THR H N 1
ATOM 2597 C CA . THR B 2 115 ? 84.064 52.804 89.744 1.00 20.86 110 THR H CA 1
ATOM 2598 C C . THR B 2 115 ? 82.811 53.686 89.813 1.00 20.99 110 THR H C 1
ATOM 2599 O O . THR B 2 115 ? 81.750 53.217 89.363 1.00 21.02 110 THR H O 1
ATOM 2603 N N . VAL B 2 116 ? 82.938 54.909 90.350 1.00 21.44 111 VAL H N 1
ATOM 2604 C CA . VAL B 2 116 ? 81.866 55.955 90.361 1.00 21.79 111 VAL H CA 1
ATOM 2605 C C . VAL B 2 116 ? 82.047 56.847 89.125 1.00 22.09 111 VAL H C 1
ATOM 2606 O O . VAL B 2 116 ? 83.005 57.624 89.070 1.00 22.52 111 VAL H O 1
ATOM 2610 N N . SER B 2 117 ? 81.173 56.700 88.139 1.00 22.56 112 SER H N 1
ATOM 2611 C CA . SER B 2 117 ? 81.241 57.446 86.859 1.00 23.23 112 SER H CA 1
ATOM 2612 C C . SER B 2 117 ? 79.838 57.787 86.364 1.00 23.92 112 SER H C 1
ATOM 2613 O O . SER B 2 117 ? 78.922 56.951 86.508 1.00 24.40 112 SER H O 1
ATOM 2616 N N . SER B 2 118 ? 79.691 58.965 85.758 1.00 24.67 113 SER H N 1
ATOM 2617 C CA . SER B 2 118 ? 78.455 59.336 85.025 1.00 25.48 113 SER H CA 1
ATOM 2618 C C . SER B 2 118 ? 78.486 58.717 83.614 1.00 25.51 113 SER H C 1
ATOM 2619 O O . SER B 2 118 ? 77.446 58.695 82.972 1.00 25.62 113 SER H O 1
ATOM 2622 N N . ALA B 2 119 ? 79.636 58.242 83.140 1.00 25.67 114 ALA H N 1
ATOM 2623 C CA . ALA B 2 119 ? 79.767 57.623 81.795 1.00 26.16 114 ALA H CA 1
ATOM 2624 C C . ALA B 2 119 ? 79.157 56.221 81.830 1.00 26.89 114 ALA H C 1
ATOM 2625 O O . ALA B 2 119 ? 79.245 55.538 82.884 1.00 26.92 114 ALA H O 1
ATOM 2627 N N . SER B 2 120 ? 78.601 55.790 80.699 1.00 27.53 115 SER H N 1
ATOM 2628 C CA . SER B 2 120 ? 77.935 54.479 80.530 1.00 27.96 115 SER H CA 1
ATOM 2629 C C . SER B 2 120 ? 78.978 53.378 80.317 1.00 26.94 115 SER H C 1
ATOM 2630 O O . SER B 2 120 ? 80.057 53.659 79.767 1.00 26.50 115 SER H O 1
ATOM 2633 N N . THR B 2 121 ? 78.625 52.155 80.696 1.00 26.46 116 THR H N 1
ATOM 2634 C CA . THR B 2 121 ? 79.423 50.939 80.429 1.00 25.94 116 THR H CA 1
ATOM 2635 C C . THR B 2 121 ? 79.504 50.694 78.916 1.00 26.06 116 THR H C 1
ATOM 2636 O O . THR B 2 121 ? 78.590 51.119 78.187 1.00 26.18 116 THR H O 1
ATOM 2640 N N . LYS B 2 122 ? 80.602 50.093 78.473 1.00 25.35 117 LYS H N 1
ATOM 2641 C CA . LYS B 2 122 ? 80.762 49.529 77.113 1.00 25.70 117 LYS H CA 1
ATOM 2642 C C . LYS B 2 122 ? 81.374 48.137 77.276 1.00 25.04 117 LYS H C 1
ATOM 2643 O O . LYS B 2 122 ? 82.363 48.002 78.056 1.00 24.18 117 LYS H O 1
ATOM 2649 N N . GLY B 2 123 ? 80.742 47.140 76.667 1.00 24.59 118 GLY H N 1
ATOM 2650 C CA . GLY B 2 123 ? 81.204 45.749 76.711 1.00 24.45 118 GLY H CA 1
ATOM 2651 C C . GLY B 2 123 ? 82.307 45.573 75.685 1.00 24.32 118 GLY H C 1
ATOM 2652 O O . GLY B 2 123 ? 82.288 46.254 74.659 1.00 24.36 118 GLY H O 1
ATOM 2653 N N . PRO B 2 124 ? 83.331 44.738 75.980 1.00 23.99 119 PRO H N 1
ATOM 2654 C CA . PRO B 2 124 ? 84.451 44.547 75.057 1.00 23.82 119 PRO H CA 1
ATOM 2655 C C . PRO B 2 124 ? 84.098 43.690 73.837 1.00 23.99 119 PRO H C 1
ATOM 2656 O O . PRO B 2 124 ? 83.224 42.875 73.956 1.00 23.89 119 PRO H O 1
ATOM 2660 N N . SER B 2 125 ? 84.783 43.913 72.708 1.00 24.28 120 SER H N 1
ATOM 2661 C CA . SER B 2 125 ? 84.955 42.916 71.626 1.00 24.44 120 SER H CA 1
ATOM 2662 C C . SER B 2 125 ? 86.110 42.002 72.027 1.00 23.74 120 SER H C 1
ATOM 2663 O O . SER B 2 125 ? 87.058 42.518 72.645 1.00 23.52 120 SER H O 1
ATOM 2666 N N . VAL B 2 126 ? 86.014 40.700 71.748 1.00 23.37 121 VAL H N 1
ATOM 2667 C CA . VAL B 2 126 ? 87.072 39.695 72.054 1.00 22.98 121 VAL H CA 1
ATOM 2668 C C . VAL B 2 126 ? 87.556 39.119 70.728 1.00 23.13 121 VAL H C 1
ATOM 2669 O O . VAL B 2 126 ? 86.753 38.478 70.043 1.00 23.45 121 VAL H O 1
ATOM 2673 N N . PHE B 2 127 ? 88.782 39.451 70.328 1.00 22.66 122 PHE H N 1
ATOM 2674 C CA . PHE B 2 127 ? 89.398 38.931 69.082 1.00 22.84 122 PHE H CA 1
ATOM 2675 C C . PHE B 2 127 ? 90.476 37.918 69.441 1.00 22.47 122 PHE H C 1
ATOM 2676 O O . PHE B 2 127 ? 91.169 38.052 70.452 1.00 21.84 122 PHE H O 1
ATOM 2684 N N . PRO B 2 128 ? 90.613 36.847 68.630 1.00 22.73 123 PRO H N 1
ATOM 2685 C CA . PRO B 2 128 ? 91.657 35.853 68.848 1.00 22.40 123 PRO H CA 1
ATOM 2686 C C . PRO B 2 128 ? 93.016 36.423 68.404 1.00 22.37 123 PRO H C 1
ATOM 2687 O O . PRO B 2 128 ? 93.075 37.220 67.489 1.00 22.07 123 PRO H O 1
ATOM 2691 N N . LEU B 2 129 ? 94.065 36.055 69.131 1.00 21.90 124 LEU H N 1
ATOM 2692 C CA . LEU B 2 129 ? 95.473 36.234 68.711 1.00 22.12 124 LEU H CA 1
ATOM 2693 C C . LEU B 2 129 ? 95.941 34.837 68.314 1.00 21.72 124 LEU H C 1
ATOM 2694 O O . LEU B 2 129 ? 96.323 34.064 69.199 1.00 21.38 124 LEU H O 1
ATOM 2699 N N . ALA B 2 130 ? 95.775 34.506 67.035 1.00 21.75 125 ALA H N 1
ATOM 2700 C CA . ALA B 2 130 ? 95.965 33.139 66.503 1.00 21.64 125 ALA H CA 1
ATOM 2701 C C . ALA B 2 130 ? 97.441 32.772 66.607 1.00 21.39 125 ALA H C 1
ATOM 2702 O O . ALA B 2 130 ? 98.294 33.576 66.236 1.00 21.33 125 ALA H O 1
ATOM 2704 N N . PRO B 2 131 ? 97.783 31.543 67.057 1.00 21.13 126 PRO H N 1
ATOM 2705 C CA . PRO B 2 131 ? 99.151 31.052 66.953 1.00 21.10 126 PRO H CA 1
ATOM 2706 C C . PRO B 2 131 ? 99.472 30.916 65.462 1.00 21.21 126 PRO H C 1
ATOM 2707 O O . PRO B 2 131 ? 98.601 30.545 64.727 1.00 21.64 126 PRO H O 1
ATOM 2711 N N . SER B 2 132 ? 100.673 31.301 65.076 1.00 21.10 127 SER H N 1
ATOM 2712 C CA . SER B 2 132 ? 101.160 31.300 63.675 1.00 21.36 127 SER H CA 1
ATOM 2713 C C . SER B 2 132 ? 102.667 31.086 63.701 1.00 21.43 127 SER H C 1
ATOM 2714 O O . SER B 2 132 ? 103.253 30.998 64.809 1.00 20.70 127 SER H O 1
ATOM 2717 N N . SER B 2 133 ? 103.273 31.061 62.514 1.00 21.42 128 SER H N 1
ATOM 2718 C CA A SER B 2 133 ? 104.741 31.000 62.316 0.50 21.72 128 SER H CA 1
ATOM 2719 C CA B SER B 2 133 ? 104.744 30.981 62.345 0.50 21.58 128 SER H CA 1
ATOM 2720 C C . SER B 2 133 ? 105.411 32.212 62.981 1.00 21.54 128 SER H C 1
ATOM 2721 O O . SER B 2 133 ? 106.599 32.134 63.269 1.00 21.84 128 SER H O 1
ATOM 2726 N N . LYS B 2 134 ? 104.672 33.304 63.198 1.00 21.61 129 LYS H N 1
ATOM 2727 C CA . LYS B 2 134 ? 105.208 34.574 63.765 1.00 21.54 129 LYS H CA 1
ATOM 2728 C C . LYS B 2 134 ? 105.045 34.627 65.296 1.00 21.34 129 LYS H C 1
ATOM 2729 O O . LYS B 2 134 ? 105.451 35.639 65.889 1.00 20.66 129 LYS H O 1
ATOM 2735 N N . SER B 2 135 ? 104.514 33.577 65.918 1.00 21.37 130 SER H N 1
ATOM 2736 C CA . SER B 2 135 ? 104.327 33.541 67.391 1.00 21.60 130 SER H CA 1
ATOM 2737 C C . SER B 2 135 ? 104.926 32.255 67.971 1.00 21.96 130 SER H C 1
ATOM 2738 O O . SER B 2 135 ? 104.599 31.896 69.111 1.00 21.40 130 SER H O 1
ATOM 2741 N N . THR B 2 136 ? 105.844 31.608 67.250 1.00 22.92 133 THR H N 1
ATOM 2742 C CA . THR B 2 136 ? 106.469 30.346 67.723 1.00 23.75 133 THR H CA 1
ATOM 2743 C C . THR B 2 136 ? 107.972 30.552 67.944 1.00 24.07 133 THR H C 1
ATOM 2744 O O . THR B 2 136 ? 108.608 31.337 67.188 1.00 24.04 133 THR H O 1
ATOM 2748 N N . SER B 2 137 ? 108.512 29.897 68.971 1.00 23.85 134 SER H N 1
ATOM 2749 C CA . SER B 2 137 ? 109.970 29.790 69.200 1.00 24.01 134 SER H CA 1
ATOM 2750 C C . SER B 2 137 ? 110.313 28.600 70.094 1.00 23.92 134 SER H C 1
ATOM 2751 O O . SER B 2 137 ? 109.651 28.421 71.164 1.00 23.68 134 SER H O 1
ATOM 2754 N N . GLY B 2 138 ? 111.320 27.840 69.670 1.00 23.51 135 GLY H N 1
ATOM 2755 C CA . GLY B 2 138 ? 111.924 26.739 70.444 1.00 23.65 135 GLY H CA 1
ATOM 2756 C C . GLY B 2 138 ? 110.907 25.663 70.776 1.00 22.88 135 GLY H C 1
ATOM 2757 O O . GLY B 2 138 ? 111.020 25.083 71.889 1.00 22.59 135 GLY H O 1
ATOM 2758 N N . GLY B 2 139 ? 109.946 25.444 69.864 1.00 22.21 136 GLY H N 1
ATOM 2759 C CA . GLY B 2 139 ? 108.868 24.443 69.978 1.00 22.01 136 GLY H CA 1
ATOM 2760 C C . GLY B 2 139 ? 107.711 24.940 70.820 1.00 21.62 136 GLY H C 1
ATOM 2761 O O . GLY B 2 139 ? 106.839 24.144 71.166 1.00 21.68 136 GLY H O 1
ATOM 2762 N N . THR B 2 140 ? 107.659 26.232 71.122 1.00 21.31 137 THR H N 1
ATOM 2763 C CA . THR B 2 140 ? 106.553 26.812 71.923 1.00 20.92 137 THR H CA 1
ATOM 2764 C C . THR B 2 140 ? 105.796 27.783 71.030 1.00 20.35 137 THR H C 1
ATOM 2765 O O . THR B 2 140 ? 106.402 28.338 70.111 1.00 20.61 137 THR H O 1
ATOM 2769 N N . ALA B 2 141 ? 104.490 27.893 71.235 1.00 19.65 138 ALA H N 1
ATOM 2770 C CA . ALA B 2 141 ? 103.634 28.807 70.465 1.00 18.98 138 ALA H CA 1
ATOM 2771 C C . ALA B 2 141 ? 102.956 29.751 71.452 1.00 18.22 138 ALA H C 1
ATOM 2772 O O . ALA B 2 141 ? 102.451 29.259 72.517 1.00 17.66 138 ALA H O 1
ATOM 2774 N N . ALA B 2 142 ? 102.967 31.043 71.141 1.00 17.55 139 ALA H N 1
ATOM 2775 C CA . ALA B 2 142 ? 102.155 32.032 71.870 1.00 17.31 139 ALA H CA 1
ATOM 2776 C C . ALA B 2 142 ? 100.826 32.239 71.126 1.00 17.38 139 ALA H C 1
ATOM 2777 O O . ALA B 2 142 ? 100.785 32.254 69.858 1.00 16.97 139 ALA H O 1
ATOM 2779 N N . LEU B 2 143 ? 99.759 32.321 71.913 1.00 17.14 140 LEU H N 1
AT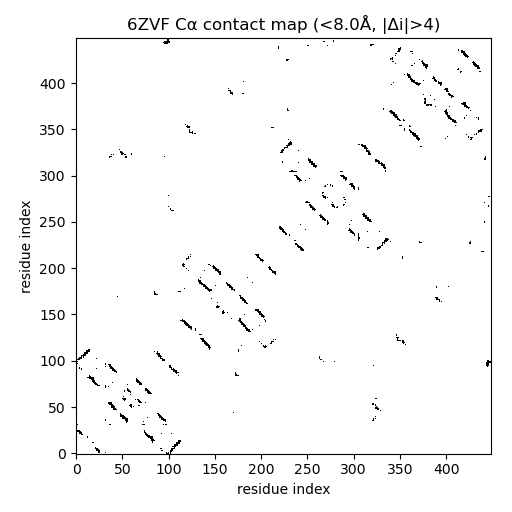OM 2780 C CA . LEU B 2 143 ? 98.384 32.579 71.443 1.00 17.45 140 LEU H CA 1
ATOM 2781 C C . LEU B 2 143 ? 97.690 33.388 72.531 1.00 17.43 140 LEU H C 1
ATOM 2782 O O . LEU B 2 143 ? 98.213 33.436 73.655 1.00 17.30 140 LEU H O 1
ATOM 2787 N N . GLY B 2 144 ? 96.602 34.064 72.189 1.00 17.61 141 GLY H N 1
ATOM 2788 C CA . GLY B 2 144 ? 95.861 34.814 73.208 1.00 17.62 141 GLY H CA 1
ATOM 2789 C C . GLY B 2 144 ? 94.591 35.441 72.693 1.00 17.91 141 GLY H C 1
ATOM 2790 O O . GLY B 2 144 ? 94.071 35.062 71.610 1.00 17.86 141 GLY H O 1
ATOM 2791 N N . CYS B 2 145 ? 94.076 36.360 73.495 1.00 17.98 142 CYS H N 1
ATOM 2792 C CA . CYS B 2 145 ? 92.825 37.080 73.212 1.00 18.42 142 CYS H CA 1
ATOM 2793 C C . CYS B 2 145 ? 93.092 38.568 73.404 1.00 18.08 142 CYS H C 1
ATOM 2794 O O . CYS B 2 145 ? 93.761 38.941 74.390 1.00 17.34 142 CYS H O 1
ATOM 2797 N N . LEU B 2 146 ? 92.627 39.368 72.444 1.00 18.03 143 LEU H N 1
ATOM 2798 C CA . LEU B 2 146 ? 92.566 40.849 72.545 1.00 18.16 143 LEU H CA 1
ATOM 2799 C C . LEU B 2 146 ? 91.158 41.223 73.009 1.00 18.31 143 LEU H C 1
ATOM 2800 O O . LEU B 2 146 ? 90.184 40.901 72.298 1.00 18.53 143 LEU H O 1
ATOM 2805 N N . VAL B 2 147 ? 91.057 41.815 74.192 1.00 18.30 144 VAL H N 1
ATOM 2806 C CA . VAL B 2 147 ? 89.780 42.300 74.799 1.00 18.55 144 VAL H CA 1
ATOM 2807 C C . VAL B 2 147 ? 89.741 43.823 74.617 1.00 18.99 144 VAL H C 1
ATOM 2808 O O . VAL B 2 147 ? 90.359 44.553 75.448 1.00 18.66 144 VAL H O 1
ATOM 2812 N N . LYS B 2 148 ? 89.087 44.287 73.542 1.00 19.70 145 LYS H N 1
ATOM 2813 C CA . LYS B 2 148 ? 89.151 45.696 73.065 1.00 20.48 145 LYS H CA 1
ATOM 2814 C C . LYS B 2 148 ? 87.895 46.504 73.410 1.00 20.29 145 LYS H C 1
ATOM 2815 O O . LYS B 2 148 ? 86.752 45.989 73.202 1.00 20.18 145 LYS H O 1
ATOM 2821 N N . ASP B 2 149 ? 88.103 47.754 73.855 1.00 20.33 146 ASP H N 1
ATOM 2822 C CA . ASP B 2 149 ? 87.092 48.850 73.880 1.00 20.75 146 ASP H CA 1
ATOM 2823 C C . ASP B 2 149 ? 86.043 48.569 74.949 1.00 20.32 146 ASP H C 1
ATOM 2824 O O . ASP B 2 149 ? 84.907 48.285 74.574 1.00 21.05 146 ASP H O 1
ATOM 2829 N N . TYR B 2 150 ? 86.398 48.630 76.234 1.00 19.55 147 TYR H N 1
ATOM 2830 C CA . TYR B 2 150 ? 85.417 48.423 77.332 1.00 19.19 147 TYR H CA 1
ATOM 2831 C C . TYR B 2 150 ? 85.572 49.504 78.394 1.00 18.96 147 TYR H C 1
ATOM 2832 O O . TYR B 2 150 ? 86.598 50.166 78.481 1.00 18.54 147 TYR H O 1
ATOM 2841 N N . PHE B 2 151 ? 84.531 49.662 79.201 1.00 19.41 148 PHE H N 1
ATOM 2842 C CA . PHE B 2 151 ? 84.549 50.560 80.379 1.00 19.45 148 PHE H CA 1
ATOM 2843 C C . PHE B 2 151 ? 83.476 50.084 81.349 1.00 19.27 148 PHE H C 1
ATOM 2844 O O . PHE B 2 151 ? 82.420 49.669 80.910 1.00 19.40 148 PHE H O 1
ATOM 2852 N N . PRO B 2 152 ? 83.695 50.080 82.686 1.00 18.90 149 PRO H N 1
ATOM 2853 C CA . PRO B 2 152 ? 84.985 50.380 83.299 1.00 18.68 149 PRO H CA 1
ATOM 2854 C C . PRO B 2 152 ? 85.883 49.132 83.409 1.00 18.46 149 PRO H C 1
ATOM 2855 O O . PRO B 2 152 ? 85.514 48.095 82.906 1.00 18.19 149 PRO H O 1
ATOM 2859 N N . GLU B 2 153 ? 87.002 49.240 84.130 1.00 18.57 150 GLU H N 1
ATOM 2860 C CA . GLU B 2 153 ? 87.728 48.065 84.672 1.00 18.90 150 GLU H CA 1
ATOM 2861 C C . GLU B 2 153 ? 86.850 47.510 85.788 1.00 19.35 150 GLU H C 1
ATOM 2862 O O . GLU B 2 153 ? 86.046 48.258 86.354 1.00 19.33 150 GLU H O 1
ATOM 2868 N N . PRO B 2 154 ? 86.976 46.215 86.148 1.00 20.04 151 PRO H N 1
ATOM 2869 C CA . PRO B 2 154 ? 87.899 45.290 85.494 1.00 20.47 151 PRO H CA 1
ATOM 2870 C C . PRO B 2 154 ? 87.223 44.337 84.502 1.00 21.64 151 PRO H C 1
ATOM 2871 O O . PRO B 2 154 ? 85.997 44.288 84.465 1.00 22.56 151 PRO H O 1
ATOM 2875 N N . VAL B 2 155 ? 88.032 43.627 83.727 1.00 22.65 152 VAL H N 1
ATOM 2876 C CA . VAL B 2 155 ? 87.636 42.369 83.023 1.00 24.06 152 VAL H CA 1
ATOM 2877 C C . VAL B 2 155 ? 88.458 41.224 83.603 1.00 24.26 152 VAL H C 1
ATOM 2878 O O . VAL B 2 155 ? 89.660 41.417 83.824 1.00 25.11 152 VAL H O 1
ATOM 2882 N N . THR B 2 156 ? 87.831 40.069 83.805 1.00 24.66 153 THR H N 1
ATOM 2883 C CA . THR B 2 156 ? 88.509 38.825 84.234 1.00 24.14 153 THR H CA 1
ATOM 2884 C C . THR B 2 156 ? 88.685 37.940 82.997 1.00 23.08 153 THR H C 1
ATOM 2885 O O . THR B 2 156 ? 87.755 37.857 82.149 1.00 22.70 153 THR H O 1
ATOM 2889 N N . VAL B 2 157 ? 89.871 37.371 82.863 1.00 21.66 154 VAL H N 1
ATOM 2890 C CA . VAL B 2 157 ? 90.204 36.413 81.778 1.00 20.76 154 VAL H CA 1
ATOM 2891 C C . VAL B 2 157 ? 90.691 35.131 82.451 1.00 20.17 154 VAL H C 1
ATOM 2892 O O . VAL B 2 157 ? 91.577 35.219 83.301 1.00 19.88 154 VAL H O 1
ATOM 2896 N N . SER B 2 158 ? 90.083 34.004 82.116 1.00 19.81 156 SER H N 1
ATOM 2897 C CA . SER B 2 158 ? 90.569 32.637 82.421 1.00 19.52 156 SER H CA 1
ATOM 2898 C C . SER B 2 158 ? 90.782 31.916 81.090 1.00 19.23 156 SER H C 1
ATOM 2899 O O . SER B 2 158 ? 90.341 32.460 80.065 1.00 19.14 156 SER H O 1
ATOM 2902 N N . TRP B 2 159 ? 91.503 30.790 81.107 1.00 19.02 157 TRP H N 1
ATOM 2903 C CA . TRP B 2 159 ? 91.767 29.913 79.938 1.00 18.77 157 TRP H CA 1
ATOM 2904 C C . TRP B 2 159 ? 91.247 28.507 80.257 1.00 19.12 157 TRP H C 1
ATOM 2905 O O . TRP B 2 159 ? 91.477 28.031 81.398 1.00 18.70 157 TRP H O 1
ATOM 2916 N N . ASN B 2 160 ? 90.498 27.894 79.329 1.00 19.57 162 ASN H N 1
ATOM 2917 C CA . ASN B 2 160 ? 89.961 26.511 79.478 1.00 20.08 162 ASN H CA 1
ATOM 2918 C C . ASN B 2 160 ? 89.232 26.396 80.828 1.00 20.98 162 ASN H C 1
ATOM 2919 O O . ASN B 2 160 ? 89.455 25.412 81.552 1.00 21.28 162 ASN H O 1
ATOM 2924 N N . SER B 2 161 ? 88.451 27.417 81.164 1.00 21.71 163 SER H N 1
ATOM 2925 C CA . SER B 2 161 ? 87.560 27.462 82.348 1.00 22.94 163 SER H CA 1
ATOM 2926 C C . SER B 2 161 ? 88.378 27.316 83.635 1.00 23.33 163 SER H C 1
ATOM 2927 O O . SER B 2 161 ? 87.814 26.813 84.607 1.00 24.36 163 SER H O 1
ATOM 2930 N N . GLY B 2 162 ? 89.643 27.760 83.632 1.00 23.42 164 GLY H N 1
ATOM 2931 C CA . GLY B 2 162 ? 90.546 27.739 84.801 1.00 23.78 164 GLY H CA 1
ATOM 2932 C C . GLY B 2 162 ? 91.548 26.592 84.774 1.00 23.69 164 GLY H C 1
ATOM 2933 O O . GLY B 2 162 ? 92.507 26.642 85.566 1.00 24.21 164 GLY H O 1
ATOM 2934 N N . ALA B 2 163 ? 91.368 25.623 83.873 1.00 23.27 165 ALA H N 1
ATOM 2935 C CA . ALA B 2 163 ? 92.199 24.406 83.742 1.00 23.02 165 ALA H CA 1
ATOM 2936 C C . ALA B 2 163 ? 93.598 24.771 83.231 1.00 22.76 165 ALA H C 1
ATOM 2937 O O . ALA B 2 163 ? 94.523 23.987 83.477 1.00 22.69 165 ALA H O 1
ATOM 2939 N N . LEU B 2 164 ? 93.750 25.896 82.526 1.00 22.02 166 LEU H N 1
ATOM 2940 C CA . LEU B 2 164 ? 95.063 26.343 82.001 1.00 21.83 166 LEU H CA 1
ATOM 2941 C C . LEU B 2 164 ? 95.484 27.627 82.730 1.00 21.59 166 LEU H C 1
ATOM 2942 O O . LEU B 2 164 ? 94.838 28.678 82.512 1.00 21.70 166 LEU H O 1
ATOM 2947 N N . THR B 2 165 ? 96.514 27.548 83.582 1.00 21.45 167 THR H N 1
ATOM 2948 C CA . THR B 2 165 ? 97.089 28.707 84.322 1.00 21.29 167 THR H CA 1
ATOM 2949 C C . THR B 2 165 ? 98.590 28.900 84.025 1.00 21.26 167 THR H C 1
ATOM 2950 O O . THR B 2 165 ? 99.038 30.068 84.076 1.00 20.94 167 THR H O 1
ATOM 2954 N N . SER B 2 166 ? 99.348 27.837 83.738 1.00 21.33 168 SER H N 1
ATOM 2955 C CA . SER B 2 166 ? 100.809 27.898 83.468 1.00 21.53 168 SER H CA 1
ATOM 2956 C C . SER B 2 166 ? 101.060 28.730 82.205 1.00 20.83 168 SER H C 1
ATOM 2957 O O . SER B 2 166 ? 100.375 28.481 81.196 1.00 20.82 168 SER H O 1
ATOM 2960 N N . GLY B 2 167 ? 102.001 29.673 82.268 1.00 20.03 169 GLY H N 1
ATOM 2961 C CA . GLY B 2 167 ? 102.487 30.437 81.106 1.00 19.48 169 GLY H CA 1
ATOM 2962 C C . GLY B 2 167 ? 101.487 31.486 80.660 1.00 18.75 169 GLY H C 1
ATOM 2963 O O . GLY B 2 167 ? 101.644 31.987 79.542 1.00 18.81 169 GLY H O 1
ATOM 2964 N N . VAL B 2 168 ? 100.49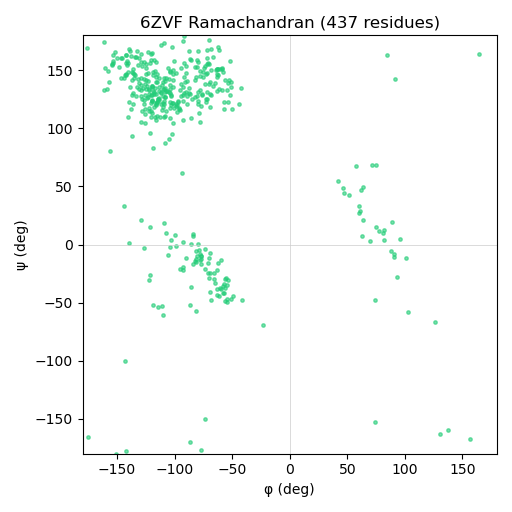1 31.810 81.488 1.00 17.91 171 VAL H N 1
ATOM 2965 C CA . VAL B 2 168 ? 99.454 32.842 81.181 1.00 17.56 171 VAL H CA 1
ATOM 2966 C C . VAL B 2 168 ? 99.986 34.224 81.606 1.00 17.20 171 VAL H C 1
ATOM 2967 O O . VAL B 2 168 ? 100.409 34.387 82.759 1.00 16.65 171 VAL H O 1
ATOM 2971 N N . HIS B 2 169 ? 99.923 35.206 80.722 1.00 16.84 172 HIS H N 1
ATOM 2972 C CA . HIS B 2 169 ? 100.121 36.632 81.097 1.00 16.93 172 HIS H CA 1
ATOM 2973 C C . HIS B 2 169 ? 98.884 37.411 80.685 1.00 16.45 172 HIS H C 1
ATOM 2974 O O . HIS B 2 169 ? 98.640 37.547 79.463 1.00 16.37 172 HIS H O 1
ATOM 2981 N N . THR B 2 170 ? 98.169 37.943 81.668 1.00 16.26 173 THR H N 1
ATOM 2982 C CA . THR B 2 170 ? 97.049 38.882 81.456 1.00 16.09 173 THR H CA 1
ATOM 2983 C C . THR B 2 170 ? 97.555 40.288 81.798 1.00 15.89 173 THR H C 1
ATOM 2984 O O . THR B 2 170 ? 97.862 40.572 82.986 1.00 15.73 173 THR H O 1
ATOM 2988 N N . PHE B 2 171 ? 97.731 41.121 80.772 1.00 15.52 174 PHE H N 1
ATOM 2989 C CA . PHE B 2 171 ? 98.434 42.423 80.887 1.00 15.29 174 PHE H CA 1
ATOM 2990 C C . PHE B 2 171 ? 97.510 43.452 81.521 1.00 15.52 174 PHE H C 1
ATOM 2991 O O . PHE B 2 171 ? 96.277 43.371 81.391 1.00 15.53 174 PHE H O 1
ATOM 2999 N N . PRO B 2 172 ? 98.078 44.427 82.266 1.00 15.68 175 PRO H N 1
ATOM 3000 C CA . PRO B 2 172 ? 97.327 45.594 82.728 1.00 15.69 175 PRO H CA 1
ATOM 3001 C C . PRO B 2 172 ? 96.660 46.270 81.526 1.00 15.82 175 PRO H C 1
ATOM 3002 O O . PRO B 2 172 ? 97.289 46.307 80.423 1.00 15.52 175 PRO H O 1
ATOM 3006 N N . ALA B 2 173 ? 95.414 46.704 81.706 1.00 15.93 176 ALA H N 1
ATOM 3007 C CA . ALA B 2 173 ? 94.650 47.439 80.667 1.00 16.45 176 ALA H CA 1
ATOM 3008 C C . ALA B 2 173 ? 95.333 48.783 80.337 1.00 16.67 176 ALA H C 1
ATOM 3009 O O . ALA B 2 173 ? 95.955 49.409 81.239 1.00 16.41 176 ALA H O 1
ATOM 3011 N N . VAL B 2 174 ? 95.238 49.202 79.073 1.00 16.95 177 VAL H N 1
ATOM 3012 C CA . VAL B 2 174 ? 95.602 50.578 78.619 1.00 17.52 177 VAL H CA 1
ATOM 3013 C C . VAL B 2 174 ? 94.332 51.400 78.376 1.00 18.36 177 VAL H C 1
ATOM 3014 O O . VAL B 2 174 ? 93.307 50.814 77.968 1.00 18.05 177 VAL H O 1
ATOM 3018 N N . LEU B 2 175 ? 94.420 52.709 78.608 1.00 19.67 178 LEU H N 1
ATOM 3019 C CA . LEU B 2 175 ? 93.308 53.669 78.420 1.00 21.31 178 LEU H CA 1
ATOM 3020 C C . LEU B 2 175 ? 93.509 54.314 77.051 1.00 22.53 178 LEU H C 1
ATOM 3021 O O . LEU B 2 175 ? 94.522 54.972 76.877 1.00 23.06 178 LEU H O 1
ATOM 3026 N N . GLN B 2 176 ? 92.607 54.063 76.115 1.00 23.79 179 GLN H N 1
ATOM 3027 C CA . GLN B 2 176 ? 92.682 54.614 74.737 1.00 25.91 179 GLN H CA 1
ATOM 3028 C C . GLN B 2 176 ? 92.182 56.067 74.741 1.00 26.61 179 GLN H C 1
ATOM 3029 O O . GLN B 2 176 ? 91.547 56.497 75.744 1.00 25.63 179 GLN H O 1
ATOM 3035 N N . SER B 2 177 ? 92.445 56.779 73.644 1.00 28.36 180 SER H N 1
ATOM 3036 C CA . SER B 2 177 ? 91.990 58.170 73.377 1.00 30.59 180 SER H CA 1
ATOM 3037 C C . SER B 2 177 ? 90.534 58.336 73.833 1.00 30.84 180 SER H C 1
ATOM 3038 O O . SER B 2 177 ? 90.245 59.309 74.545 1.00 31.77 180 SER H O 1
ATOM 3041 N N . SER B 2 178 ? 89.686 57.377 73.433 1.00 30.93 182 SER H N 1
ATOM 3042 C CA . SER B 2 178 ? 88.214 57.295 73.633 1.00 30.18 182 SER H CA 1
ATOM 3043 C C . SER B 2 178 ? 87.809 57.286 75.114 1.00 29.24 182 SER H C 1
ATOM 3044 O O . SER B 2 178 ? 86.602 57.376 75.392 1.00 30.30 182 SER H O 1
ATOM 3047 N N . GLY B 2 179 ? 88.734 57.083 76.048 1.00 27.35 183 GLY H N 1
ATOM 3048 C CA . GLY B 2 179 ? 88.361 56.786 77.445 1.00 26.34 183 GLY H CA 1
ATOM 3049 C C . GLY B 2 179 ? 87.910 55.341 77.614 1.00 25.12 183 GLY H C 1
ATOM 3050 O O . GLY B 2 179 ? 87.396 55.002 78.716 1.00 24.95 183 GLY H O 1
ATOM 3051 N N . LEU B 2 180 ? 88.125 54.492 76.602 1.00 23.39 184 LEU H N 1
ATOM 3052 C CA . LEU B 2 180 ? 87.846 53.035 76.703 1.00 22.74 184 LEU H CA 1
ATOM 3053 C C . LEU B 2 180 ? 89.163 52.284 76.926 1.00 21.86 184 LEU H C 1
ATOM 3054 O O . LEU B 2 180 ? 90.239 52.744 76.443 1.00 21.99 184 LEU H O 1
ATOM 3059 N N . TYR B 2 181 ? 89.073 51.156 77.627 1.00 21.02 185 TYR H N 1
AT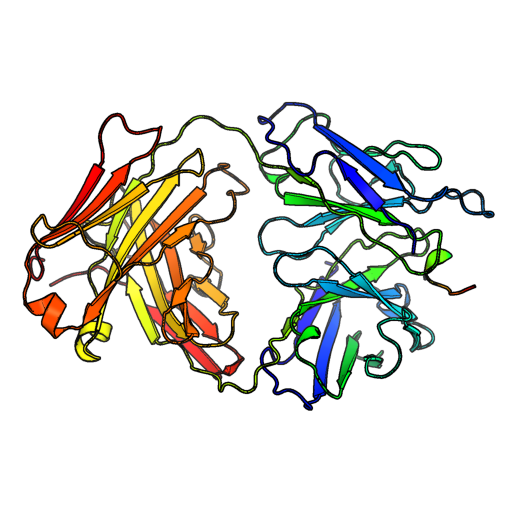OM 3060 C CA . TYR B 2 181 ? 90.198 50.237 77.927 1.00 20.37 185 TYR H CA 1
ATOM 3061 C C . TYR B 2 181 ? 90.337 49.140 76.863 1.00 20.15 185 TYR H C 1
ATOM 3062 O O . TYR B 2 181 ? 89.376 48.753 76.194 1.00 20.22 185 TYR H O 1
ATOM 3071 N N . SER B 2 182 ? 91.546 48.605 76.755 1.00 19.94 186 SER H N 1
ATOM 3072 C CA . SER B 2 182 ? 91.872 47.354 76.036 1.00 19.95 186 SER H CA 1
ATOM 3073 C C . SER B 2 182 ? 92.946 46.598 76.830 1.00 19.44 186 SER H C 1
ATOM 3074 O O . SER B 2 182 ? 93.796 47.244 77.486 1.00 18.98 186 SER H O 1
ATOM 3077 N N . LEU B 2 183 ? 92.880 45.271 76.803 1.00 19.50 187 LEU H N 1
ATOM 3078 C CA . LEU B 2 183 ? 93.913 44.388 77.391 1.00 19.46 187 LEU H CA 1
ATOM 3079 C C . LEU B 2 183 ? 94.122 43.184 76.492 1.00 19.26 187 LEU H C 1
ATOM 3080 O O . LEU B 2 183 ? 93.255 42.903 75.646 1.00 19.23 187 LEU H O 1
ATOM 3085 N N . SER B 2 184 ? 95.296 42.592 76.665 1.00 18.84 188 SER H N 1
ATOM 3086 C CA . SER B 2 184 ? 95.810 41.363 76.033 1.00 19.06 188 SER H CA 1
ATOM 3087 C C . SER B 2 184 ? 95.873 40.296 77.119 1.00 18.15 188 SER H C 1
ATOM 3088 O O . SER B 2 184 ? 96.304 40.639 78.247 1.00 17.65 188 SER H O 1
ATOM 3091 N N . SER B 2 185 ? 95.495 39.068 76.784 1.00 17.67 189 SER H N 1
ATOM 3092 C CA . SER B 2 185 ? 95.814 37.856 77.583 1.00 17.32 189 SER H CA 1
ATOM 3093 C C . SER B 2 185 ? 96.443 36.828 76.651 1.00 17.28 189 SER H C 1
ATOM 3094 O O . SER B 2 185 ? 95.821 36.535 75.606 1.00 17.38 189 SER H O 1
ATOM 3097 N N . VAL B 2 186 ? 97.634 36.338 77.005 1.00 17.07 190 VAL H N 1
ATOM 3098 C CA . VAL B 2 186 ? 98.416 35.394 76.158 1.00 17.33 190 VAL H CA 1
ATOM 3099 C C . VAL B 2 186 ? 98.824 34.195 76.991 1.00 17.38 190 VAL H C 1
ATOM 3100 O O . VAL B 2 186 ? 98.993 34.328 78.190 1.00 17.74 190 VAL H O 1
ATOM 3104 N N . VAL B 2 187 ? 99.082 33.100 76.308 1.00 17.62 191 VAL H N 1
ATOM 3105 C CA . VAL B 2 187 ? 99.613 31.872 76.935 1.00 17.68 191 VAL H CA 1
ATOM 3106 C C . VAL B 2 187 ? 100.591 31.260 75.941 1.00 17.75 191 VAL H C 1
ATOM 3107 O O . VAL B 2 187 ? 100.407 31.440 74.697 1.00 17.61 191 VAL H O 1
ATOM 3111 N N . THR B 2 188 ? 101.632 30.641 76.484 1.00 17.95 192 THR H N 1
ATOM 3112 C CA . THR B 2 188 ? 102.635 29.883 75.707 1.00 18.50 192 THR H CA 1
ATOM 3113 C C . THR B 2 188 ? 102.333 28.394 75.904 1.00 18.31 192 THR H C 1
ATOM 3114 O O . THR B 2 188 ? 102.177 27.960 77.051 1.00 17.91 192 THR H O 1
ATOM 3118 N N . VAL B 2 189 ? 102.213 27.655 74.805 1.00 18.18 193 VAL H N 1
ATOM 3119 C CA . VAL B 2 189 ? 101.795 26.225 74.812 1.00 18.32 193 VAL H CA 1
ATOM 3120 C C . VAL B 2 189 ? 102.751 25.440 73.926 1.00 18.44 193 VAL H C 1
ATOM 3121 O O . VAL B 2 189 ? 103.496 26.050 73.158 1.00 18.17 193 VAL H O 1
ATOM 3125 N N . PRO B 2 190 ? 102.747 24.082 73.981 1.00 18.65 194 PRO H N 1
ATOM 3126 C CA . PRO B 2 190 ? 103.528 23.293 73.043 1.00 19.14 194 PRO H CA 1
ATOM 3127 C C . PRO B 2 190 ? 103.049 23.564 71.610 1.00 19.58 194 PRO H C 1
ATOM 3128 O O . PRO B 2 190 ? 101.855 23.531 71.344 1.00 19.39 194 PRO H O 1
ATOM 3132 N N . SER B 2 191 ? 103.974 23.788 70.685 1.00 20.59 195 SER H N 1
ATOM 3133 C CA . SER B 2 191 ? 103.560 23.923 69.262 1.00 21.64 195 SER H CA 1
ATOM 3134 C C . SER B 2 191 ? 103.111 22.555 68.711 1.00 21.78 195 SER H C 1
ATOM 3135 O O . SER B 2 191 ? 102.244 22.549 67.837 1.00 22.36 195 SER H O 1
ATOM 3138 N N . SER B 2 192 ? 103.567 21.435 69.277 1.00 21.96 196 SER H N 1
ATOM 3139 C CA . SER B 2 192 ? 103.333 20.052 68.773 1.00 22.36 196 SER H CA 1
ATOM 3140 C C . SER B 2 192 ? 101.872 19.597 68.937 1.00 22.88 196 SER H C 1
ATOM 3141 O O . SER B 2 192 ? 101.460 18.735 68.151 1.00 23.24 196 SER H O 1
ATOM 3144 N N . SER B 2 193 ? 101.128 20.102 69.930 1.00 22.45 197 SER H N 1
ATOM 3145 C CA . SER B 2 193 ? 99.771 19.617 70.285 1.00 22.53 197 SER H CA 1
ATOM 3146 C C . SER B 2 193 ? 98.691 20.651 69.908 1.00 22.84 197 SER H C 1
ATOM 3147 O O . SER B 2 193 ? 97.536 20.538 70.406 1.00 22.96 197 SER H O 1
ATOM 3150 N N . LEU B 2 194 ? 99.024 21.596 69.022 1.00 22.84 198 LEU H N 1
ATOM 3151 C CA . LEU B 2 194 ? 98.079 22.622 68.536 1.00 23.02 198 LEU H CA 1
ATOM 3152 C C . LEU B 2 194 ? 96.939 21.930 67.774 1.00 23.49 198 LEU H C 1
ATOM 3153 O O . LEU B 2 194 ? 95.874 22.555 67.673 1.00 24.06 198 LEU H O 1
ATOM 3158 N N . GLY B 2 195 ? 97.156 20.703 67.268 1.00 23.45 199 GLY H N 1
ATOM 3159 C CA . GLY B 2 195 ? 96.152 19.904 66.532 1.00 23.30 199 GLY H CA 1
ATOM 3160 C C . GLY B 2 195 ? 95.223 19.123 67.456 1.00 23.13 199 GLY H C 1
ATOM 3161 O O . GLY B 2 195 ? 94.154 18.713 66.976 1.00 23.78 199 GLY H O 1
ATOM 3162 N N . THR B 2 196 ? 95.581 18.943 68.735 1.00 21.85 200 THR H N 1
ATOM 3163 C CA . THR B 2 196 ? 94.933 17.978 69.656 1.00 21.34 200 THR H CA 1
ATOM 3164 C C . THR B 2 196 ? 94.362 18.703 70.877 1.00 20.49 200 THR H C 1
ATOM 3165 O O . THR B 2 196 ? 93.385 18.200 71.482 1.00 20.67 200 THR H O 1
ATOM 3169 N N . GLN B 2 197 ? 94.919 19.850 71.230 1.00 19.70 203 GLN H N 1
ATOM 3170 C CA . GLN B 2 197 ? 94.480 20.594 72.430 1.00 19.22 203 GLN H CA 1
ATOM 3171 C C . GLN B 2 197 ? 93.574 21.741 71.993 1.00 19.17 203 GLN H C 1
ATOM 3172 O O . GLN B 2 197 ? 93.773 22.288 70.901 1.00 18.99 203 GLN H O 1
ATOM 3178 N N . THR B 2 198 ? 92.593 22.063 72.831 1.00 19.05 205 THR H N 1
ATOM 3179 C CA . THR B 2 198 ? 91.651 23.182 72.619 1.00 19.27 205 THR H CA 1
ATOM 3180 C C . THR B 2 198 ? 91.982 24.292 73.623 1.00 18.73 205 THR H C 1
ATOM 3181 O O . THR B 2 198 ? 92.122 23.990 74.847 1.00 18.54 205 THR H O 1
ATOM 3185 N N . TYR B 2 199 ? 92.097 25.517 73.110 1.00 18.51 206 TYR H N 1
ATOM 3186 C CA . TYR B 2 199 ? 92.386 26.751 73.889 1.00 18.40 206 TYR H CA 1
ATOM 3187 C C . TYR B 2 199 ? 91.226 27.740 73.715 1.00 18.78 206 TYR H C 1
ATOM 3188 O O . TYR B 2 199 ? 90.998 28.247 72.619 1.00 18.99 206 TYR H O 1
ATOM 3197 N N . ILE B 2 200 ? 90.495 27.984 74.803 1.00 19.29 207 ILE H N 1
ATOM 3198 C CA . ILE B 2 200 ? 89.338 28.918 74.883 1.00 19.80 207 ILE H CA 1
ATOM 3199 C C . ILE B 2 200 ? 89.685 29.987 75.920 1.00 19.61 207 ILE H C 1
ATOM 3200 O O . ILE B 2 200 ? 89.981 29.603 77.093 1.00 18.99 207 ILE H O 1
ATOM 3205 N N . CYS B 2 201 ? 89.631 31.272 75.555 1.00 19.56 208 CYS H N 1
ATOM 3206 C CA . CYS B 2 201 ? 89.681 32.362 76.566 1.00 19.49 208 CYS H CA 1
ATOM 3207 C C . CYS B 2 201 ? 88.255 32.700 77.033 1.00 19.57 208 CYS H C 1
ATOM 3208 O O . CYS B 2 201 ? 87.383 32.947 76.190 1.00 20.01 208 CYS H O 1
ATOM 3211 N N . ASN B 2 202 ? 88.057 32.697 78.344 1.00 19.27 209 ASN H N 1
ATOM 3212 C CA . ASN B 2 202 ? 86.774 33.018 79.015 1.00 19.75 209 ASN H CA 1
ATOM 3213 C C . ASN B 2 202 ? 86.861 34.461 79.549 1.00 19.94 209 ASN H C 1
ATOM 3214 O O . ASN B 2 202 ? 87.556 34.706 80.556 1.00 19.34 209 ASN H O 1
ATOM 3219 N N . VAL B 2 203 ? 86.196 35.386 78.860 1.00 20.78 210 VAL H N 1
ATOM 3220 C CA . VAL B 2 203 ? 86.210 36.848 79.156 1.00 21.35 210 VAL H CA 1
ATOM 3221 C C . VAL B 2 203 ? 84.882 37.215 79.835 1.00 22.12 210 VAL H C 1
ATOM 3222 O O . VAL B 2 203 ? 83.802 36.948 79.266 1.00 22.53 210 VAL H O 1
ATOM 3226 N N . ASN B 2 204 ? 84.968 37.779 81.029 1.00 22.81 211 ASN H N 1
ATOM 3227 C CA . ASN B 2 204 ? 83.806 38.262 81.812 1.00 24.02 211 ASN H CA 1
ATOM 3228 C C . ASN B 2 204 ? 84.024 39.762 82.055 1.00 23.41 211 ASN H C 1
ATOM 3229 O O . ASN B 2 204 ? 85.099 40.122 82.528 1.00 23.36 211 ASN H O 1
ATOM 3234 N N . HIS B 2 205 ? 83.088 40.613 81.624 1.00 23.24 212 HIS H N 1
ATOM 3235 C CA . HIS B 2 205 ? 82.982 42.046 81.998 1.00 23.10 212 HIS H CA 1
ATOM 3236 C C . HIS B 2 205 ? 81.613 42.269 82.633 1.00 23.93 212 HIS H C 1
ATOM 3237 O O . HIS B 2 205 ? 80.613 42.420 81.879 1.00 24.07 212 HIS H O 1
ATOM 3244 N N . LYS B 2 206 ? 81.550 42.228 83.963 1.00 24.26 213 LYS H N 1
ATOM 3245 C CA . LYS B 2 206 ? 80.276 42.265 84.715 1.00 25.31 213 LYS H CA 1
ATOM 3246 C C . LYS B 2 206 ? 79.454 43.505 84.364 1.00 24.77 213 LYS H C 1
ATOM 3247 O O . LYS B 2 206 ? 78.246 43.400 84.162 1.00 25.28 213 LYS H O 1
ATOM 3253 N N . PRO B 2 207 ? 80.001 44.736 84.356 1.00 23.97 214 PRO H N 1
ATOM 3254 C CA . PRO B 2 207 ? 79.145 45.907 84.132 1.00 24.21 214 PRO H CA 1
ATOM 3255 C C . PRO B 2 207 ? 78.307 45.907 82.831 1.00 24.15 214 PRO H C 1
ATOM 3256 O O . PRO B 2 207 ? 77.250 46.484 82.837 1.00 24.63 214 PRO H O 1
ATOM 3260 N N . SER B 2 208 ? 78.775 45.259 81.760 1.00 23.61 215 SER H N 1
ATOM 3261 C CA . SER B 2 208 ? 78.099 45.214 80.431 1.00 23.88 215 SER H CA 1
ATOM 3262 C C . SER B 2 208 ? 77.402 43.865 80.240 1.00 24.19 215 SER H C 1
ATOM 3263 O O . SER B 2 208 ? 76.893 43.624 79.127 1.00 24.04 215 SER H O 1
ATOM 3266 N N . ASN B 2 209 ? 77.423 42.998 81.262 1.00 24.15 216 ASN H N 1
ATOM 3267 C CA . ASN B 2 209 ? 76.889 41.610 81.186 1.00 24.94 216 ASN H CA 1
ATOM 3268 C C . ASN B 2 209 ? 77.627 40.807 80.113 1.00 24.90 216 ASN H C 1
ATOM 3269 O O . ASN B 2 209 ? 77.010 39.907 79.556 1.00 24.80 216 ASN H O 1
ATOM 3274 N N . THR B 2 210 ? 78.890 41.133 79.803 1.00 25.32 217 THR H N 1
ATOM 3275 C CA . THR B 2 210 ? 79.663 40.430 78.752 1.00 25.98 217 THR H CA 1
ATOM 3276 C C . THR B 2 210 ? 80.207 39.108 79.329 1.00 26.73 217 THR H C 1
ATOM 3277 O O . THR B 2 210 ? 80.881 39.109 80.387 1.00 26.31 217 THR H O 1
ATOM 3281 N N . LYS B 2 211 ? 79.876 38.000 78.673 1.00 28.22 218 LYS H N 1
ATOM 3282 C CA . LYS B 2 211 ? 80.362 36.631 78.991 1.00 29.15 218 LYS H CA 1
ATOM 3283 C C . LYS B 2 211 ? 80.707 35.957 77.661 1.00 28.69 218 LYS H C 1
ATOM 3284 O O . LYS B 2 211 ? 79.780 35.445 77.045 1.00 29.19 218 LYS H O 1
ATOM 3290 N N . VAL B 2 212 ? 81.967 36.020 77.211 1.00 27.24 219 VAL H N 1
ATOM 3291 C CA . VAL B 2 212 ? 82.418 35.439 75.906 1.00 27.22 219 VAL H CA 1
ATOM 3292 C C . VAL B 2 212 ? 83.393 34.282 76.174 1.00 26.93 219 VAL H C 1
ATOM 3293 O O . VAL B 2 212 ? 84.276 34.415 77.059 1.00 25.56 219 VAL H O 1
ATOM 3297 N N . ASP B 2 213 ? 83.213 33.179 75.449 1.00 26.79 220 ASP H N 1
ATOM 3298 C CA . ASP B 2 213 ? 84.185 32.062 75.367 1.00 27.33 220 ASP H CA 1
ATOM 3299 C C . ASP B 2 213 ? 84.661 32.014 73.921 1.00 27.48 220 ASP H C 1
ATOM 3300 O O . ASP B 2 213 ? 83.825 31.698 73.066 1.00 28.37 220 ASP H O 1
ATOM 3305 N N . LYS B 2 214 ? 85.919 32.369 73.673 1.00 26.84 221 LYS H N 1
ATOM 3306 C CA . LYS B 2 214 ? 86.486 32.454 72.312 1.00 26.91 221 LYS H CA 1
ATOM 3307 C C . LYS B 2 214 ? 87.515 31.344 72.117 1.00 26.47 221 LYS H C 1
ATOM 3308 O O . LYS B 2 214 ? 88.547 31.368 72.788 1.00 25.02 221 LYS H O 1
ATOM 3314 N N . LYS B 2 215 ? 87.228 30.430 71.192 1.00 26.93 222 LYS H N 1
ATOM 3315 C CA . LYS B 2 215 ? 88.171 29.379 70.767 1.00 27.56 222 LYS H CA 1
ATOM 3316 C C . LYS B 2 215 ? 89.243 30.052 69.928 1.00 26.89 222 LYS H C 1
ATOM 3317 O O . LYS B 2 215 ? 88.911 30.700 68.925 1.00 26.29 222 LYS H O 1
ATOM 3323 N N . VAL B 2 216 ? 90.492 29.856 70.318 1.00 25.82 225 VAL H N 1
ATOM 3324 C CA . VAL B 2 216 ? 91.638 30.416 69.563 1.00 26.09 225 VAL H CA 1
ATOM 3325 C C . VAL B 2 216 ? 92.334 29.265 68.849 1.00 27.18 225 VAL H C 1
ATOM 3326 O O . VAL B 2 216 ? 92.861 28.398 69.545 1.00 26.55 225 VAL H O 1
ATOM 3330 N N . GLU B 2 217 ? 92.323 29.259 67.514 1.00 30.12 226 GLU H N 1
ATOM 3331 C CA . GLU B 2 217 ? 92.920 28.150 66.718 1.00 32.72 226 GLU H CA 1
ATOM 3332 C C . GLU B 2 217 ? 93.918 28.700 65.708 1.00 33.29 226 GLU H C 1
ATOM 3333 O O . GLU B 2 217 ? 93.835 29.860 65.326 1.00 31.38 226 GLU H O 1
ATOM 3339 N N . PRO B 2 218 ? 94.880 27.867 65.241 1.00 35.69 227 PRO H N 1
ATOM 3340 C CA . PRO B 2 218 ? 95.888 28.295 64.273 1.00 38.58 227 PRO H CA 1
ATOM 3341 C C . PRO B 2 218 ? 95.373 29.167 63.122 1.00 42.37 227 PRO H C 1
ATOM 3342 O O . PRO B 2 218 ? 94.327 28.883 62.567 1.00 41.56 227 PRO H O 1
ATOM 3346 N N . LYS B 2 219 ? 96.145 30.230 62.875 1.00 49.14 228 LYS H N 1
ATOM 3347 C CA . LYS B 2 219 ? 96.064 31.220 61.772 1.00 55.21 228 LYS H CA 1
ATOM 3348 C C . LYS B 2 219 ? 95.336 30.615 60.559 1.00 60.57 228 LYS H C 1
ATOM 3349 O O . LYS B 2 219 ? 94.206 31.071 60.276 1.00 61.01 228 LYS H O 1
ATOM 3355 N N . SER B 2 220 ? 95.963 29.642 59.879 1.00 65.01 229 SER H N 1
ATOM 3356 C CA . SER B 2 220 ? 95.458 28.942 58.666 1.00 70.57 229 SER H CA 1
ATOM 3357 C C . SER B 2 220 ? 95.563 29.863 57.438 1.00 75.94 229 SER H C 1
ATOM 3358 O O . SER B 2 220 ? 96.460 30.730 57.429 1.00 78.82 229 SER H O 1
ATOM 3361 N N . CYS B 2 221 ? 94.704 29.669 56.428 1.00 79.93 230 CYS H N 1
ATOM 3362 C CA . CYS B 2 221 ? 94.667 30.488 55.185 1.00 83.04 230 CYS H CA 1
ATOM 3363 C C . CYS B 2 221 ? 93.282 30.419 54.529 1.00 83.23 230 CYS H C 1
ATOM 3364 O O . CYS B 2 221 ? 92.776 31.433 54.043 1.00 83.77 230 CYS H O 1
ATOM 3370 N N . GLN C 3 2 ? 86.876 39.799 120.291 1.00 37.18 1 GLN P N 1
ATOM 3371 C CA . GLN C 3 2 ? 87.021 39.659 118.779 1.00 36.72 1 GLN P CA 1
ATOM 3372 C C . GLN C 3 2 ? 88.057 40.662 118.254 1.00 35.99 1 GLN P C 1
ATOM 3373 O O . GLN C 3 2 ? 88.636 40.417 117.167 1.00 36.52 1 GLN P O 1
ATOM 3379 N N . ALA C 3 3 ? 88.262 41.780 118.957 1.00 35.53 2 ALA P N 1
ATOM 3380 C CA . ALA C 3 3 ? 88.961 42.967 118.410 1.00 34.85 2 ALA P CA 1
ATOM 3381 C C . ALA C 3 3 ? 90.025 43.450 119.389 1.00 34.49 2 ALA P C 1
ATOM 3382 O O . ALA C 3 3 ? 89.840 43.371 120.608 1.00 34.25 2 ALA P O 1
ATOM 3384 N N . PRO C 3 4 ? 91.182 43.919 118.868 1.00 33.53 3 PRO P N 1
ATOM 3385 C CA . PRO C 3 4 ? 92.225 44.526 119.691 1.00 33.48 3 PRO P CA 1
ATOM 3386 C C . PRO C 3 4 ? 91.810 45.906 120.203 1.00 33.72 3 PRO P C 1
ATOM 3387 O O . PRO C 3 4 ? 90.935 46.554 119.629 1.00 33.12 3 PRO P O 1
ATOM 3391 N N . PRO C 3 5 ? 92.459 46.416 121.274 1.00 33.91 4 PRO P N 1
ATOM 3392 C CA . PRO C 3 5 ? 92.010 47.647 121.939 1.00 34.56 4 PRO P CA 1
ATOM 3393 C C . PRO C 3 5 ? 91.860 48.855 120.994 1.00 34.40 4 PRO P C 1
ATOM 3394 O O . PRO C 3 5 ? 90.946 49.624 121.167 1.00 34.49 4 PRO P O 1
ATOM 3398 N N . GLY C 3 6 ? 92.727 48.962 119.978 1.00 33.99 5 GLY P N 1
ATOM 3399 C CA . GLY C 3 6 ? 92.738 50.078 119.015 1.00 33.90 5 GLY P CA 1
ATOM 3400 C C . GLY C 3 6 ? 91.537 50.064 118.081 1.00 32.83 5 GLY P C 1
ATOM 3401 O O . GLY C 3 6 ? 91.341 51.048 117.388 1.00 33.04 5 GLY P O 1
ATOM 3402 N N . ALA C 3 7 ? 90.765 48.978 118.053 1.00 31.78 6 ALA P N 1
ATOM 3403 C CA . ALA C 3 7 ? 89.515 48.844 117.270 1.00 31.29 6 ALA P CA 1
ATOM 3404 C C . ALA C 3 7 ? 88.368 49.592 117.969 1.00 31.81 6 ALA P C 1
ATOM 3405 O O . ALA C 3 7 ? 87.351 49.871 117.300 1.00 31.07 6 ALA P O 1
ATOM 3407 N N . TYR C 3 8 ? 88.528 49.928 119.257 1.00 32.52 7 TYR P N 1
ATOM 3408 C CA . TYR C 3 8 ? 87.509 50.662 120.056 1.00 33.86 7 TYR P CA 1
ATOM 3409 C C . TYR C 3 8 ? 87.905 52.127 120.228 1.00 34.92 7 TYR P C 1
ATOM 3410 O O . TYR C 3 8 ? 88.999 52.425 120.691 1.00 35.31 7 TYR P O 1
ATOM 3419 N N . PRO C 3 9 ? 87.017 53.096 119.918 1.00 35.78 8 PRO P N 1
ATOM 3420 C CA . PRO C 3 9 ? 87.356 54.501 120.103 1.00 37.55 8 PRO P CA 1
ATOM 3421 C C . PRO C 3 9 ? 87.418 54.770 121.620 1.00 40.00 8 PRO P C 1
ATOM 3422 O O . PRO C 3 9 ? 86.821 54.017 122.379 1.00 39.54 8 PRO P O 1
ATOM 3426 N N . GLY C 3 10 ? 88.176 55.795 122.019 1.00 42.59 9 GLY P N 1
ATOM 3427 C CA . GLY C 3 10 ? 88.422 56.144 123.433 1.00 45.49 9 GLY P CA 1
ATOM 3428 C C . GLY C 3 10 ? 87.825 57.497 123.759 1.00 48.30 9 GLY P C 1
ATOM 3429 O O . GLY C 3 10 ? 87.749 58.322 122.850 1.00 48.90 9 GLY P O 1
#

Radius of gyration: 24.28 Å; Cα contacts (8 Å, |Δi|>4): 1234; chains: 3; bounding box: 51×43×77 Å

Sequence (449 aa):
DVVMTQTPVSLSLAIGQPASISCKSSQSLVHSDGKTYLSWILQRPGQSPKGLIYLVSKLDSGVPDRFSGSGSETEFTTLKISRVEAEDLGVYYCWQATHFPLTFGSGTKLEEIKRTVAAPSVFIFPPSDEQLKSGTASVVCLLNNFYPREAKVQWKVDNALQSGNNSQQESVTEEQDSKDSTYSLSSTLTLSKADYEKHKVYACEVTHQGLSSPVTKSFNRGECQIQLVQSGPELKKPGESVKISCKASGYTFTDYAIHWVKQAPGKGLKWMGWINTYTGKPIYADDFKGRFVFSLEASASTANLQISNLKNEDTATYLCARGTMMASLDYWGQGVMVTVSSASTKGPSVFPLAPSSSKSTSGGTAALGCLVKDYFPEPVTVSWNSGALTSGVHTFPAVLQSSGLYSLSSVVTVPSSSLGTQTYICNVNHKPSNTKVDKKVEPKSCQAPPGAYPG